Protein AF-A0A960WLM8-F1 (afdb_monomer)

Secondary structure (DSSP, 8-state):
--HHHHHHHHHHHHHHHHHHHHHHHTTTT--S-HHHHHHHHHHH-HHHHHHHHHHHHHHTTSTTS-HHHHHHHHHHHHHHHHHHHHHHHHHHHHHHHHTTS-----HHHHHHHHT---SEEEEE-GGGHHHIIIIIHHHHHHHHHHHHHHH---PPPEEEEE-TTTS-TTEEEEEETTEEEEEEE--SSSEEEE--TT--SPPP-EEEE-SS---EEEEE-GGGHHHHHHTTPEEE-HHHHHHHHHHHHHHHTHHHHS-HHHHHHHHHHHHTT-HHHHHHHHHHHHHHHHHHHHHHHHHTT-----HHHHHHHHHHHTTT---HHHHHHHHHHHTHHHHHGGG-BTTEEEEEEEPHHHHHHHHHTEEEETTTEEEE---HHHHHHHHHHHHHHHHHHHHTT---EEEE-TTTHHHHHHHHHHH-TT---EEEEGGGS-TT-EEEEEEEE-------------

Foldseek 3Di:
DPPVVVVVVVPVVVVVVVVVVVVVVVPPDDDDDPVVVVVCVCLQALVNLLVVLVVLQVVLVDPPDPNVVSPVSSVVSNVSSVVNVVVVVVVVVVVVVVVPPPDPDPVVNVVVVVQPQDQKEKEAAQQCVVVCVPPQQVLVVVLQVCCCVQFVQHFDDYHYYYDHPPDDRQKMFMDGSNHTPDIAGFDQFWKKWWDDPQADDDDDACWGQQRQDRTTIGTHGPVCVVVSVVRPTDIGHRSVSSSSNVSLVCLQCVLSRCDLVNVVVSLVVVCVVVVPLSVLLCVLQNSVLVSLLSSVCSNQVHRCPPVSLLSVQCNVCSVVDNQSLVSNLSSLLSCLVSVLVVQDDPQAHAAAEEDVVLVVQQLVQWDQDPPNGTDRRHDPVSLVQLLVLLVVQCVVCVVVVGQYEYEDASSRQVVSLVSVSVPPPRSSHHYDYPSSDPPSHHYDYPHYRDDPDPPPPPDDDD

Mean predicted aligned error: 14.56 Å

Sequence (462 aa):
LLTIGDGLVAQIPSLLITSATGMVVARAGALDSLSSELSDQLFRNSRVMYLTGGALFFASLIPGFPKFSLWLLSGLLIGLGYYMSRQDDVKIEREKAESSAPKPSNPTETVLDEYSLDKIKLEVGINLLNIAQNNLVERITNLRRKLAKENGILVPPVRVADNINDLQPDEYSILIGGTEVLRGKADPVRLVAIHTPNVSEEIQGDEFIDPSFDVKAYLIQPSQKAEAESKGYIVVDAATVIITSLSEVIRQHVTQIMGREEVKMLIDKVKERYPTVVQEAQEKAGMGLITALLQNLVRENVAIRNIQTILETLIAHIDRTKDVSILTEYVRQNIGRQIAAQYIEGGKIPVIQIDPAIEDALRQSITYDERDGRIFALDPATQQEIRNLLVASYNRVQANKLFPVFVTGSEVRAGIFAILEREAKNRSFAVLGYEELPADIQFDIVDQVVLETNEVNADGVR

Radius of gyration: 33.46 Å; Cα contacts (8 Å, |Δi|>4): 609; chains: 1; bounding box: 61×133×61 Å

Solvent-accessible surface area (backbone atoms only — not comparable to full-atom values): 25821 Å² total; per-residue (Å²): 132,73,66,67,56,51,53,55,66,55,45,55,58,51,52,51,52,52,52,52,50,51,58,59,66,75,46,86,82,68,91,72,58,71,68,60,56,50,48,50,57,59,78,68,36,36,66,57,27,39,53,52,14,50,50,37,43,59,55,35,71,43,90,90,51,69,40,69,63,31,46,53,51,17,51,50,31,35,49,51,17,50,57,46,42,51,51,50,51,52,47,54,50,44,55,54,44,64,73,73,47,87,71,85,69,52,74,70,59,54,54,53,59,73,66,61,61,53,61,31,33,39,35,29,4,65,64,38,47,69,50,46,72,74,50,37,57,62,52,51,54,49,49,40,52,46,40,34,72,71,34,43,43,60,64,74,80,69,47,76,46,79,33,66,86,87,36,54,48,45,25,36,36,36,23,51,63,74,41,81,77,47,71,41,74,42,51,83,79,41,26,41,35,36,66,46,96,66,49,77,62,91,78,90,51,53,83,38,82,51,82,69,45,101,50,65,26,24,42,33,55,70,87,48,46,68,59,44,46,74,32,34,29,53,74,40,47,35,65,53,53,54,51,50,36,49,56,48,51,48,53,76,44,36,57,75,64,45,38,70,67,43,45,47,57,53,50,57,58,48,30,78,80,41,47,68,59,47,52,54,31,46,72,76,56,32,66,69,50,53,43,53,35,53,34,55,38,45,66,71,72,37,54,53,66,60,48,67,62,44,41,54,45,44,58,75,44,51,87,81,47,83,52,52,71,61,52,40,48,58,33,46,38,75,46,7,62,68,54,49,64,76,54,55,54,99,79,24,26,60,26,32,40,58,31,66,68,54,48,50,54,45,56,72,19,55,45,76,43,97,85,76,36,80,43,72,63,60,56,73,65,62,48,50,51,53,47,52,44,52,52,51,50,44,51,55,37,46,74,71,75,42,76,36,29,36,39,36,56,60,88,40,28,67,54,55,42,58,58,48,58,79,68,40,92,74,64,78,58,48,65,39,28,59,70,20,52,49,93,88,62,50,68,44,80,76,47,71,40,73,71,86,73,79,74,72,76,86,68,88,82,133

Structure (mmCIF, N/CA/C/O backbone):
data_AF-A0A960WLM8-F1
#
_entry.id   AF-A0A960WLM8-F1
#
loop_
_atom_site.group_PDB
_atom_site.id
_atom_site.type_symbol
_atom_site.label_atom_id
_atom_site.label_alt_id
_atom_site.label_comp_id
_atom_site.label_asym_id
_atom_site.label_entity_id
_atom_site.label_seq_id
_atom_site.pdbx_PDB_ins_code
_atom_site.Cartn_x
_atom_site.Cartn_y
_atom_site.Cartn_z
_atom_site.occupancy
_atom_site.B_iso_or_equiv
_atom_site.auth_seq_id
_atom_site.auth_comp_id
_atom_site.auth_asym_id
_atom_site.auth_atom_id
_atom_site.pdbx_PDB_model_num
ATOM 1 N N . LEU A 1 1 ? -9.572 80.750 7.087 1.00 50.81 1 LEU A N 1
ATOM 2 C CA . LEU A 1 1 ? -8.173 80.414 7.448 1.00 50.81 1 LEU A CA 1
ATOM 3 C C . LEU A 1 1 ? -8.031 79.690 8.799 1.00 50.81 1 LEU A C 1
ATOM 5 O O . LEU A 1 1 ? -7.020 79.032 8.967 1.00 50.81 1 LEU A O 1
ATOM 9 N N . LEU A 1 2 ? -9.021 79.710 9.710 1.00 53.03 2 LEU A N 1
ATOM 10 C CA . LEU A 1 2 ? -8.980 78.953 10.982 1.00 53.03 2 LEU A CA 1
ATOM 11 C C . LEU A 1 2 ? -9.648 77.556 10.952 1.00 53.03 2 LEU A C 1
ATOM 13 O O . LEU A 1 2 ? -9.450 76.782 11.873 1.00 53.03 2 LEU A O 1
ATOM 17 N N . THR A 1 3 ? -10.383 77.188 9.898 1.00 58.97 3 THR A N 1
ATOM 18 C CA . THR A 1 3 ? -11.168 75.932 9.844 1.00 58.97 3 THR A CA 1
ATOM 19 C C . THR A 1 3 ? -10.437 74.722 9.247 1.00 58.97 3 THR A C 1
ATOM 21 O O . THR A 1 3 ? -10.770 73.590 9.572 1.00 58.97 3 THR A O 1
ATOM 24 N N . ILE A 1 4 ? -9.428 74.925 8.390 1.00 57.47 4 ILE A N 1
ATOM 25 C CA . ILE A 1 4 ? -8.641 73.819 7.795 1.00 57.47 4 ILE A CA 1
ATOM 26 C C . ILE A 1 4 ? -7.555 73.334 8.770 1.00 57.47 4 ILE A C 1
ATOM 28 O O . ILE A 1 4 ? -7.259 72.144 8.829 1.00 57.47 4 ILE A O 1
ATOM 32 N N . GLY A 1 5 ? -6.999 74.250 9.573 1.00 60.00 5 GLY A N 1
ATOM 33 C CA . GLY A 1 5 ? -6.037 73.908 10.622 1.00 60.00 5 GLY A CA 1
ATOM 34 C C . GLY A 1 5 ? -6.661 73.048 11.720 1.00 60.00 5 GLY A C 1
ATOM 35 O O . GLY A 1 5 ? -6.052 72.070 12.134 1.00 60.00 5 GLY A O 1
ATOM 36 N N . ASP A 1 6 ? -7.900 73.346 12.117 1.00 68.44 6 ASP A N 1
ATOM 37 C CA . ASP A 1 6 ? -8.604 72.617 13.179 1.00 68.44 6 ASP A CA 1
ATOM 38 C C . ASP A 1 6 ? -8.941 71.170 12.768 1.00 68.44 6 ASP A C 1
ATOM 40 O O . ASP A 1 6 ? -8.779 70.232 13.546 1.00 68.44 6 ASP A O 1
ATOM 44 N N . GLY A 1 7 ? -9.291 70.955 11.492 1.00 64.25 7 GLY A N 1
ATOM 45 C CA . GLY A 1 7 ? -9.518 69.616 10.936 1.00 64.25 7 GLY A CA 1
ATOM 46 C C . GLY A 1 7 ? -8.259 68.740 10.913 1.00 64.25 7 GLY A C 1
ATOM 47 O O . GLY A 1 7 ? -8.329 67.561 11.254 1.00 64.25 7 GLY A O 1
ATOM 48 N N . LEU A 1 8 ? -7.096 69.311 10.575 1.00 63.56 8 LEU A N 1
ATOM 49 C CA . LEU A 1 8 ? -5.810 68.596 10.598 1.00 63.56 8 LEU A CA 1
ATOM 50 C C . LEU A 1 8 ? -5.313 68.335 12.028 1.00 63.56 8 LEU A C 1
ATOM 52 O O . LEU A 1 8 ? -4.789 67.256 12.305 1.00 63.56 8 LEU A O 1
ATOM 56 N N . VAL A 1 9 ? -5.520 69.287 12.945 1.00 72.12 9 VAL A N 1
ATOM 57 C CA . VAL A 1 9 ? -5.158 69.143 14.366 1.00 72.12 9 VAL A CA 1
ATOM 58 C C . VAL A 1 9 ? -6.036 68.096 15.064 1.00 72.12 9 VAL A C 1
ATOM 60 O O . VAL A 1 9 ? -5.535 67.369 15.918 1.00 72.12 9 VAL A O 1
ATOM 63 N N . ALA A 1 10 ? -7.302 67.941 14.663 1.00 72.31 10 ALA A N 1
ATOM 64 C CA . ALA A 1 10 ? -8.197 66.912 15.196 1.00 72.31 10 ALA A CA 1
ATOM 65 C C . ALA A 1 10 ? -8.007 65.518 14.558 1.00 72.31 10 ALA A C 1
ATOM 67 O O . ALA A 1 10 ? -8.234 64.503 15.225 1.00 72.31 10 ALA A O 1
ATOM 68 N N . GLN A 1 11 ? -7.580 65.438 13.290 1.00 75.56 11 GLN A N 1
ATOM 69 C CA . GLN A 1 11 ? -7.448 64.168 12.557 1.00 75.56 11 GLN A CA 1
ATOM 70 C C . GLN A 1 11 ? -6.220 63.344 12.943 1.00 75.56 11 GLN A C 1
ATOM 72 O O . GLN A 1 11 ? -6.312 62.120 13.014 1.00 75.56 11 GLN A O 1
ATOM 77 N N . ILE A 1 12 ? -5.077 63.981 13.211 1.00 77.94 12 ILE A N 1
ATOM 78 C CA . ILE A 1 12 ? -3.854 63.243 13.565 1.00 77.94 12 ILE A CA 1
ATOM 79 C C . ILE A 1 12 ? -4.049 62.440 14.870 1.00 77.94 12 ILE A C 1
ATOM 81 O O . ILE A 1 12 ? -3.779 61.237 14.863 1.00 77.94 12 ILE A O 1
ATOM 85 N N . PRO A 1 13 ? -4.588 63.018 15.966 1.00 78.38 13 PRO A N 1
ATOM 86 C CA . PRO A 1 13 ? -4.848 62.263 17.190 1.00 78.38 13 PRO A CA 1
ATOM 87 C C . PRO A 1 13 ? -5.874 61.142 17.002 1.00 78.38 13 PRO A C 1
ATOM 89 O O . PRO A 1 13 ? -5.696 60.053 17.541 1.00 78.38 13 PRO A O 1
ATOM 92 N N . SER A 1 14 ? -6.934 61.370 16.221 1.00 82.75 14 SER A N 1
ATOM 93 C CA . SER A 1 14 ? -7.984 60.365 16.015 1.00 82.75 14 SER A CA 1
ATOM 94 C C . SER A 1 14 ? -7.508 59.179 15.164 1.00 82.75 14 SER A C 1
ATOM 96 O O . SER A 1 14 ? -7.849 58.035 15.476 1.00 82.75 14 SER A O 1
ATOM 98 N N . LEU A 1 15 ? -6.634 59.403 14.175 1.00 82.12 15 LEU A N 1
ATOM 99 C CA . LEU A 1 15 ? -5.944 58.332 13.441 1.00 82.12 15 LEU A CA 1
ATOM 100 C C . LEU A 1 15 ? -5.008 57.516 14.340 1.00 82.12 15 LEU A C 1
ATOM 102 O O . LEU A 1 15 ? -5.000 56.284 14.260 1.00 82.12 15 LEU A O 1
ATOM 106 N N . LEU A 1 16 ? -4.255 58.184 15.220 1.00 81.12 16 LEU A N 1
ATOM 107 C CA . LEU A 1 16 ? -3.362 57.523 16.176 1.00 81.12 16 LEU A CA 1
ATOM 108 C C . LEU A 1 16 ? -4.144 56.663 17.177 1.00 81.12 16 LEU A C 1
ATOM 110 O O . LEU A 1 16 ? -3.787 55.506 17.388 1.00 81.12 16 LEU A O 1
ATOM 114 N N . ILE A 1 17 ? -5.244 57.183 17.734 1.00 82.88 17 ILE A N 1
ATOM 115 C CA . ILE A 1 17 ? -6.100 56.442 18.676 1.00 82.88 17 ILE A CA 1
ATOM 116 C C . ILE A 1 17 ? -6.759 55.239 17.990 1.00 82.88 17 ILE A C 1
ATOM 118 O O . ILE A 1 17 ? -6.775 54.147 18.557 1.00 82.88 17 ILE A O 1
ATOM 122 N N . THR A 1 18 ? -7.258 55.399 16.760 1.00 83.81 18 THR A N 1
ATOM 123 C CA . THR A 1 18 ? -7.899 54.307 16.004 1.00 83.81 18 THR A CA 1
ATOM 124 C C . THR A 1 18 ? -6.905 53.193 15.683 1.00 83.81 18 THR A C 1
ATOM 126 O O . THR A 1 18 ? -7.203 52.018 15.888 1.00 83.81 18 THR A O 1
ATOM 129 N N . SER A 1 19 ? -5.697 53.556 15.246 1.00 78.44 19 SER A N 1
ATOM 130 C CA . SER A 1 19 ? -4.639 52.592 14.920 1.00 78.44 19 SER A CA 1
ATOM 131 C C . SER A 1 19 ? -4.136 51.860 16.166 1.00 78.44 19 SER A C 1
ATOM 133 O O . SER A 1 19 ? -3.999 50.638 16.147 1.00 78.44 19 SER A O 1
ATOM 135 N N . ALA A 1 20 ? -3.937 52.581 17.276 1.00 78.25 20 ALA A N 1
ATOM 136 C CA . ALA A 1 20 ? -3.549 51.988 18.555 1.0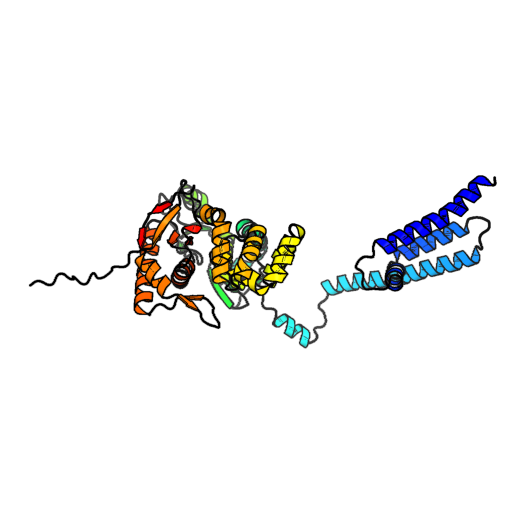0 78.25 20 ALA A CA 1
ATOM 137 C C . ALA A 1 20 ? -4.625 51.029 19.088 1.00 78.25 20 ALA A C 1
ATOM 139 O O . ALA A 1 20 ? -4.313 49.917 19.507 1.00 78.25 20 ALA A O 1
ATOM 140 N N . THR A 1 21 ? -5.900 51.420 19.009 1.00 79.69 21 THR A N 1
ATOM 141 C CA . THR A 1 21 ? -7.029 50.569 19.422 1.00 79.69 21 THR A CA 1
ATOM 142 C C . THR A 1 21 ? -7.125 49.317 18.545 1.00 79.69 21 THR A C 1
ATOM 144 O O . THR A 1 21 ? -7.285 48.218 19.069 1.00 79.69 21 THR A O 1
ATOM 147 N N . GLY A 1 22 ? -6.941 49.452 17.226 1.00 76.75 22 GLY A N 1
ATOM 148 C CA . GLY A 1 22 ? -6.886 48.321 16.296 1.00 76.75 22 GLY A CA 1
ATOM 149 C C . GLY A 1 22 ? -5.751 47.338 16.602 1.00 76.75 22 GLY A C 1
ATOM 150 O O . GLY A 1 22 ? -5.982 46.130 16.621 1.00 76.75 22 GLY A O 1
ATOM 151 N N . MET A 1 23 ? -4.554 47.841 16.923 1.00 71.81 23 MET A N 1
ATOM 152 C CA . MET A 1 23 ? -3.417 47.006 17.342 1.00 71.81 23 MET A CA 1
ATOM 153 C C . MET A 1 23 ? -3.672 46.277 18.670 1.00 71.81 23 MET A C 1
ATOM 155 O O . MET A 1 23 ? -3.271 45.126 18.816 1.00 71.81 23 MET A O 1
ATOM 159 N N . VAL A 1 24 ? -4.363 46.905 19.628 1.00 71.50 24 VAL A N 1
ATOM 160 C CA . VAL A 1 24 ? -4.701 46.273 20.918 1.00 71.50 24 VAL A CA 1
ATOM 161 C C . VAL A 1 24 ? -5.755 45.171 20.751 1.00 71.50 24 VAL A C 1
ATOM 163 O O . VAL A 1 24 ? -5.616 44.107 21.351 1.00 71.50 24 VAL A O 1
ATOM 166 N N . VAL A 1 25 ? -6.780 45.382 19.917 1.00 71.94 25 VAL A N 1
ATOM 167 C CA . VAL A 1 25 ? -7.871 44.409 19.699 1.00 71.94 25 VAL A CA 1
ATOM 168 C C . VAL A 1 25 ? -7.417 43.194 18.880 1.00 71.94 25 VAL A C 1
ATOM 170 O O . VAL A 1 25 ? -7.859 42.079 19.147 1.00 71.94 25 VAL A O 1
ATOM 173 N N . ALA A 1 26 ? -6.489 43.368 17.934 1.00 68.06 26 ALA A N 1
ATOM 174 C CA . ALA A 1 26 ? -5.937 42.270 17.134 1.00 68.06 26 ALA A CA 1
ATOM 175 C C . ALA A 1 26 ? -5.042 41.294 17.935 1.00 68.06 26 ALA A C 1
ATOM 177 O O . ALA A 1 26 ? -4.641 40.257 17.414 1.00 68.06 26 ALA A O 1
ATOM 178 N N . ARG A 1 27 ? -4.736 41.601 19.205 1.00 63.81 27 ARG A N 1
ATOM 179 C CA . ARG A 1 27 ? -3.770 40.880 20.052 1.00 63.81 27 ARG A CA 1
ATOM 180 C C . ARG A 1 27 ? -4.385 39.772 20.927 1.00 63.81 27 ARG A C 1
ATOM 182 O O . ARG A 1 27 ? -3.756 39.346 21.894 1.00 63.81 27 ARG A O 1
ATOM 189 N N . ALA A 1 28 ? -5.591 39.283 20.637 1.00 51.56 28 ALA A N 1
ATOM 190 C CA . ALA A 1 28 ? -6.183 38.153 21.364 1.00 51.56 28 ALA A CA 1
ATOM 191 C C . ALA A 1 28 ? -5.432 36.831 21.060 1.00 51.56 28 ALA A C 1
ATOM 193 O O . ALA A 1 28 ? -5.915 36.003 20.296 1.00 51.56 28 ALA A O 1
ATOM 194 N N . GLY A 1 29 ? -4.224 36.655 21.621 1.00 57.88 29 GLY A N 1
ATOM 195 C CA . GLY A 1 29 ? -3.434 35.418 21.515 1.00 57.88 29 GLY A CA 1
ATOM 196 C C . GLY A 1 29 ? -1.899 35.536 21.486 1.00 57.88 29 GLY A C 1
ATOM 197 O O . GLY A 1 29 ? -1.244 34.501 21.428 1.00 57.88 29 GLY A O 1
ATOM 198 N N . ALA A 1 30 ? -1.297 36.734 21.523 1.00 58.78 30 ALA A N 1
ATOM 199 C CA . ALA A 1 30 ? 0.167 36.889 21.415 1.00 58.78 30 ALA A CA 1
ATOM 200 C C . ALA A 1 30 ? 0.878 36.938 22.788 1.00 58.78 30 ALA A C 1
ATOM 202 O O . ALA A 1 30 ? 0.480 37.710 23.663 1.00 58.78 30 ALA A O 1
ATOM 203 N N . LEU A 1 31 ? 1.941 36.135 22.957 1.00 56.28 31 LEU A N 1
ATOM 204 C CA . LEU A 1 31 ? 2.699 35.967 24.213 1.00 56.28 31 LEU A CA 1
ATOM 205 C C . LEU A 1 31 ? 3.728 37.086 24.483 1.00 56.28 31 LEU A C 1
ATOM 207 O O . LEU A 1 31 ? 4.017 37.368 25.645 1.00 56.28 31 LEU A O 1
ATOM 211 N N . ASP A 1 32 ? 4.239 37.757 23.445 1.00 65.50 32 ASP A N 1
ATOM 212 C CA . ASP A 1 32 ? 5.307 38.763 23.563 1.00 65.50 32 ASP A CA 1
ATOM 213 C C . ASP A 1 32 ? 4.793 40.196 23.750 1.00 65.50 32 ASP A C 1
ATOM 215 O O . ASP A 1 32 ? 3.639 40.525 23.455 1.00 65.50 32 ASP A O 1
ATOM 219 N N . SER A 1 33 ? 5.659 41.077 24.268 1.00 70.25 33 SER A N 1
ATOM 220 C CA . SER A 1 33 ? 5.330 42.488 24.488 1.00 70.25 33 SER A CA 1
ATOM 221 C C . SER A 1 33 ? 5.268 43.262 23.165 1.00 70.25 33 SER A C 1
ATOM 223 O O . SER A 1 33 ? 6.180 43.191 22.347 1.00 70.25 33 SER A O 1
ATOM 225 N N . LEU A 1 34 ? 4.221 44.070 22.967 1.00 62.62 34 LEU A N 1
ATOM 226 C CA . LEU A 1 34 ? 4.036 44.869 21.744 1.00 62.62 34 LEU A CA 1
ATOM 227 C C . LEU A 1 34 ? 5.245 45.781 21.453 1.00 62.62 34 LEU A C 1
ATOM 229 O O . LEU A 1 34 ? 5.587 46.023 20.300 1.00 62.62 34 LEU A O 1
ATOM 233 N N . SER A 1 35 ? 5.917 46.268 22.501 1.00 64.06 35 SER A N 1
ATOM 234 C CA . SER A 1 35 ? 7.109 47.108 22.377 1.00 64.06 35 SER A CA 1
ATOM 235 C C . SER A 1 35 ? 8.320 46.363 21.825 1.00 64.06 35 SER A C 1
ATOM 237 O O . SER A 1 35 ? 9.066 46.956 21.050 1.00 64.06 35 SER A O 1
ATOM 239 N N . SER A 1 36 ? 8.533 45.095 22.198 1.00 65.94 36 SER A N 1
ATOM 240 C CA . SER A 1 36 ? 9.654 44.308 21.669 1.00 65.94 36 SER A CA 1
ATOM 241 C C . SER A 1 36 ? 9.418 43.928 20.210 1.00 65.94 36 SER A C 1
ATOM 243 O O . SER A 1 36 ? 10.317 44.078 19.394 1.00 65.94 36 SER A O 1
ATOM 245 N N . GLU A 1 37 ? 8.188 43.559 19.853 1.00 65.56 37 GLU A N 1
ATOM 246 C CA . GLU A 1 37 ? 7.833 43.164 18.485 1.00 65.56 37 GLU A CA 1
ATOM 247 C C . GLU A 1 37 ? 7.846 44.350 17.503 1.00 65.56 37 GLU A C 1
ATOM 249 O O . GLU A 1 37 ? 8.395 44.249 16.406 1.00 65.56 37 GLU A O 1
ATOM 254 N N . LEU A 1 38 ? 7.328 45.515 17.917 1.00 63.84 38 LEU A N 1
ATOM 255 C CA . LEU A 1 38 ? 7.424 46.748 17.128 1.00 63.84 38 LEU A CA 1
ATOM 256 C C . LEU A 1 38 ? 8.872 47.206 16.960 1.00 63.84 38 LEU A C 1
ATOM 258 O O . LEU A 1 38 ? 9.246 47.642 15.872 1.00 63.84 38 LEU A O 1
ATOM 262 N N . SER A 1 39 ? 9.682 47.110 18.018 1.00 68.06 39 SER A N 1
ATOM 263 C CA . SER A 1 39 ? 11.103 47.463 17.942 1.00 68.06 39 SER A CA 1
ATOM 264 C C . SER A 1 39 ? 11.823 46.540 16.962 1.00 68.06 39 SER A C 1
ATOM 266 O O . SER A 1 39 ? 12.497 47.024 16.056 1.00 68.06 39 SER A O 1
ATOM 268 N N . ASP A 1 40 ? 11.604 45.230 17.054 1.00 68.50 40 ASP A N 1
ATOM 269 C CA . ASP A 1 40 ? 12.202 44.268 16.130 1.00 68.50 40 ASP A CA 1
ATOM 270 C C . ASP A 1 40 ? 11.756 44.499 14.684 1.00 68.50 40 ASP A C 1
ATOM 272 O O . ASP A 1 40 ? 12.579 44.458 13.776 1.00 68.50 40 ASP A O 1
ATOM 276 N N . GLN A 1 41 ? 10.483 44.803 14.430 1.00 65.69 41 GLN A N 1
ATOM 277 C CA . GLN A 1 41 ? 10.007 45.062 13.068 1.00 65.69 41 GLN A CA 1
ATOM 278 C C . GLN A 1 41 ? 10.540 46.379 12.485 1.00 65.69 41 GLN A C 1
ATOM 280 O O . GLN A 1 41 ? 10.901 46.426 11.305 1.00 65.69 41 GLN A O 1
ATOM 285 N N . LEU A 1 42 ? 10.627 47.439 13.295 1.00 66.44 42 LEU A N 1
ATOM 286 C CA . LEU A 1 42 ? 11.178 48.731 12.878 1.00 66.44 42 LEU A CA 1
ATOM 287 C C . LEU A 1 42 ? 12.678 48.628 12.586 1.00 66.44 42 LEU A C 1
ATOM 289 O O . LEU A 1 42 ? 13.129 49.095 11.542 1.00 66.44 42 LEU A O 1
ATOM 293 N N . PHE A 1 43 ? 13.445 47.990 13.472 1.00 68.25 43 PHE A N 1
ATOM 294 C CA . PHE A 1 43 ? 14.909 47.930 13.403 1.00 68.25 43 PHE A CA 1
ATOM 295 C C . PHE A 1 43 ? 15.467 46.733 12.624 1.00 68.25 43 PHE A C 1
ATOM 297 O O . PHE A 1 43 ? 16.680 46.553 12.607 1.00 68.25 43 PHE A O 1
ATOM 304 N N . ARG A 1 44 ? 14.631 45.930 11.954 1.00 67.12 44 ARG A N 1
ATOM 305 C CA . ARG A 1 44 ? 15.070 44.777 11.140 1.00 67.12 44 ARG A CA 1
ATOM 306 C C . ARG A 1 44 ? 14.794 44.928 9.646 1.00 67.12 44 ARG A C 1
ATOM 308 O O . ARG A 1 44 ? 15.289 44.133 8.859 1.00 67.12 44 ARG A O 1
ATOM 315 N N . ASN A 1 45 ? 14.042 45.948 9.231 1.00 73.75 45 ASN A N 1
ATOM 316 C CA . ASN A 1 45 ? 13.726 46.173 7.823 1.00 73.75 45 ASN A CA 1
ATOM 317 C C . ASN A 1 45 ? 14.451 47.411 7.274 1.00 73.75 45 ASN A C 1
ATOM 319 O O . ASN A 1 45 ? 14.030 48.551 7.489 1.00 73.75 45 ASN A O 1
ATOM 323 N N . SER A 1 46 ? 15.520 47.183 6.507 1.00 78.62 46 SER A N 1
ATOM 324 C CA . SER A 1 46 ? 16.317 48.237 5.861 1.00 78.62 46 SER A CA 1
ATOM 325 C C . SER A 1 46 ? 15.475 49.178 4.983 1.00 78.62 46 SER A C 1
ATOM 327 O O . SER A 1 46 ? 15.726 50.385 4.951 1.00 78.62 46 SER A O 1
ATOM 329 N N . ARG A 1 47 ? 14.402 48.682 4.343 1.00 78.75 47 ARG A N 1
ATOM 330 C CA . ARG A 1 47 ? 13.500 49.508 3.515 1.00 78.75 47 ARG A CA 1
ATOM 331 C C . ARG A 1 47 ? 12.729 50.541 4.332 1.00 78.75 47 ARG A C 1
ATOM 333 O O . ARG A 1 47 ? 12.529 51.655 3.854 1.00 78.75 47 ARG A O 1
ATOM 340 N N . VAL A 1 48 ? 12.319 50.203 5.555 1.00 80.25 48 VAL A N 1
ATOM 341 C CA . VAL A 1 48 ? 11.578 51.125 6.435 1.00 80.25 48 VAL A CA 1
ATOM 342 C C . VAL A 1 48 ? 12.470 52.299 6.847 1.00 80.25 48 VAL A C 1
ATOM 344 O O . VAL A 1 48 ? 12.019 53.446 6.838 1.00 80.25 48 VAL A O 1
ATOM 347 N N . MET A 1 49 ? 13.754 52.038 7.111 1.00 84.38 49 MET A N 1
ATOM 348 C CA . MET A 1 49 ? 14.745 53.070 7.440 1.00 84.38 49 MET A CA 1
ATOM 349 C C . MET A 1 49 ? 14.987 54.034 6.273 1.00 84.38 49 MET A C 1
ATOM 351 O O . MET A 1 49 ? 14.995 55.250 6.472 1.00 84.38 49 MET A O 1
ATOM 355 N N . TYR A 1 50 ? 15.098 53.518 5.043 1.00 87.00 50 TYR A N 1
ATOM 356 C CA . TYR A 1 50 ? 15.244 54.358 3.850 1.00 87.00 50 TYR A CA 1
ATOM 357 C C . TYR A 1 50 ? 14.013 55.210 3.557 1.00 87.00 50 TYR A C 1
ATOM 359 O O . TYR A 1 50 ? 14.153 56.397 3.267 1.00 87.00 50 TYR A O 1
ATOM 367 N N . LEU A 1 51 ? 12.814 54.628 3.650 1.00 83.31 51 LEU A N 1
ATOM 368 C CA . LEU A 1 51 ? 11.568 55.359 3.420 1.00 83.31 51 LEU A CA 1
ATOM 369 C C . LEU A 1 51 ? 11.377 56.468 4.460 1.00 83.31 51 LEU A C 1
ATOM 371 O O . LEU A 1 51 ? 11.044 57.595 4.102 1.00 83.31 51 LEU A O 1
ATOM 375 N N . THR A 1 52 ? 11.654 56.174 5.732 1.00 83.88 52 THR A N 1
ATOM 376 C CA . THR A 1 52 ? 11.531 57.146 6.828 1.00 83.88 52 THR A CA 1
ATOM 377 C C . THR A 1 52 ? 12.579 58.252 6.717 1.00 83.88 52 THR A C 1
ATOM 379 O O . THR A 1 52 ? 12.242 59.432 6.805 1.00 83.88 52 THR A O 1
ATOM 382 N N . GLY A 1 53 ? 13.843 57.896 6.463 1.00 86.81 53 GLY A N 1
ATOM 383 C CA . GLY A 1 53 ? 14.912 58.868 6.238 1.00 86.81 53 GLY A CA 1
ATOM 384 C C . GLY A 1 53 ? 14.625 59.764 5.031 1.00 86.81 53 GLY A C 1
ATOM 385 O O . GLY A 1 53 ? 14.662 60.985 5.149 1.00 86.81 53 GLY A O 1
ATOM 386 N N . GLY A 1 54 ? 14.228 59.179 3.898 1.00 88.31 54 GLY A N 1
ATOM 387 C CA . GLY A 1 54 ? 13.833 59.927 2.703 1.00 88.31 54 GLY A CA 1
ATOM 388 C C . GLY A 1 54 ? 12.661 60.876 2.961 1.00 88.31 54 GLY A C 1
ATOM 389 O O . GLY A 1 54 ? 12.725 62.046 2.586 1.00 88.31 54 GLY A O 1
ATOM 390 N N . ALA A 1 55 ? 11.621 60.421 3.663 1.00 86.19 55 ALA A N 1
ATOM 391 C CA . ALA A 1 55 ? 10.489 61.267 4.032 1.00 86.19 55 ALA A CA 1
ATOM 392 C C . ALA A 1 55 ? 10.913 62.460 4.909 1.00 86.19 55 ALA A C 1
ATOM 394 O O . ALA A 1 55 ? 10.484 63.586 4.654 1.00 86.19 55 ALA A O 1
ATOM 395 N N . LEU A 1 56 ? 11.797 62.250 5.892 1.00 88.25 56 LEU A N 1
ATOM 396 C CA . LEU A 1 56 ? 12.337 63.323 6.740 1.00 88.25 56 LEU A CA 1
ATOM 397 C C . LEU A 1 56 ? 13.202 64.314 5.950 1.00 88.25 56 LEU A C 1
ATOM 399 O O . LEU A 1 56 ? 13.139 65.522 6.196 1.00 88.25 56 LEU A O 1
ATOM 403 N N . PHE A 1 57 ? 13.963 63.829 4.967 1.00 90.94 57 PHE A N 1
ATOM 404 C CA . PHE A 1 57 ? 14.700 64.690 4.048 1.00 90.94 57 PHE A CA 1
ATOM 405 C C . PHE A 1 57 ? 13.754 65.583 3.239 1.00 90.94 57 PHE A C 1
ATOM 407 O O . PHE A 1 57 ? 13.935 66.799 3.215 1.00 90.94 57 PHE A O 1
ATOM 414 N N . PHE A 1 58 ? 12.701 65.028 2.637 1.00 88.62 58 PHE A N 1
ATOM 415 C CA . PHE A 1 58 ? 11.728 65.829 1.889 1.00 88.62 58 PHE A CA 1
ATOM 416 C C . PHE A 1 58 ? 10.946 66.793 2.790 1.00 88.62 58 PHE A C 1
ATOM 418 O O . PHE A 1 58 ? 10.739 67.945 2.411 1.00 88.62 58 PHE A O 1
ATOM 425 N N . ALA A 1 59 ? 10.588 66.380 4.008 1.00 82.62 59 ALA A N 1
ATOM 426 C CA . ALA A 1 59 ? 9.924 67.244 4.983 1.00 82.62 59 ALA A CA 1
ATOM 427 C C . ALA A 1 59 ? 10.775 68.472 5.353 1.00 82.62 59 ALA A C 1
ATOM 429 O O . ALA A 1 59 ? 10.246 69.567 5.531 1.00 82.62 59 ALA A O 1
ATOM 430 N N . SER A 1 60 ? 12.103 68.328 5.399 1.00 88.31 60 SER A N 1
ATOM 431 C CA . SER A 1 60 ? 13.022 69.436 5.693 1.00 88.31 60 SER A CA 1
ATOM 432 C C . SER A 1 60 ? 13.060 70.537 4.618 1.00 88.31 60 SER A C 1
ATOM 434 O O . SER A 1 60 ? 13.515 71.651 4.888 1.00 88.31 60 SER A O 1
ATOM 436 N N . LEU A 1 61 ? 12.587 70.247 3.399 1.00 86.44 61 LEU A N 1
ATOM 437 C CA . LEU A 1 61 ? 12.504 71.226 2.311 1.00 86.44 61 LEU A CA 1
ATOM 438 C C . LEU A 1 61 ? 11.335 72.201 2.507 1.00 86.44 61 LEU A C 1
ATOM 440 O O . LEU A 1 61 ? 11.327 73.273 1.899 1.00 86.44 61 LEU A O 1
ATOM 444 N N . ILE A 1 62 ? 10.380 71.866 3.381 1.00 87.12 62 ILE A N 1
ATOM 445 C CA . ILE A 1 62 ? 9.252 72.729 3.722 1.00 87.12 62 ILE A CA 1
ATOM 446 C C . ILE A 1 62 ? 9.761 73.899 4.591 1.00 87.12 62 ILE A C 1
ATOM 448 O O . ILE A 1 62 ? 10.401 73.678 5.626 1.00 87.12 62 ILE A O 1
ATOM 452 N N . PRO A 1 63 ? 9.508 75.163 4.202 1.00 77.44 63 PRO A N 1
ATOM 453 C CA . PRO A 1 63 ? 9.942 76.323 4.975 1.00 77.44 63 PRO A CA 1
ATOM 454 C C . PRO A 1 63 ? 9.263 76.349 6.354 1.00 77.44 63 PRO A C 1
ATOM 456 O O . PRO A 1 63 ? 8.048 76.224 6.453 1.00 77.44 63 PRO A O 1
ATOM 459 N N . GLY A 1 64 ? 10.059 76.516 7.417 1.00 78.56 64 GLY A N 1
ATOM 460 C CA . GLY A 1 64 ? 9.592 76.540 8.813 1.00 78.56 64 GLY A CA 1
ATOM 461 C C . GLY A 1 64 ? 10.153 75.420 9.698 1.00 78.56 64 GLY A C 1
ATOM 462 O O . GLY A 1 64 ? 10.134 75.554 10.917 1.00 78.56 64 GLY A O 1
ATOM 463 N N . PHE A 1 65 ? 10.712 74.354 9.114 1.00 78.81 65 PHE A N 1
ATOM 464 C CA . PHE A 1 65 ? 11.307 73.243 9.867 1.00 78.81 65 PHE A CA 1
ATOM 465 C C . PHE A 1 65 ? 12.821 73.418 10.116 1.00 78.81 65 PHE A C 1
ATOM 467 O O . PHE A 1 65 ? 13.522 74.026 9.299 1.00 78.81 65 PHE A O 1
ATOM 474 N N . PRO A 1 66 ? 13.366 72.864 11.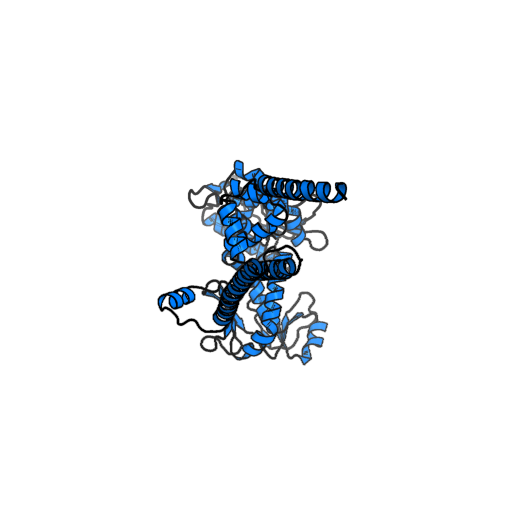221 1.00 83.31 66 PRO A N 1
ATOM 475 C CA . PRO A 1 66 ? 14.794 72.909 11.537 1.00 83.31 66 PRO A CA 1
ATOM 476 C C . PRO A 1 66 ? 15.596 72.003 10.588 1.00 83.31 66 PRO A C 1
ATOM 478 O O . PRO A 1 66 ? 15.827 70.822 10.857 1.00 83.31 66 PRO A O 1
ATOM 481 N N . LYS A 1 67 ? 16.028 72.574 9.457 1.00 85.75 67 LYS A N 1
ATOM 482 C CA . LYS A 1 67 ? 16.649 71.849 8.333 1.00 85.75 67 LYS A CA 1
ATOM 483 C C . LYS A 1 67 ? 17.849 71.001 8.747 1.00 85.75 67 LYS A C 1
ATOM 485 O O . LYS A 1 67 ? 17.924 69.831 8.394 1.00 85.75 67 LYS A O 1
ATOM 490 N N . PHE A 1 68 ? 18.756 71.577 9.536 1.00 86.00 68 PHE A N 1
ATOM 491 C CA . PHE A 1 68 ? 19.992 70.908 9.941 1.00 86.00 68 PHE A CA 1
ATOM 492 C C . PHE A 1 68 ? 19.730 69.653 10.786 1.00 86.00 68 PHE A C 1
ATOM 494 O O . PHE A 1 68 ? 20.294 68.597 10.508 1.00 86.00 68 PHE A O 1
ATOM 501 N N . SER A 1 69 ? 18.821 69.734 11.764 1.00 84.88 69 SER A N 1
ATOM 502 C CA . SER A 1 69 ? 18.463 68.595 12.619 1.00 84.88 69 SER A CA 1
ATOM 503 C C . SER A 1 69 ? 17.801 67.464 11.828 1.00 84.88 69 SER A C 1
ATOM 505 O O . SER A 1 69 ? 18.096 66.294 12.062 1.00 84.88 69 SER A O 1
ATOM 507 N N . LEU A 1 70 ? 16.936 67.800 10.865 1.00 87.06 70 LEU A N 1
ATOM 508 C CA . LEU A 1 70 ? 16.260 66.808 10.023 1.00 87.06 70 LEU A CA 1
ATOM 509 C C . LEU A 1 70 ? 17.206 66.153 9.015 1.00 87.06 70 LEU A C 1
ATOM 511 O O . LEU A 1 70 ? 17.110 64.949 8.795 1.00 87.06 70 LEU A O 1
ATOM 515 N N . TRP A 1 71 ? 18.146 66.905 8.441 1.00 89.44 71 TRP A N 1
ATOM 516 C CA . TRP A 1 71 ? 19.179 66.338 7.572 1.00 89.44 71 TRP A CA 1
ATOM 517 C C . TRP A 1 71 ? 20.104 65.391 8.326 1.00 89.44 71 TRP A C 1
ATOM 519 O O . TRP A 1 71 ? 20.393 64.308 7.821 1.00 89.44 71 TRP A O 1
ATOM 529 N N . LEU A 1 72 ? 20.515 65.757 9.544 1.00 91.00 72 LEU A N 1
ATOM 530 C CA . LEU A 1 72 ? 21.320 64.889 10.399 1.00 91.00 72 LEU A CA 1
ATOM 531 C C . LEU A 1 72 ? 20.586 63.571 10.689 1.00 91.00 72 LEU A C 1
ATOM 533 O O . LEU A 1 72 ? 21.146 62.494 10.496 1.00 91.00 72 LEU A O 1
ATOM 537 N N . LEU A 1 73 ? 19.318 63.653 11.106 1.00 86.19 73 LEU A N 1
ATOM 538 C CA . LEU A 1 73 ? 18.522 62.477 11.456 1.00 86.19 73 LEU A CA 1
ATOM 539 C C . LEU A 1 73 ? 18.206 61.607 10.231 1.00 86.19 73 LEU A C 1
ATOM 541 O O . LEU A 1 73 ? 18.319 60.386 10.294 1.00 86.19 73 LEU A O 1
ATOM 545 N N . SER A 1 74 ? 17.878 62.230 9.099 1.00 89.44 74 SER A N 1
ATOM 546 C CA . SER A 1 74 ? 17.703 61.545 7.817 1.00 89.44 74 SER A CA 1
ATOM 547 C C . SER A 1 74 ? 18.973 60.811 7.398 1.00 89.44 74 SER A C 1
ATOM 549 O O . SER A 1 74 ? 18.903 59.651 7.000 1.00 89.44 74 SER A O 1
ATOM 551 N N . GLY A 1 75 ? 20.131 61.473 7.467 1.00 90.44 75 GLY A N 1
ATOM 552 C CA . GLY A 1 75 ? 21.415 60.870 7.119 1.00 90.44 75 GLY A CA 1
ATOM 553 C C . GLY A 1 75 ? 21.750 59.685 8.021 1.00 90.44 75 GLY A C 1
ATOM 554 O O . GLY A 1 75 ? 22.205 58.654 7.535 1.00 90.44 75 GLY A O 1
ATOM 555 N N . LEU A 1 76 ? 21.449 59.797 9.317 1.00 90.12 76 LEU A N 1
ATOM 556 C CA . LEU A 1 76 ? 21.653 58.727 10.289 1.00 90.12 76 LEU A CA 1
ATOM 557 C C . LEU A 1 76 ? 20.753 57.516 10.003 1.00 90.12 76 LEU A C 1
ATOM 559 O O . LEU A 1 76 ? 21.250 56.394 9.976 1.00 90.12 76 LEU A O 1
ATOM 563 N N . LEU A 1 77 ? 19.463 57.720 9.718 1.00 87.44 77 LEU A N 1
ATOM 564 C CA . LEU A 1 77 ? 18.536 56.628 9.388 1.00 87.44 77 LEU A CA 1
ATOM 565 C C . LEU A 1 77 ? 18.880 55.947 8.058 1.00 87.44 77 LEU A C 1
ATOM 567 O O . LEU A 1 77 ? 18.869 54.722 7.977 1.00 87.44 77 LEU A O 1
ATOM 571 N N . ILE A 1 78 ? 19.243 56.716 7.027 1.00 88.00 78 ILE A N 1
ATOM 572 C CA . ILE A 1 78 ? 19.692 56.169 5.735 1.00 88.00 78 ILE A CA 1
ATOM 573 C C . ILE A 1 78 ? 21.018 55.412 5.908 1.00 88.00 78 ILE A C 1
ATOM 575 O O . ILE A 1 78 ? 21.194 54.341 5.329 1.00 88.00 78 ILE A O 1
ATOM 579 N N . GLY A 1 79 ? 21.932 55.929 6.735 1.00 88.00 79 GLY A N 1
ATOM 580 C CA . GLY A 1 79 ? 23.195 55.271 7.074 1.00 88.00 79 GLY A CA 1
ATOM 581 C C . GLY A 1 79 ? 22.998 53.955 7.830 1.00 88.00 79 GLY A C 1
ATOM 582 O O . GLY A 1 79 ? 23.628 52.956 7.486 1.00 88.00 79 GLY A O 1
ATOM 583 N N . LEU A 1 80 ? 22.081 53.921 8.803 1.00 84.31 80 LEU A N 1
ATOM 584 C CA . LEU A 1 80 ? 21.684 52.694 9.501 1.00 84.31 80 LEU A CA 1
ATOM 585 C C . LEU A 1 80 ? 21.019 51.696 8.545 1.00 84.31 80 LEU A C 1
ATOM 587 O O . LEU A 1 80 ? 21.394 50.526 8.538 1.00 84.31 80 LEU A O 1
ATOM 591 N N . GLY A 1 81 ? 20.108 52.160 7.684 1.00 84.50 81 GLY A N 1
ATOM 592 C CA . GLY A 1 81 ? 19.487 51.339 6.642 1.00 84.50 81 GLY A CA 1
ATOM 593 C C . GLY A 1 81 ? 20.514 50.720 5.692 1.00 84.50 81 GLY A C 1
ATOM 594 O O . GLY A 1 81 ? 20.403 49.544 5.358 1.00 84.50 81 GLY A O 1
ATOM 595 N N . TYR A 1 82 ? 21.561 51.468 5.332 1.00 85.50 82 TYR A N 1
ATOM 596 C CA . TYR A 1 82 ? 22.670 50.973 4.512 1.00 85.50 82 TYR A CA 1
ATOM 597 C C . TYR A 1 82 ? 23.535 49.942 5.229 1.00 85.50 82 TYR A C 1
ATOM 599 O O . TYR A 1 82 ? 23.864 48.911 4.647 1.00 85.50 82 TYR A O 1
ATOM 607 N N . TYR A 1 83 ? 23.863 50.172 6.500 1.00 83.81 83 TYR A N 1
ATOM 608 C CA . TYR A 1 83 ? 24.592 49.194 7.304 1.00 83.81 83 TYR A CA 1
ATOM 609 C C . TYR A 1 83 ? 23.806 47.881 7.461 1.00 83.81 83 TYR A C 1
ATOM 611 O O . TYR A 1 83 ? 24.375 46.800 7.315 1.00 83.81 83 TYR A O 1
ATOM 619 N N . MET A 1 84 ? 22.492 47.974 7.684 1.00 78.12 84 MET A N 1
ATOM 620 C CA . MET A 1 84 ? 21.601 46.818 7.800 1.00 78.12 84 MET A CA 1
ATOM 621 C C . MET A 1 84 ? 21.392 46.093 6.470 1.00 78.12 84 MET A C 1
ATOM 623 O O . MET A 1 84 ? 21.487 44.872 6.438 1.00 78.12 84 MET A O 1
ATOM 627 N N . SER A 1 85 ? 21.195 46.821 5.363 1.00 76.06 85 SER A N 1
ATOM 628 C CA . SER A 1 85 ? 21.094 46.220 4.025 1.00 76.06 85 SER A CA 1
ATOM 629 C C . SER A 1 85 ? 22.353 45.433 3.687 1.00 76.06 85 SER A C 1
ATOM 631 O O . SER A 1 85 ? 22.263 44.365 3.103 1.00 76.06 85 SER A O 1
ATOM 633 N N . ARG A 1 86 ? 23.526 45.903 4.126 1.00 73.75 86 ARG A N 1
ATOM 634 C CA . ARG A 1 86 ? 24.781 45.169 3.953 1.00 73.75 86 ARG A CA 1
ATOM 635 C C . ARG A 1 86 ? 24.849 43.891 4.789 1.00 73.75 86 ARG A C 1
ATOM 637 O O . ARG A 1 86 ? 25.482 42.939 4.356 1.00 73.75 86 ARG A O 1
ATOM 644 N N . GLN A 1 87 ? 24.235 43.849 5.973 1.00 65.31 87 GLN A N 1
ATOM 645 C CA . GLN A 1 87 ? 24.112 42.609 6.749 1.00 65.31 87 GLN A CA 1
ATOM 646 C C . GLN A 1 87 ? 23.095 41.643 6.141 1.00 65.31 87 GLN A C 1
ATOM 648 O O . GLN A 1 87 ? 23.329 40.439 6.193 1.00 65.31 87 GLN A O 1
ATOM 653 N N . ASP A 1 88 ? 22.008 42.154 5.564 1.00 64.25 88 ASP A N 1
ATOM 654 C CA . ASP A 1 88 ? 21.026 41.343 4.845 1.00 64.25 88 ASP A CA 1
ATOM 655 C C . ASP A 1 88 ? 21.627 40.788 3.549 1.00 64.25 88 ASP A C 1
ATOM 657 O O . ASP A 1 88 ? 21.508 39.596 3.303 1.00 64.25 88 ASP A O 1
ATOM 661 N N . ASP A 1 89 ? 22.373 41.589 2.783 1.00 63.50 89 ASP A N 1
ATOM 662 C CA . ASP A 1 89 ? 23.085 41.140 1.582 1.00 63.50 89 ASP A CA 1
ATOM 663 C C . ASP A 1 89 ? 24.185 40.127 1.933 1.00 63.50 89 ASP A C 1
ATOM 665 O O . ASP A 1 89 ? 24.296 39.104 1.269 1.00 63.50 89 ASP A O 1
ATOM 669 N N . VAL A 1 90 ? 24.928 40.328 3.032 1.00 61.28 90 VAL A N 1
ATOM 670 C CA . VAL A 1 90 ? 25.911 39.349 3.538 1.00 61.28 90 VAL A CA 1
ATOM 671 C C . VAL A 1 90 ? 25.235 38.083 4.080 1.00 61.28 90 VAL A C 1
ATOM 673 O O . VAL A 1 90 ? 25.822 37.010 3.985 1.00 61.28 90 VAL A O 1
ATOM 676 N N . LYS A 1 91 ? 24.014 38.156 4.628 1.00 59.72 91 LYS A N 1
ATOM 677 C CA . LYS A 1 91 ? 23.221 36.975 5.014 1.00 59.72 91 LYS A CA 1
ATOM 678 C C . LYS A 1 91 ? 22.650 36.247 3.801 1.00 59.72 91 LYS A C 1
ATOM 680 O O . LYS A 1 91 ? 22.714 35.030 3.778 1.00 59.72 91 LYS A O 1
ATOM 685 N N . ILE A 1 92 ? 22.180 36.963 2.783 1.00 59.56 92 ILE A N 1
ATOM 686 C CA . ILE A 1 92 ? 21.652 36.398 1.535 1.00 59.56 92 ILE A CA 1
ATOM 687 C C . ILE A 1 92 ? 22.787 35.800 0.688 1.00 59.56 92 ILE A C 1
ATOM 689 O O . ILE A 1 92 ? 22.615 34.740 0.090 1.00 59.56 92 ILE A O 1
ATOM 693 N N . GLU A 1 93 ? 23.969 36.426 0.661 1.00 58.78 93 GLU A N 1
ATOM 694 C CA . GLU A 1 93 ? 25.183 35.849 0.069 1.00 58.78 93 GLU A CA 1
ATOM 695 C C . GLU A 1 93 ? 25.720 34.682 0.895 1.00 58.78 93 GLU A C 1
ATOM 697 O O . GLU A 1 93 ? 26.175 33.713 0.298 1.00 58.78 93 GLU A O 1
ATOM 702 N N . ARG A 1 94 ? 25.623 34.705 2.234 1.00 53.69 94 ARG A N 1
ATOM 703 C CA . ARG A 1 94 ? 25.942 33.537 3.074 1.00 53.69 94 ARG A CA 1
ATOM 704 C C . ARG A 1 94 ? 24.950 32.395 2.889 1.00 53.69 94 ARG A C 1
ATOM 706 O O . ARG A 1 94 ? 25.406 31.273 2.789 1.00 53.69 94 ARG A O 1
ATOM 713 N N . GLU A 1 95 ? 23.651 32.642 2.751 1.00 51.75 95 GLU A N 1
ATOM 714 C CA . GLU A 1 95 ? 22.642 31.606 2.470 1.00 51.75 95 GLU A CA 1
ATOM 715 C C . GLU A 1 95 ? 22.787 31.042 1.046 1.00 51.75 95 GLU A C 1
ATOM 717 O O . GLU A 1 95 ? 22.660 29.835 0.837 1.00 51.75 95 GLU A O 1
ATOM 722 N N . LYS A 1 96 ? 23.137 31.877 0.055 1.00 46.84 96 LYS A N 1
ATOM 723 C CA . LYS A 1 96 ? 23.474 31.404 -1.299 1.00 46.84 96 LYS A CA 1
ATOM 724 C C . LYS A 1 96 ? 24.794 30.633 -1.335 1.00 46.84 96 LYS A C 1
ATOM 726 O O . LYS A 1 96 ? 24.839 29.590 -1.982 1.00 46.84 96 LYS A O 1
ATOM 731 N N . ALA A 1 97 ? 25.824 31.094 -0.624 1.00 48.97 97 ALA A N 1
ATOM 732 C CA . ALA A 1 97 ? 27.121 30.424 -0.535 1.00 48.97 97 ALA A CA 1
ATOM 733 C C . ALA A 1 97 ? 27.080 29.156 0.338 1.00 48.97 97 ALA A C 1
ATOM 735 O O . ALA A 1 97 ? 27.774 28.197 0.025 1.00 48.97 97 ALA A O 1
ATOM 736 N N . GLU A 1 98 ? 26.233 29.087 1.369 1.00 47.88 98 GLU A N 1
ATOM 737 C CA . GLU A 1 98 ? 25.982 27.871 2.161 1.00 47.88 98 GLU A CA 1
ATOM 738 C C . GLU A 1 98 ? 25.179 26.816 1.385 1.00 47.88 98 GLU A C 1
ATOM 740 O O . GLU A 1 98 ? 25.236 25.643 1.743 1.00 47.88 98 GLU A O 1
ATOM 745 N N . SER A 1 99 ? 24.499 27.188 0.291 1.00 44.41 99 SER A N 1
ATOM 746 C CA . SER A 1 99 ? 23.891 26.226 -0.644 1.00 44.41 99 SER A CA 1
ATOM 747 C C . SER A 1 99 ? 24.851 25.722 -1.736 1.00 44.41 99 SER A C 1
ATOM 749 O O . SER A 1 99 ? 24.527 24.759 -2.428 1.00 44.41 99 SER A O 1
ATOM 751 N N . SER A 1 100 ? 26.028 26.345 -1.907 1.00 44.41 100 SER A N 1
ATOM 752 C CA . SER A 1 100 ? 26.941 26.050 -3.027 1.00 44.41 100 SER A CA 1
ATOM 753 C C . SER A 1 100 ? 28.428 25.911 -2.664 1.00 44.41 100 SER A C 1
ATOM 755 O O . SER A 1 100 ? 29.252 25.767 -3.565 1.00 44.41 100 SER A O 1
ATOM 757 N N . ALA A 1 101 ? 28.799 25.939 -1.384 1.00 37.88 101 ALA A N 1
ATOM 758 C CA . ALA A 1 101 ? 30.143 25.615 -0.907 1.00 37.88 101 ALA A CA 1
ATOM 759 C C . ALA A 1 101 ? 30.082 24.389 0.022 1.00 37.88 101 ALA A C 1
ATOM 761 O O . ALA A 1 101 ? 29.210 24.341 0.892 1.00 37.88 101 ALA A O 1
ATOM 762 N N . PRO A 1 102 ? 30.998 23.407 -0.104 1.00 43.22 102 PRO A N 1
ATOM 763 C CA . PRO A 1 102 ? 31.096 22.336 0.875 1.00 43.22 102 PRO A CA 1
ATOM 764 C C . PRO A 1 102 ? 31.496 22.969 2.209 1.00 43.22 102 PRO A C 1
ATOM 766 O O . PRO A 1 102 ? 32.561 23.586 2.310 1.00 43.22 102 PRO A O 1
ATOM 769 N N . LYS A 1 103 ? 30.640 22.854 3.230 1.00 42.41 103 LYS A N 1
ATOM 770 C CA . LYS A 1 103 ? 31.013 23.233 4.596 1.00 42.41 103 LYS A CA 1
ATOM 771 C C . LYS A 1 103 ? 32.275 22.449 4.984 1.00 42.41 103 LYS A C 1
ATOM 773 O O . LYS A 1 103 ? 32.331 21.250 4.702 1.00 42.41 103 LYS A O 1
ATOM 778 N N . PRO A 1 104 ? 33.286 23.074 5.620 1.00 41.75 104 PRO A N 1
ATOM 779 C CA . PRO A 1 104 ? 34.359 22.321 6.250 1.00 41.75 104 PRO A CA 1
ATOM 780 C C . PRO A 1 104 ? 33.709 21.431 7.304 1.00 41.75 104 PRO A C 1
ATOM 782 O O . PRO A 1 104 ? 33.149 21.906 8.290 1.00 41.75 104 PRO A O 1
ATOM 785 N N . SER A 1 105 ? 33.702 20.141 7.012 1.00 39.25 105 SER A N 1
ATOM 786 C CA . SER A 1 105 ? 32.999 19.137 7.777 1.00 39.25 105 SER A CA 1
ATOM 787 C C . SER A 1 105 ? 33.625 19.044 9.167 1.00 39.25 105 SER A C 1
ATOM 789 O O . SER A 1 105 ? 34.757 18.577 9.316 1.00 39.25 105 SER A O 1
ATOM 791 N N . ASN A 1 106 ? 32.899 19.479 10.199 1.00 43.91 106 ASN A N 1
ATOM 792 C CA . ASN A 1 106 ? 33.173 18.996 11.545 1.00 43.91 106 ASN A CA 1
ATOM 793 C C . ASN A 1 106 ? 33.076 17.462 11.485 1.00 43.91 106 ASN A C 1
ATOM 795 O O . ASN A 1 106 ? 32.051 16.972 11.002 1.00 43.91 106 ASN A O 1
ATOM 799 N N . PRO A 1 107 ? 34.077 16.696 11.962 1.00 53.31 107 PRO A N 1
ATOM 800 C CA . PRO A 1 107 ? 34.061 15.233 11.871 1.00 53.31 107 PRO A CA 1
ATOM 801 C C . PRO A 1 107 ? 32.778 14.618 12.448 1.00 53.31 107 PRO A C 1
ATOM 803 O O . PRO A 1 107 ? 32.320 13.581 11.995 1.00 53.31 107 PRO A O 1
ATOM 806 N N . THR A 1 108 ? 32.154 15.288 13.417 1.00 49.16 108 THR A N 1
ATOM 807 C CA . THR A 1 108 ? 30.905 14.860 14.055 1.00 49.16 108 THR A CA 1
ATOM 808 C C . THR A 1 108 ? 29.650 15.101 13.201 1.00 49.16 108 THR A C 1
ATOM 810 O O . THR A 1 108 ? 28.704 14.329 13.306 1.00 49.16 108 THR A O 1
ATOM 813 N N . GLU A 1 109 ? 29.619 16.135 12.349 1.00 46.97 109 GLU A N 1
ATOM 814 C CA . GLU A 1 109 ? 28.488 16.415 11.439 1.00 46.97 109 GLU A CA 1
ATOM 815 C C . GLU A 1 109 ? 28.525 15.515 10.195 1.00 46.97 109 GLU A C 1
ATOM 817 O O . GLU A 1 109 ? 27.483 15.060 9.739 1.00 46.97 109 GLU A O 1
ATOM 822 N N . THR A 1 110 ? 29.722 15.171 9.702 1.00 48.53 110 THR A N 1
ATOM 823 C CA . THR A 1 110 ? 29.893 14.226 8.574 1.00 48.53 110 THR A CA 1
ATOM 824 C C . THR A 1 110 ? 29.434 12.823 8.947 1.00 48.53 110 THR A C 1
ATOM 826 O O . THR A 1 110 ? 28.815 12.140 8.141 1.00 48.53 110 THR A O 1
ATOM 829 N N . VAL A 1 111 ? 29.689 12.429 10.195 1.00 49.69 111 VAL A N 1
ATOM 830 C CA . VAL A 1 111 ? 29.251 11.146 10.745 1.00 49.69 111 VAL A CA 1
ATOM 831 C C . VAL A 1 111 ? 27.724 11.105 10.905 1.00 49.69 111 VAL A C 1
ATOM 833 O O . VAL A 1 111 ? 27.125 10.066 10.666 1.00 49.69 111 VAL A O 1
ATOM 836 N N . LEU A 1 112 ? 27.067 12.218 11.260 1.00 47.41 112 LEU A N 1
ATOM 837 C CA . LEU A 1 112 ? 25.601 12.296 11.395 1.00 47.41 112 LEU A CA 1
ATOM 838 C C . LEU A 1 112 ? 24.864 12.214 10.047 1.00 47.41 112 LEU A C 1
ATOM 840 O O . LEU A 1 112 ? 23.833 11.544 9.974 1.00 47.41 112 LEU A O 1
ATOM 844 N N . ASP A 1 113 ? 25.399 12.828 8.989 1.00 51.88 113 ASP A N 1
ATOM 845 C CA . ASP A 1 113 ? 24.858 12.691 7.628 1.00 51.88 113 ASP A CA 1
ATOM 846 C C . ASP A 1 113 ? 25.060 11.266 7.073 1.00 51.88 113 ASP A C 1
ATOM 848 O O . ASP A 1 113 ? 24.192 10.755 6.363 1.00 51.88 113 ASP A O 1
ATOM 852 N N . GLU A 1 114 ? 26.134 10.574 7.473 1.00 51.66 114 GLU A N 1
ATOM 853 C CA . GLU A 1 114 ? 26.370 9.148 7.180 1.00 51.66 114 GLU A CA 1
ATOM 854 C C . GLU A 1 114 ? 25.320 8.214 7.814 1.00 51.66 114 GLU A C 1
ATOM 856 O O . GLU A 1 114 ? 25.059 7.132 7.287 1.00 51.66 114 GLU A O 1
ATOM 861 N N . TYR A 1 115 ? 24.661 8.636 8.901 1.00 51.69 115 TYR A N 1
ATOM 862 C CA . TYR A 1 115 ? 23.554 7.897 9.524 1.00 51.69 115 TYR A CA 1
ATOM 863 C C . TYR A 1 115 ? 22.176 8.211 8.921 1.00 51.69 115 TYR A C 1
ATOM 865 O O . TYR A 1 115 ? 21.190 7.560 9.284 1.00 51.69 115 TYR A O 1
ATOM 873 N N . SER A 1 116 ? 22.069 9.182 8.005 1.00 62.62 116 SER A N 1
ATOM 874 C CA . SER A 1 116 ? 20.809 9.481 7.320 1.00 62.62 116 SER A CA 1
ATOM 875 C C . SER A 1 116 ? 20.550 8.450 6.215 1.00 62.62 116 SER A C 1
ATOM 877 O O . SER A 1 116 ? 20.845 8.640 5.039 1.00 62.62 116 SER A O 1
ATOM 879 N N . LEU A 1 117 ? 20.021 7.290 6.609 1.00 73.06 117 LEU A N 1
ATOM 880 C CA . LEU A 1 117 ? 19.608 6.268 5.653 1.00 73.06 117 LEU A CA 1
ATOM 881 C C . LEU A 1 117 ? 18.457 6.804 4.800 1.00 73.06 117 LEU A C 1
ATOM 883 O O . LEU A 1 117 ? 17.386 7.152 5.309 1.00 73.06 117 LEU A O 1
ATOM 887 N N . ASP A 1 118 ? 18.669 6.832 3.486 1.00 84.25 118 ASP A N 1
ATOM 888 C CA . ASP A 1 118 ? 17.606 7.113 2.531 1.00 84.25 118 ASP A CA 1
ATOM 889 C C . ASP A 1 118 ? 16.483 6.080 2.706 1.00 84.25 118 ASP A C 1
ATOM 891 O O . ASP A 1 118 ? 16.710 4.867 2.648 1.00 84.25 118 ASP A O 1
ATOM 895 N N . LYS A 1 119 ? 15.245 6.553 2.906 1.00 89.25 119 LYS A N 1
ATOM 896 C CA . LYS A 1 119 ? 14.087 5.659 3.083 1.00 89.25 119 LYS A CA 1
ATOM 897 C C . LYS A 1 119 ? 13.876 4.750 1.879 1.00 89.25 119 LYS A C 1
ATOM 899 O O . LYS A 1 119 ? 13.489 3.602 2.063 1.00 89.25 119 LYS A O 1
ATOM 904 N N . ILE A 1 120 ? 14.104 5.276 0.674 1.00 95.19 120 ILE A N 1
ATOM 905 C CA . ILE A 1 120 ? 14.009 4.534 -0.582 1.00 95.19 120 ILE A CA 1
ATOM 906 C C . ILE A 1 120 ? 15.204 4.914 -1.455 1.00 95.19 120 ILE A C 1
ATOM 908 O O . ILE A 1 120 ? 15.380 6.090 -1.795 1.00 95.19 120 ILE A O 1
ATOM 912 N N . LYS A 1 121 ? 15.986 3.915 -1.856 1.00 94.88 121 LYS A N 1
ATOM 913 C CA . LYS A 1 121 ? 17.117 4.069 -2.771 1.00 94.88 121 LYS A CA 1
ATOM 914 C C . LYS A 1 121 ? 16.955 3.116 -3.953 1.00 94.88 121 LYS A C 1
ATOM 916 O O . LYS A 1 121 ? 16.605 1.956 -3.770 1.00 94.88 121 LYS A O 1
ATOM 921 N N . LEU A 1 122 ? 17.185 3.622 -5.156 1.00 95.94 122 LEU A N 1
ATOM 922 C CA . LEU A 1 122 ? 17.262 2.855 -6.391 1.00 95.94 122 LEU A CA 1
ATOM 923 C C . LEU A 1 122 ? 18.712 2.890 -6.867 1.00 95.94 122 LEU A C 1
ATOM 925 O O . LEU A 1 122 ? 19.219 3.948 -7.242 1.00 95.94 122 LEU A O 1
ATOM 929 N N . GLU A 1 123 ? 19.362 1.740 -6.840 1.00 95.19 123 GLU A N 1
ATOM 930 C CA . GLU A 1 123 ? 20.708 1.546 -7.359 1.00 95.19 123 GLU A CA 1
ATOM 931 C C . GLU A 1 123 ? 20.643 0.947 -8.759 1.00 95.19 123 GLU A C 1
ATOM 933 O O . GLU A 1 123 ? 19.831 0.060 -9.025 1.00 95.19 123 GLU A O 1
ATOM 938 N N . VAL A 1 124 ? 21.479 1.441 -9.667 1.00 95.69 124 VAL A N 1
ATOM 939 C CA . VAL A 1 124 ? 21.511 0.979 -11.058 1.00 95.69 124 VAL A CA 1
ATOM 940 C C . VAL A 1 124 ? 22.927 0.614 -11.496 1.00 95.69 124 VAL A C 1
ATOM 942 O O . VAL A 1 124 ? 23.903 1.267 -11.114 1.00 95.69 124 VAL A O 1
ATOM 945 N N . GLY A 1 125 ? 23.023 -0.425 -12.322 1.00 94.56 125 GLY A N 1
ATOM 946 C CA . GLY A 1 125 ? 24.235 -0.818 -13.025 1.00 94.56 125 GLY A CA 1
ATOM 947 C C . GLY A 1 125 ? 24.610 0.157 -14.143 1.00 94.56 125 GLY A C 1
ATOM 948 O O . GLY A 1 125 ? 23.838 1.038 -14.540 1.00 94.56 125 GLY A O 1
ATOM 949 N N . ILE A 1 126 ? 25.825 -0.002 -14.674 1.00 93.06 126 ILE A N 1
ATOM 950 C CA . ILE A 1 126 ? 26.439 0.973 -15.586 1.00 93.06 126 ILE A CA 1
ATOM 951 C C . ILE A 1 126 ? 25.647 1.199 -16.887 1.00 93.06 126 ILE A C 1
ATOM 953 O O . ILE A 1 126 ? 25.563 2.335 -17.358 1.00 93.06 126 ILE A O 1
ATOM 957 N N . ASN A 1 127 ? 25.011 0.165 -17.450 1.00 93.00 127 ASN A N 1
ATOM 958 C CA . ASN A 1 127 ? 24.271 0.297 -18.710 1.00 93.00 127 ASN A CA 1
ATOM 959 C C . ASN A 1 127 ? 22.925 1.018 -18.527 1.00 93.00 127 ASN A C 1
ATOM 961 O O . ASN A 1 127 ? 22.372 1.570 -19.481 1.00 93.00 127 ASN A O 1
ATOM 965 N N . LEU A 1 128 ? 22.412 1.067 -17.297 1.00 93.25 128 LEU A N 1
ATOM 966 C CA . LEU A 1 128 ? 21.150 1.718 -16.956 1.00 93.25 128 LEU A CA 1
ATOM 967 C C . LEU A 1 128 ? 21.315 3.197 -16.574 1.00 93.25 128 LEU A C 1
ATOM 969 O O . LEU A 1 128 ? 20.314 3.907 -16.470 1.00 93.25 128 LEU A O 1
ATOM 973 N N . LEU A 1 129 ? 22.547 3.703 -16.429 1.00 90.75 129 LEU A N 1
ATOM 974 C CA . LEU A 1 129 ? 22.819 5.083 -15.993 1.00 90.75 129 LEU A CA 1
ATOM 975 C C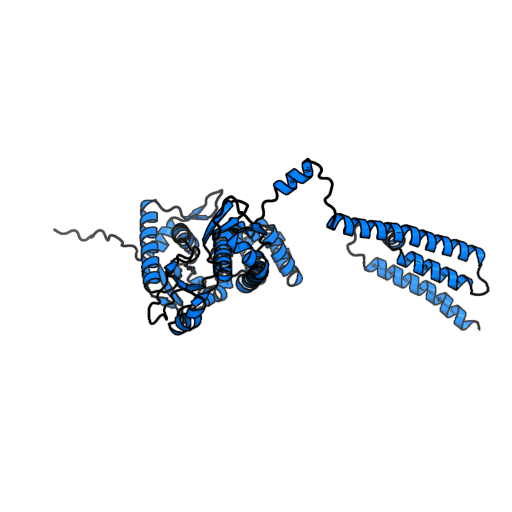 . LEU A 1 129 ? 22.146 6.137 -16.870 1.00 90.75 129 LEU A C 1
ATOM 977 O O . LEU A 1 129 ? 21.539 7.082 -16.365 1.00 90.75 129 LEU A O 1
ATOM 981 N N . ASN A 1 130 ? 22.210 5.959 -18.190 1.00 89.81 130 ASN A N 1
ATOM 982 C CA . ASN A 1 130 ? 21.609 6.903 -19.128 1.00 89.81 130 ASN A CA 1
ATOM 983 C C . ASN A 1 130 ? 20.076 6.951 -18.989 1.00 89.81 130 ASN A C 1
ATOM 985 O O . ASN A 1 130 ? 19.464 8.017 -19.069 1.00 89.81 130 ASN A O 1
ATOM 989 N N . ILE A 1 131 ? 19.451 5.795 -18.746 1.00 88.69 131 ILE A N 1
ATOM 990 C CA . ILE A 1 131 ? 18.006 5.685 -18.511 1.00 88.69 131 ILE A CA 1
ATOM 991 C C . ILE A 1 131 ? 17.651 6.311 -17.159 1.00 88.69 131 ILE A C 1
ATOM 993 O O . ILE A 1 131 ? 16.658 7.035 -17.054 1.00 88.69 131 ILE A O 1
ATOM 997 N N . ALA A 1 132 ? 18.482 6.077 -16.144 1.00 87.00 132 ALA A N 1
ATOM 998 C CA . ALA A 1 132 ? 18.291 6.595 -14.802 1.00 87.00 132 ALA A CA 1
ATOM 999 C C . ALA A 1 132 ? 18.300 8.126 -14.749 1.00 87.00 132 ALA A C 1
ATOM 1001 O O . ALA A 1 132 ? 17.402 8.720 -14.152 1.00 87.00 132 ALA A O 1
ATOM 1002 N N . GLN A 1 133 ? 19.254 8.762 -15.429 1.00 85.12 133 GLN A N 1
ATOM 1003 C CA . GLN A 1 133 ? 19.388 10.220 -15.435 1.00 85.12 133 GLN A CA 1
ATOM 1004 C C . GLN A 1 133 ? 18.298 10.918 -16.259 1.00 85.12 133 GLN A C 1
ATOM 1006 O O . GLN A 1 133 ? 17.772 11.940 -15.825 1.00 85.12 133 GLN A O 1
ATOM 1011 N N . ASN A 1 134 ? 17.929 10.368 -17.420 1.00 85.31 134 ASN A N 1
ATOM 1012 C CA . ASN A 1 134 ? 17.056 11.072 -18.367 1.00 85.31 134 ASN A CA 1
ATOM 1013 C C . ASN A 1 134 ? 15.571 10.703 -18.256 1.00 85.31 134 ASN A C 1
ATOM 1015 O O . ASN A 1 134 ? 14.721 11.543 -18.527 1.00 85.31 134 ASN A O 1
ATOM 1019 N N . ASN A 1 135 ? 15.240 9.464 -17.876 1.00 84.56 135 ASN A N 1
ATOM 1020 C CA . ASN A 1 135 ? 13.862 8.958 -17.927 1.00 84.56 135 ASN A CA 1
ATOM 1021 C C . ASN A 1 135 ? 13.291 8.598 -16.548 1.00 84.56 135 ASN A C 1
ATOM 1023 O O . ASN A 1 135 ? 12.095 8.790 -16.315 1.00 84.56 135 ASN A O 1
ATOM 1027 N N . LEU A 1 136 ? 14.102 8.056 -15.629 1.00 90.25 136 LEU A N 1
ATOM 1028 C CA . LEU A 1 136 ? 13.573 7.546 -14.357 1.00 90.25 136 LEU A CA 1
ATOM 1029 C C . LEU A 1 136 ? 13.135 8.659 -13.406 1.00 90.25 136 LEU A C 1
ATOM 1031 O O . LEU A 1 136 ? 12.090 8.516 -12.784 1.00 90.25 136 LEU A O 1
ATOM 1035 N N . VAL A 1 137 ? 13.856 9.779 -13.310 1.00 91.06 137 VAL A N 1
ATOM 1036 C CA . VAL A 1 137 ? 13.534 10.850 -12.342 1.00 91.06 137 VAL A CA 1
ATOM 1037 C C . VAL A 1 137 ? 12.117 11.409 -12.543 1.00 91.06 137 VAL A C 1
ATOM 1039 O O . VAL A 1 137 ? 11.346 11.553 -11.585 1.00 91.06 137 VAL A O 1
ATOM 1042 N N . GLU A 1 138 ? 11.732 11.678 -13.792 1.00 92.31 138 GLU A N 1
ATOM 1043 C CA . GLU A 1 138 ? 10.385 12.155 -14.115 1.00 92.31 138 GLU A CA 1
ATOM 1044 C C . GLU A 1 138 ? 9.330 11.072 -13.846 1.00 92.31 138 GLU A C 1
ATOM 1046 O O . GLU A 1 138 ? 8.305 11.333 -13.210 1.00 92.31 138 GLU A O 1
ATOM 1051 N N . ARG A 1 139 ? 9.597 9.827 -14.257 1.00 95.00 139 ARG A N 1
ATOM 1052 C CA . ARG A 1 139 ? 8.671 8.705 -14.054 1.00 95.00 139 ARG A CA 1
ATOM 1053 C C . ARG A 1 139 ? 8.475 8.364 -12.576 1.00 95.00 139 ARG A C 1
ATOM 1055 O O . ARG A 1 139 ? 7.345 8.099 -12.178 1.00 95.00 139 ARG A O 1
ATOM 1062 N N . ILE A 1 140 ? 9.518 8.457 -11.750 1.00 96.06 140 ILE A N 1
ATOM 1063 C CA . ILE A 1 140 ? 9.437 8.339 -10.287 1.00 96.06 140 ILE A CA 1
ATOM 1064 C C . ILE A 1 140 ? 8.546 9.451 -9.733 1.00 96.06 140 ILE A C 1
ATOM 1066 O O . ILE A 1 140 ? 7.662 9.196 -8.917 1.00 96.06 140 ILE A O 1
ATOM 1070 N N . THR A 1 141 ? 8.729 10.689 -10.191 1.00 94.81 141 THR A N 1
ATOM 1071 C CA . THR A 1 141 ? 7.892 11.817 -9.756 1.00 94.81 141 THR A CA 1
ATOM 1072 C C . THR A 1 141 ? 6.418 11.581 -10.100 1.00 94.81 141 THR A C 1
ATOM 1074 O O . THR A 1 141 ? 5.539 11.807 -9.263 1.00 94.81 141 THR A O 1
ATOM 1077 N N . ASN A 1 142 ? 6.139 11.064 -11.296 1.00 95.75 142 ASN A N 1
ATOM 1078 C CA . ASN A 1 142 ? 4.790 10.708 -11.729 1.00 95.75 142 ASN A CA 1
ATOM 1079 C C . ASN A 1 142 ? 4.216 9.528 -10.933 1.00 95.75 142 ASN A C 1
ATOM 1081 O O . ASN A 1 142 ? 3.058 9.593 -10.526 1.00 95.75 142 ASN A O 1
ATOM 1085 N N . LEU A 1 143 ? 5.022 8.505 -10.629 1.00 95.88 143 LEU A N 1
ATOM 1086 C CA . LEU A 1 143 ? 4.638 7.389 -9.761 1.00 95.88 143 LEU A CA 1
ATOM 1087 C C . LEU A 1 143 ? 4.227 7.885 -8.369 1.00 95.88 143 LEU A C 1
ATOM 1089 O O . LEU A 1 143 ? 3.148 7.549 -7.887 1.00 95.88 143 LEU A O 1
ATOM 1093 N N . ARG A 1 144 ? 5.041 8.744 -7.746 1.00 95.31 144 ARG A N 1
ATOM 1094 C CA . ARG A 1 144 ? 4.743 9.327 -6.427 1.00 95.31 144 ARG A CA 1
ATOM 1095 C C . ARG A 1 144 ? 3.432 10.115 -6.444 1.00 95.31 144 ARG A C 1
ATOM 1097 O O . ARG A 1 144 ? 2.609 9.960 -5.546 1.00 95.31 144 ARG A O 1
ATOM 1104 N N . ARG A 1 145 ? 3.201 10.926 -7.486 1.00 95.12 145 ARG A N 1
ATOM 1105 C CA . ARG A 1 145 ? 1.933 11.659 -7.672 1.00 95.12 145 ARG A CA 1
ATOM 1106 C C . ARG A 1 145 ? 0.748 10.719 -7.875 1.00 95.12 145 ARG A C 1
ATOM 1108 O O . ARG A 1 145 ? -0.320 10.981 -7.326 1.00 95.12 145 ARG A O 1
ATOM 1115 N N . LYS A 1 146 ? 0.928 9.645 -8.647 1.00 95.56 146 LYS A N 1
ATOM 1116 C CA . LYS A 1 146 ? -0.098 8.629 -8.893 1.00 95.56 146 LYS A CA 1
ATOM 1117 C C . LYS A 1 146 ? -0.516 7.955 -7.586 1.00 95.56 146 LYS A C 1
ATOM 1119 O O . LYS A 1 146 ? -1.692 8.004 -7.250 1.00 95.56 146 LYS A O 1
ATOM 1124 N N . LEU A 1 147 ? 0.437 7.447 -6.803 1.00 94.31 147 LEU A N 1
ATOM 1125 C CA . LEU A 1 147 ? 0.168 6.795 -5.512 1.00 94.31 147 LEU A CA 1
ATOM 1126 C C . LEU A 1 147 ? -0.484 7.745 -4.496 1.00 94.31 147 LEU A C 1
ATOM 1128 O O . LEU A 1 147 ? -1.430 7.364 -3.803 1.00 94.31 147 LEU A O 1
ATOM 1132 N N . ALA A 1 148 ? -0.058 9.010 -4.456 1.00 93.06 148 ALA A N 1
ATOM 1133 C CA . ALA A 1 148 ? -0.707 10.019 -3.623 1.00 93.06 148 ALA A CA 1
ATOM 1134 C C . ALA A 1 148 ? -2.160 10.276 -4.062 1.00 93.06 148 ALA A C 1
ATOM 1136 O O . ALA A 1 148 ? -3.056 10.375 -3.227 1.00 93.06 148 ALA A O 1
ATOM 1137 N N . LYS A 1 149 ? -2.414 10.354 -5.374 1.00 92.44 149 LYS A N 1
ATOM 1138 C CA . LYS A 1 149 ? -3.745 10.636 -5.929 1.00 92.44 149 LYS A CA 1
ATOM 1139 C C . LYS A 1 149 ? -4.705 9.450 -5.835 1.00 92.44 149 LYS A C 1
ATOM 1141 O O . LYS A 1 149 ? -5.891 9.679 -5.620 1.00 92.44 149 LYS A O 1
ATOM 1146 N N . GLU A 1 150 ? -4.226 8.226 -6.037 1.00 90.19 150 GLU A N 1
ATOM 1147 C CA . GLU A 1 150 ? -5.046 7.007 -6.112 1.00 90.19 150 GLU A CA 1
ATOM 1148 C C . GLU A 1 150 ? -5.224 6.344 -4.743 1.00 90.19 150 GLU A C 1
ATOM 1150 O O . GLU A 1 150 ? -6.342 5.973 -4.379 1.00 90.19 150 GLU A O 1
ATOM 1155 N N . ASN A 1 151 ? -4.156 6.271 -3.946 1.00 91.25 151 ASN A N 1
ATOM 1156 C CA . ASN A 1 151 ? -4.159 5.565 -2.665 1.00 91.25 151 ASN A CA 1
ATOM 1157 C C . ASN A 1 151 ? -4.075 6.502 -1.453 1.00 91.25 151 ASN A C 1
ATOM 1159 O O . ASN A 1 151 ? -4.329 6.062 -0.338 1.00 91.25 151 ASN A O 1
ATOM 1163 N N . GLY A 1 152 ? -3.734 7.782 -1.635 1.00 91.81 152 GLY A N 1
ATOM 1164 C CA . GLY A 1 152 ? -3.431 8.682 -0.514 1.00 91.81 152 GLY A CA 1
ATOM 1165 C C . GLY A 1 152 ? -2.063 8.409 0.122 1.00 91.81 152 GLY A C 1
ATOM 1166 O O . GLY A 1 152 ? -1.796 8.871 1.228 1.00 91.81 152 GLY A O 1
ATOM 1167 N N . ILE A 1 153 ? -1.191 7.658 -0.563 1.00 93.00 153 ILE A N 1
ATOM 1168 C CA . ILE A 1 153 ? 0.130 7.281 -0.055 1.00 93.00 153 ILE A CA 1
ATOM 1169 C C . ILE A 1 153 ? 1.139 8.379 -0.385 1.00 93.00 153 ILE A C 1
ATOM 1171 O O . ILE A 1 153 ? 1.439 8.637 -1.552 1.00 93.00 153 ILE A O 1
ATOM 1175 N N . LEU A 1 154 ? 1.696 9.009 0.650 1.00 91.81 154 LEU A N 1
ATOM 1176 C CA . LEU A 1 154 ? 2.785 9.965 0.496 1.00 91.81 154 LEU A CA 1
ATOM 1177 C C . LEU A 1 154 ? 4.125 9.228 0.464 1.00 91.81 154 LEU A C 1
ATOM 1179 O O . LEU A 1 154 ? 4.599 8.729 1.480 1.00 91.81 154 LEU A O 1
ATOM 1183 N N . VAL A 1 155 ? 4.735 9.174 -0.717 1.00 92.94 155 VAL A N 1
ATOM 1184 C CA . VAL A 1 155 ? 6.031 8.520 -0.920 1.00 92.94 155 VAL A CA 1
ATOM 1185 C C . VAL A 1 155 ? 7.161 9.552 -0.758 1.00 92.94 155 VAL A C 1
ATOM 1187 O O . VAL A 1 155 ? 7.136 10.587 -1.450 1.00 92.94 155 VAL A O 1
ATOM 1190 N N . PRO A 1 156 ? 8.165 9.299 0.106 1.00 92.00 156 PRO A N 1
ATOM 1191 C CA . PRO A 1 156 ? 9.328 10.168 0.262 1.00 92.00 156 PRO A CA 1
ATOM 1192 C C . PRO A 1 156 ? 10.145 10.254 -1.043 1.00 92.00 156 PRO A C 1
ATOM 1194 O O . PRO A 1 156 ? 9.877 9.524 -2.003 1.00 92.00 156 PRO A O 1
ATOM 1197 N N . PRO A 1 157 ? 11.109 11.184 -1.147 1.00 91.25 157 PRO A N 1
ATOM 1198 C CA . PRO A 1 157 ? 12.032 11.212 -2.277 1.00 91.25 157 PRO A CA 1
ATOM 1199 C C . PRO A 1 157 ? 12.737 9.859 -2.447 1.00 91.25 157 PRO A C 1
ATOM 1201 O O . PRO A 1 157 ? 13.157 9.252 -1.467 1.00 91.25 157 PRO A O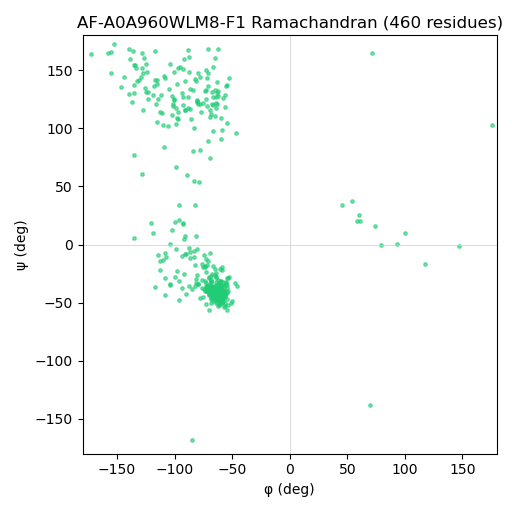 1
ATOM 1204 N N . VAL A 1 158 ? 12.852 9.398 -3.694 1.00 94.25 158 VAL A N 1
ATOM 1205 C CA . VAL A 1 158 ? 13.599 8.183 -4.039 1.00 94.25 158 VAL A CA 1
ATOM 1206 C C . VAL A 1 158 ? 14.967 8.619 -4.531 1.00 94.25 158 VAL A C 1
ATOM 1208 O O . VAL A 1 158 ? 15.053 9.336 -5.532 1.00 94.25 158 VAL A O 1
ATOM 1211 N N . ARG A 1 159 ? 16.030 8.217 -3.833 1.00 92.12 159 ARG A N 1
ATOM 1212 C CA . ARG A 1 159 ? 17.395 8.525 -4.260 1.00 92.12 159 ARG A CA 1
ATOM 1213 C C . ARG A 1 159 ? 17.820 7.548 -5.344 1.00 92.12 159 ARG A C 1
ATOM 1215 O O . ARG A 1 159 ? 17.784 6.345 -5.125 1.00 92.12 159 ARG A O 1
ATOM 1222 N N . VAL A 1 160 ? 18.237 8.065 -6.494 1.00 93.06 160 VAL A N 1
ATOM 1223 C CA . VAL A 1 160 ? 18.797 7.253 -7.578 1.00 93.06 160 VAL A CA 1
ATOM 1224 C C . VAL A 1 160 ? 20.315 7.369 -7.520 1.00 93.06 160 VAL A C 1
ATOM 1226 O O . VAL A 1 160 ? 20.836 8.484 -7.514 1.00 93.06 160 VAL A O 1
ATOM 1229 N N . ALA A 1 161 ? 21.008 6.240 -7.429 1.00 91.06 161 ALA A N 1
ATOM 1230 C CA . ALA A 1 161 ? 22.462 6.171 -7.341 1.00 91.06 161 ALA A CA 1
ATOM 1231 C C . ALA A 1 161 ? 23.007 5.083 -8.270 1.00 91.06 161 ALA A C 1
ATOM 1233 O O . ALA A 1 161 ? 22.314 4.119 -8.588 1.00 91.06 161 ALA A O 1
ATOM 1234 N N . ASP A 1 162 ? 24.250 5.229 -8.701 1.00 90.94 162 ASP A N 1
ATOM 1235 C CA . ASP A 1 162 ? 24.980 4.157 -9.358 1.00 90.94 162 ASP A CA 1
ATOM 1236 C C . ASP A 1 162 ? 25.581 3.199 -8.323 1.00 90.94 162 ASP A C 1
ATOM 1238 O O . ASP A 1 162 ? 26.030 3.618 -7.256 1.00 90.94 162 ASP A O 1
ATOM 1242 N N . ASN A 1 163 ? 25.579 1.902 -8.633 1.00 90.31 163 ASN A N 1
ATOM 1243 C CA . ASN A 1 163 ? 26.345 0.906 -7.886 1.00 90.31 163 ASN A CA 1
ATOM 1244 C C . ASN A 1 163 ? 27.063 -0.025 -8.866 1.00 90.31 163 ASN A C 1
ATOM 1246 O O . ASN A 1 163 ? 26.644 -1.146 -9.134 1.00 90.31 163 ASN A O 1
ATOM 1250 N N . ILE A 1 164 ? 28.154 0.481 -9.435 1.00 86.12 164 ILE A N 1
ATOM 1251 C CA . ILE A 1 164 ? 28.912 -0.217 -10.483 1.00 86.12 164 ILE A CA 1
ATOM 1252 C C . ILE A 1 164 ? 29.732 -1.388 -9.905 1.00 86.12 164 ILE A C 1
ATOM 1254 O O . ILE A 1 164 ? 30.134 -2.280 -10.647 1.00 86.12 164 ILE A O 1
ATOM 1258 N N . ASN A 1 165 ? 29.981 -1.397 -8.592 1.00 85.06 165 ASN A N 1
ATOM 1259 C CA . ASN A 1 165 ? 30.822 -2.407 -7.952 1.00 85.06 165 ASN A CA 1
ATOM 1260 C C . ASN A 1 165 ? 30.043 -3.684 -7.598 1.00 85.06 165 ASN A C 1
ATOM 1262 O O . ASN A 1 165 ? 30.587 -4.774 -7.768 1.00 85.06 165 ASN A O 1
ATOM 1266 N N . ASP A 1 166 ? 28.788 -3.559 -7.146 1.00 88.25 166 ASP A N 1
ATOM 1267 C CA . ASP A 1 166 ? 28.002 -4.697 -6.639 1.00 88.25 166 ASP A CA 1
ATOM 1268 C C . ASP A 1 166 ? 26.876 -5.164 -7.584 1.00 88.25 166 ASP A C 1
ATOM 1270 O O . ASP A 1 166 ? 26.278 -6.225 -7.359 1.00 88.25 166 ASP A O 1
ATOM 1274 N N . LEU A 1 167 ? 26.565 -4.390 -8.634 1.00 92.62 167 LEU A N 1
ATOM 1275 C CA . LEU A 1 167 ? 25.547 -4.731 -9.635 1.00 92.62 167 LEU A CA 1
ATOM 1276 C C . LEU A 1 167 ? 26.165 -5.105 -10.981 1.00 92.62 167 LEU A C 1
ATOM 1278 O O . LEU A 1 167 ? 27.131 -4.495 -11.444 1.00 92.62 167 LEU A O 1
ATOM 1282 N N . GLN A 1 168 ? 25.554 -6.080 -11.662 1.00 93.56 168 GLN A N 1
ATOM 1283 C CA . GLN A 1 168 ? 25.865 -6.329 -13.070 1.00 93.56 168 GLN A CA 1
ATOM 1284 C C . GLN A 1 168 ? 25.446 -5.132 -13.949 1.00 93.56 168 GLN A C 1
ATOM 1286 O O . GLN A 1 168 ? 24.590 -4.339 -13.550 1.00 93.56 168 GLN A O 1
ATOM 1291 N N . PRO A 1 169 ? 25.992 -4.994 -15.174 1.00 92.88 169 PRO A N 1
ATOM 1292 C CA . PRO A 1 169 ? 25.734 -3.824 -16.014 1.00 92.88 169 PRO A CA 1
ATOM 1293 C C . PRO A 1 169 ? 24.253 -3.508 -16.270 1.00 92.88 169 PRO A C 1
ATOM 1295 O O . PRO A 1 169 ? 23.891 -2.332 -16.270 1.00 92.88 169 PRO A O 1
ATOM 1298 N N . ASP A 1 170 ? 23.423 -4.541 -16.435 1.00 92.75 170 ASP A N 1
ATOM 1299 C CA . ASP A 1 170 ? 21.984 -4.453 -16.732 1.00 92.75 170 ASP A CA 1
ATOM 1300 C C . ASP A 1 170 ? 21.098 -4.703 -15.492 1.00 92.75 170 ASP A C 1
ATOM 1302 O O . ASP A 1 170 ? 19.895 -4.945 -15.609 1.00 92.75 170 ASP A O 1
ATOM 1306 N N . GLU A 1 171 ? 21.681 -4.701 -14.289 1.00 94.06 171 GLU A N 1
ATOM 1307 C CA . GLU A 1 171 ? 20.960 -4.914 -13.030 1.00 94.06 171 GLU A CA 1
ATOM 1308 C C . GLU A 1 171 ? 20.568 -3.601 -12.351 1.00 94.06 171 GLU A C 1
ATOM 1310 O O . GLU A 1 171 ? 21.232 -2.572 -12.475 1.00 94.06 171 GLU A O 1
ATOM 1315 N N . TYR A 1 172 ? 19.489 -3.657 -11.577 1.00 95.00 172 TYR A N 1
ATOM 1316 C CA . TYR A 1 172 ? 19.104 -2.623 -10.626 1.00 95.00 172 TYR A CA 1
ATOM 1317 C C . TYR A 1 172 ? 18.712 -3.258 -9.292 1.00 95.00 172 TYR A C 1
ATOM 1319 O O . TYR A 1 172 ? 18.273 -4.410 -9.233 1.00 95.00 172 TYR A O 1
ATOM 1327 N N . SER A 1 173 ? 18.852 -2.488 -8.221 1.00 95.50 173 SER A N 1
ATOM 1328 C CA . SER A 1 173 ? 18.478 -2.881 -6.866 1.00 95.50 173 SER A CA 1
ATOM 1329 C C . SER A 1 173 ? 17.642 -1.787 -6.212 1.00 95.50 173 SER A C 1
ATOM 1331 O O . SER A 1 173 ? 17.870 -0.596 -6.423 1.00 95.50 173 SER A O 1
ATOM 1333 N N . ILE A 1 174 ? 16.630 -2.184 -5.447 1.00 95.88 174 ILE A N 1
ATOM 1334 C CA . ILE A 1 174 ? 15.775 -1.283 -4.677 1.00 95.88 174 ILE A CA 1
ATOM 1335 C C . ILE A 1 174 ? 16.006 -1.575 -3.203 1.00 95.88 174 ILE A C 1
ATOM 1337 O O . ILE A 1 174 ? 15.845 -2.710 -2.749 1.00 95.88 174 ILE A O 1
ATOM 1341 N N . LEU A 1 175 ? 16.356 -0.531 -2.458 1.00 95.06 175 LEU A N 1
ATOM 1342 C CA . LEU A 1 175 ? 16.623 -0.601 -1.034 1.00 95.06 175 LEU A CA 1
ATOM 1343 C C . LEU A 1 175 ? 15.591 0.220 -0.262 1.00 95.06 175 LEU A C 1
ATOM 1345 O O . LEU A 1 175 ? 15.266 1.349 -0.643 1.00 95.06 175 LEU A O 1
ATOM 1349 N N . ILE A 1 176 ? 15.123 -0.330 0.858 1.00 94.44 176 ILE A N 1
ATOM 1350 C CA . ILE A 1 176 ? 14.256 0.348 1.825 1.00 94.44 176 ILE A CA 1
ATOM 1351 C C . ILE A 1 176 ? 15.011 0.459 3.146 1.00 94.44 176 ILE A C 1
ATOM 1353 O O . ILE A 1 176 ? 15.455 -0.546 3.698 1.00 94.44 176 ILE A O 1
ATOM 1357 N N . GLY A 1 177 ? 15.208 1.687 3.632 1.00 90.88 177 GLY A N 1
ATOM 1358 C CA . GLY A 1 177 ? 15.977 1.943 4.857 1.00 90.88 177 GLY A CA 1
ATOM 1359 C C . GLY A 1 177 ? 17.386 1.336 4.830 1.00 90.88 177 GLY A C 1
ATOM 1360 O O . GLY A 1 177 ? 17.840 0.792 5.832 1.00 90.88 177 GLY A O 1
ATOM 1361 N N . GLY A 1 178 ? 18.047 1.358 3.667 1.00 90.00 178 GLY A N 1
ATOM 1362 C CA . GLY A 1 178 ? 19.388 0.793 3.467 1.00 90.00 178 GLY A CA 1
ATOM 1363 C C . GLY A 1 178 ? 19.462 -0.729 3.280 1.00 90.00 178 GLY A C 1
ATOM 1364 O O . GLY A 1 178 ? 20.556 -1.243 3.081 1.00 90.00 178 GLY A O 1
ATOM 1365 N N . THR A 1 179 ? 18.340 -1.455 3.308 1.00 92.81 179 THR A N 1
ATOM 1366 C CA . THR A 1 179 ? 18.310 -2.911 3.066 1.00 92.81 179 THR A CA 1
ATOM 1367 C C . THR A 1 179 ? 17.806 -3.207 1.656 1.00 92.81 179 THR A C 1
ATOM 1369 O O . THR A 1 179 ? 16.737 -2.720 1.293 1.00 92.81 179 THR A O 1
ATOM 1372 N N . GLU A 1 180 ? 18.541 -4.003 0.871 1.00 94.06 180 GLU A N 1
ATOM 1373 C CA . GLU A 1 180 ? 18.087 -4.500 -0.441 1.00 94.06 180 GLU A CA 1
ATOM 1374 C C . GLU A 1 180 ? 16.850 -5.391 -0.271 1.00 94.06 180 GLU A C 1
ATOM 1376 O O . GLU A 1 180 ? 16.892 -6.396 0.437 1.00 94.06 180 GLU A O 1
ATOM 1381 N N . VAL A 1 181 ? 15.745 -5.002 -0.915 1.00 93.25 181 VAL A N 1
ATOM 1382 C CA . VAL A 1 181 ? 14.469 -5.740 -0.889 1.00 93.25 181 VAL A CA 1
ATOM 1383 C C . VAL A 1 181 ? 14.108 -6.339 -2.245 1.00 93.25 181 VAL A C 1
ATOM 1385 O O . VAL A 1 181 ? 13.343 -7.296 -2.304 1.00 93.25 181 VAL A O 1
ATOM 1388 N N . LEU A 1 182 ? 14.658 -5.800 -3.337 1.00 93.12 182 LEU A N 1
ATOM 1389 C CA . LEU A 1 182 ? 14.455 -6.319 -4.686 1.00 93.12 182 LEU A CA 1
ATOM 1390 C C . LEU A 1 182 ? 15.712 -6.104 -5.521 1.00 93.12 182 LEU A C 1
ATOM 1392 O O . LEU A 1 182 ? 16.258 -5.004 -5.546 1.00 93.12 182 LEU A O 1
ATOM 1396 N N . ARG A 1 183 ? 16.101 -7.136 -6.271 1.00 93.12 183 ARG A N 1
ATOM 1397 C CA . ARG A 1 183 ? 17.115 -7.067 -7.324 1.00 93.12 183 ARG A CA 1
ATOM 1398 C C . ARG A 1 183 ? 16.501 -7.558 -8.629 1.00 93.12 183 ARG A C 1
ATOM 1400 O O . ARG A 1 183 ? 15.859 -8.605 -8.652 1.00 93.12 183 ARG A O 1
ATOM 1407 N N . GLY A 1 184 ? 16.681 -6.794 -9.699 1.00 91.62 184 GLY A N 1
ATOM 1408 C CA . GLY A 1 184 ? 16.083 -7.058 -11.004 1.00 91.62 184 GLY A CA 1
ATOM 1409 C C . GLY A 1 184 ? 17.044 -6.790 -12.154 1.00 91.62 184 GLY A C 1
ATOM 1410 O O . GLY A 1 184 ? 18.099 -6.184 -11.971 1.00 91.62 184 GLY A O 1
ATOM 1411 N N . LYS A 1 185 ? 16.665 -7.236 -13.354 1.00 91.69 185 LYS A N 1
ATOM 1412 C CA . LYS A 1 185 ? 17.388 -6.965 -14.604 1.00 91.69 185 LYS A CA 1
ATOM 1413 C C . LYS A 1 185 ? 16.510 -6.167 -15.548 1.00 91.69 185 LYS A C 1
ATOM 1415 O O . LYS A 1 185 ? 15.313 -6.421 -15.634 1.00 91.69 185 LYS A O 1
ATOM 1420 N N . ALA A 1 186 ? 17.101 -5.227 -16.270 1.00 92.12 186 ALA A N 1
ATOM 1421 C CA . ALA A 1 186 ? 16.420 -4.468 -17.306 1.00 92.12 186 ALA A CA 1
ATOM 1422 C C . ALA A 1 186 ? 17.358 -4.290 -18.503 1.00 92.12 186 ALA A C 1
ATOM 1424 O O . ALA A 1 186 ? 18.495 -3.860 -18.346 1.00 92.12 186 ALA A O 1
ATOM 1425 N N . ASP A 1 187 ? 16.881 -4.616 -19.704 1.00 91.94 187 ASP A N 1
ATOM 1426 C CA . ASP A 1 187 ? 17.674 -4.481 -20.928 1.00 91.94 187 ASP A CA 1
ATOM 1427 C C . ASP A 1 187 ? 17.499 -3.065 -21.509 1.00 91.94 187 ASP A C 1
ATOM 1429 O O . ASP A 1 187 ? 16.381 -2.695 -21.871 1.00 91.94 187 ASP A O 1
ATOM 1433 N N . PRO A 1 188 ? 18.561 -2.247 -21.614 1.00 91.00 188 PRO A N 1
ATOM 1434 C CA . PRO A 1 188 ? 18.443 -0.862 -22.068 1.00 91.00 188 PRO A CA 1
ATOM 1435 C C . PRO A 1 188 ? 18.129 -0.717 -23.565 1.00 91.00 188 PRO A C 1
ATOM 1437 O O . PRO A 1 188 ? 17.794 0.386 -24.003 1.00 91.00 188 PRO A O 1
ATOM 1440 N N . VAL A 1 189 ? 18.269 -1.786 -24.357 1.00 91.94 189 VAL A N 1
ATOM 1441 C CA . VAL A 1 189 ? 18.124 -1.769 -25.822 1.00 91.94 189 VAL A CA 1
ATOM 1442 C C . VAL A 1 189 ? 16.845 -2.474 -26.270 1.00 91.94 189 VAL A C 1
ATOM 1444 O O . VAL A 1 189 ? 16.154 -1.989 -27.171 1.00 91.94 189 VAL A O 1
ATOM 1447 N N . ARG A 1 190 ? 16.540 -3.632 -25.682 1.00 92.56 190 ARG A N 1
ATOM 1448 C CA . ARG A 1 190 ? 15.359 -4.439 -26.015 1.00 92.56 190 ARG A CA 1
ATOM 1449 C C . ARG A 1 190 ? 14.134 -4.006 -25.212 1.00 92.56 190 ARG A C 1
ATOM 1451 O O . ARG A 1 190 ? 14.229 -3.324 -24.197 1.00 92.56 190 ARG A O 1
ATOM 1458 N N . LEU A 1 191 ? 12.960 -4.391 -25.700 1.00 93.19 191 LEU A N 1
ATOM 1459 C CA . LEU A 1 191 ? 11.683 -4.167 -25.024 1.00 93.19 191 LEU A CA 1
ATOM 1460 C C . LEU A 1 191 ? 11.199 -5.470 -24.394 1.00 93.19 191 LEU A C 1
ATOM 1462 O O . LEU A 1 191 ? 11.531 -6.553 -24.872 1.00 93.19 191 LEU A O 1
ATOM 1466 N N . VAL A 1 192 ? 10.377 -5.361 -23.356 1.00 92.69 192 VAL A N 1
ATOM 1467 C CA . VAL A 1 192 ? 9.735 -6.505 -22.709 1.00 92.69 192 VAL A CA 1
ATOM 1468 C C . VAL A 1 192 ? 8.290 -6.585 -23.185 1.00 92.69 192 VAL A C 1
ATOM 1470 O O . VAL A 1 192 ? 7.519 -5.644 -23.009 1.00 92.69 192 VAL A O 1
ATOM 1473 N N . ALA A 1 193 ? 7.918 -7.704 -23.795 1.00 92.44 193 ALA A N 1
ATOM 1474 C CA . ALA A 1 193 ? 6.553 -8.018 -24.185 1.00 92.44 193 ALA A CA 1
ATOM 1475 C C . ALA A 1 193 ? 5.915 -8.923 -23.128 1.00 92.44 193 ALA A C 1
ATOM 1477 O O . ALA A 1 193 ? 6.266 -10.096 -23.002 1.00 92.44 193 ALA A O 1
ATOM 1478 N N . ILE A 1 194 ? 4.978 -8.366 -22.367 1.00 89.50 194 ILE A N 1
ATOM 1479 C CA . ILE A 1 194 ? 4.275 -9.034 -21.272 1.00 89.50 194 ILE A CA 1
ATOM 1480 C C . ILE A 1 194 ? 3.042 -9.741 -21.828 1.00 89.50 194 ILE A C 1
ATOM 1482 O O . ILE A 1 194 ? 2.214 -9.130 -22.516 1.00 89.50 194 ILE A O 1
ATOM 1486 N N . HIS A 1 195 ? 2.917 -11.031 -21.524 1.00 86.12 195 HIS A N 1
ATOM 1487 C CA . HIS A 1 195 ? 1.776 -11.834 -21.934 1.00 86.12 195 HIS A CA 1
ATOM 1488 C C . HIS A 1 195 ? 0.503 -11.374 -21.208 1.00 86.12 195 HIS A C 1
ATOM 1490 O O . HIS A 1 195 ? 0.474 -11.258 -19.984 1.00 86.12 195 HIS A O 1
ATOM 1496 N N . THR A 1 196 ? -0.587 -11.171 -21.950 1.00 83.31 196 THR A N 1
ATOM 1497 C CA . THR A 1 196 ? -1.905 -10.819 -21.393 1.00 83.31 196 THR A CA 1
ATOM 1498 C C . THR A 1 196 ? -2.942 -11.908 -21.688 1.00 83.31 196 THR A C 1
ATOM 1500 O O . THR A 1 196 ? -2.707 -12.769 -22.537 1.00 83.31 196 THR A O 1
ATOM 1503 N N . PRO A 1 197 ? -4.119 -11.908 -21.034 1.00 76.38 197 PRO A N 1
ATOM 1504 C CA . PRO A 1 197 ? -5.194 -12.841 -21.376 1.00 76.38 197 PRO A CA 1
ATOM 1505 C C . PRO A 1 197 ? -5.686 -12.742 -22.830 1.00 76.38 197 PRO A C 1
ATOM 1507 O O . PRO A 1 197 ? -6.286 -13.697 -23.310 1.00 76.38 197 PRO A O 1
ATOM 1510 N N . ASN A 1 198 ? -5.413 -11.627 -23.518 1.00 76.75 198 ASN A N 1
ATOM 1511 C CA . ASN A 1 198 ? -5.863 -11.346 -24.884 1.00 76.75 198 ASN A CA 1
ATOM 1512 C C . ASN A 1 198 ? -4.858 -11.781 -25.964 1.00 76.75 198 ASN A C 1
ATOM 1514 O O . ASN A 1 198 ? -5.059 -11.472 -27.138 1.00 76.75 198 ASN A O 1
ATOM 1518 N N . VAL A 1 199 ? -3.761 -12.445 -25.582 1.00 82.44 199 VAL A N 1
ATOM 1519 C CA . VAL A 1 199 ? -2.749 -12.912 -26.534 1.00 82.44 199 VAL A CA 1
ATOM 1520 C C . VAL A 1 199 ? -3.332 -14.001 -27.432 1.00 82.44 199 VAL A C 1
ATOM 1522 O O . VAL A 1 199 ? -3.886 -14.989 -26.952 1.00 82.44 199 VAL A O 1
ATOM 1525 N N . SER A 1 200 ? -3.202 -13.799 -28.741 1.00 77.50 200 SER A N 1
ATOM 1526 C CA . SER A 1 200 ? -3.718 -14.707 -29.776 1.00 77.50 200 SER A CA 1
ATOM 1527 C C . SER A 1 200 ? -2.679 -15.722 -30.255 1.00 77.50 200 SER A C 1
ATOM 1529 O O . SER A 1 200 ? -3.019 -16.877 -30.500 1.00 77.50 200 SER A O 1
ATOM 1531 N N . GLU A 1 201 ? -1.415 -15.306 -30.356 1.00 84.38 201 GLU A N 1
ATOM 1532 C CA . GLU A 1 201 ? -0.293 -16.122 -30.826 1.00 84.38 201 GLU A CA 1
ATOM 1533 C C . GLU A 1 201 ? 0.984 -15.775 -30.058 1.00 84.38 201 GLU A C 1
ATOM 1535 O O . GLU A 1 201 ? 1.226 -14.604 -29.760 1.00 84.38 201 GLU A O 1
ATOM 1540 N N . GLU A 1 202 ? 1.829 -16.776 -29.793 1.00 83.88 202 GLU A N 1
ATOM 1541 C CA . GLU A 1 202 ? 3.128 -16.551 -29.156 1.00 83.88 202 GLU A CA 1
ATOM 1542 C C . GLU A 1 202 ? 4.125 -15.870 -30.107 1.00 83.88 202 GLU A C 1
ATOM 1544 O O . GLU A 1 202 ? 4.174 -16.128 -31.314 1.00 83.88 202 GLU A O 1
ATOM 1549 N N . ILE A 1 203 ? 4.941 -14.978 -29.547 1.00 84.75 203 ILE A N 1
ATOM 1550 C CA . ILE A 1 203 ? 6.031 -14.301 -30.255 1.00 84.75 203 ILE A CA 1
ATOM 1551 C C . ILE A 1 203 ? 7.365 -15.005 -30.001 1.00 84.75 203 ILE A C 1
ATOM 1553 O O . ILE A 1 203 ? 7.582 -15.597 -28.948 1.00 84.75 203 ILE A O 1
ATOM 1557 N N . GLN A 1 204 ? 8.286 -14.905 -30.960 1.00 80.50 204 GLN A N 1
ATOM 1558 C CA . GLN A 1 204 ? 9.660 -15.361 -30.763 1.00 80.50 204 GLN A CA 1
ATOM 1559 C C . GLN A 1 204 ? 10.458 -14.306 -29.992 1.00 80.50 204 GLN A C 1
ATOM 1561 O O . GLN A 1 204 ? 10.576 -13.163 -30.440 1.00 80.50 204 GLN A O 1
ATOM 1566 N N . GLY A 1 205 ? 11.029 -14.705 -28.859 1.00 79.94 205 GLY A N 1
ATOM 1567 C CA . GLY A 1 205 ? 11.906 -13.878 -28.038 1.00 79.94 205 GLY A CA 1
ATOM 1568 C C . GLY A 1 205 ? 12.540 -14.694 -26.916 1.00 79.94 205 GLY A C 1
ATOM 1569 O O . GLY A 1 205 ? 12.084 -15.798 -26.614 1.00 79.94 205 GLY A O 1
ATOM 1570 N N . ASP A 1 206 ? 13.593 -14.149 -26.311 1.00 86.06 206 ASP A N 1
ATOM 1571 C CA . ASP A 1 206 ? 14.198 -14.749 -25.121 1.00 86.06 206 ASP A CA 1
ATOM 1572 C C . ASP A 1 206 ? 13.243 -14.574 -23.937 1.00 86.06 206 ASP A C 1
ATOM 1574 O O . ASP A 1 206 ? 12.685 -13.490 -23.753 1.00 86.06 206 ASP A O 1
ATOM 1578 N N . GLU A 1 207 ? 13.052 -15.616 -23.131 1.00 87.75 207 GLU A N 1
ATOM 1579 C CA . GLU A 1 207 ? 12.194 -15.537 -21.948 1.00 87.75 207 GLU A CA 1
ATOM 1580 C C . GLU A 1 207 ? 12.746 -14.513 -20.943 1.00 87.75 207 GLU A C 1
ATOM 1582 O O . GLU A 1 207 ? 13.938 -14.492 -20.626 1.00 87.75 207 GLU A O 1
ATOM 1587 N N . PHE A 1 208 ? 11.864 -13.645 -20.454 1.00 85.31 208 PHE A N 1
ATOM 1588 C CA . PHE A 1 208 ? 12.150 -12.623 -19.460 1.00 85.31 208 PHE A CA 1
ATOM 1589 C C . PHE A 1 208 ? 11.296 -12.866 -18.226 1.00 85.31 208 PHE A C 1
ATOM 1591 O O . PHE A 1 208 ? 10.074 -12.976 -18.315 1.00 85.31 208 PHE A O 1
ATOM 1598 N N . ILE A 1 209 ? 11.949 -12.905 -17.070 1.00 77.69 209 ILE A N 1
ATOM 1599 C CA . ILE A 1 209 ? 11.280 -13.029 -15.780 1.00 77.69 209 ILE A CA 1
ATOM 1600 C C . ILE A 1 209 ? 11.262 -11.638 -15.153 1.00 77.69 209 ILE A C 1
ATOM 1602 O O . ILE A 1 209 ? 12.313 -11.104 -14.791 1.00 77.69 209 ILE A O 1
ATOM 1606 N N . ASP A 1 210 ? 10.072 -11.047 -15.052 1.00 72.75 210 ASP A N 1
ATOM 1607 C CA . ASP A 1 210 ? 9.894 -9.776 -14.357 1.00 72.75 210 ASP A CA 1
ATOM 1608 C C . ASP A 1 210 ? 9.996 -10.002 -12.837 1.00 72.75 210 ASP A C 1
ATOM 1610 O O . ASP A 1 210 ? 9.355 -10.908 -12.303 1.00 72.75 210 ASP A O 1
ATOM 1614 N N . PRO A 1 211 ? 10.779 -9.198 -12.101 1.00 67.56 211 PRO A N 1
ATOM 1615 C CA . PRO A 1 211 ? 10.941 -9.380 -10.658 1.00 67.56 211 PRO A CA 1
ATOM 1616 C C . PRO A 1 211 ? 9.702 -8.959 -9.845 1.00 67.56 211 PRO A C 1
ATOM 1618 O O . PRO A 1 211 ? 9.625 -9.257 -8.657 1.00 67.56 211 PRO A O 1
ATOM 1621 N N . SER A 1 212 ? 8.747 -8.254 -10.455 1.00 65.62 212 SER A N 1
ATOM 1622 C CA . SER A 1 212 ? 7.536 -7.711 -9.818 1.00 65.62 212 SER A CA 1
ATOM 1623 C C . SER A 1 212 ? 6.301 -8.577 -10.070 1.00 65.62 212 SER A C 1
ATOM 1625 O O . SER A 1 212 ? 5.383 -8.588 -9.248 1.00 65.62 212 SER A O 1
ATOM 1627 N N . PHE A 1 213 ? 6.258 -9.302 -11.192 1.00 65.62 213 PHE A N 1
ATOM 1628 C CA . PHE A 1 213 ? 5.115 -10.124 -11.581 1.00 65.62 213 PHE A CA 1
ATOM 1629 C C . PHE A 1 213 ? 5.552 -11.499 -12.089 1.00 65.62 213 PHE A C 1
ATOM 1631 O O . PHE A 1 213 ? 6.373 -11.599 -12.993 1.00 65.62 213 PHE A O 1
ATOM 1638 N N . ASP A 1 214 ? 4.926 -12.558 -11.567 1.00 68.56 214 ASP A N 1
ATOM 1639 C CA . ASP A 1 214 ? 5.115 -13.946 -12.020 1.00 68.56 214 ASP A CA 1
ATOM 1640 C C . ASP A 1 214 ? 4.325 -14.211 -13.317 1.00 68.56 214 ASP A C 1
ATOM 1642 O O . ASP A 1 214 ? 3.449 -15.071 -13.401 1.00 68.56 214 ASP A O 1
ATOM 1646 N N . VAL A 1 215 ? 4.555 -13.361 -14.318 1.00 76.25 215 VAL A N 1
ATOM 1647 C CA . VAL A 1 215 ? 3.900 -13.411 -15.624 1.00 76.25 215 VAL A CA 1
ATOM 1648 C C . VAL A 1 215 ? 4.932 -13.711 -16.694 1.00 76.25 215 VAL A C 1
ATOM 1650 O O . VAL A 1 215 ? 6.049 -13.198 -16.669 1.00 76.25 215 VAL A O 1
ATOM 1653 N N . LYS A 1 216 ? 4.540 -14.526 -17.675 1.00 82.44 216 LYS A N 1
ATOM 1654 C CA . LYS A 1 216 ? 5.392 -14.810 -18.829 1.00 82.44 216 LYS A CA 1
ATOM 1655 C C . LYS A 1 216 ? 5.657 -13.524 -19.606 1.00 82.44 216 LYS A C 1
ATOM 1657 O O . LYS A 1 216 ? 4.715 -12.832 -20.007 1.00 82.44 216 LYS A O 1
ATOM 1662 N N . ALA A 1 217 ? 6.923 -13.234 -19.860 1.00 89.19 217 ALA A N 1
ATOM 1663 C CA . ALA A 1 217 ? 7.333 -12.117 -20.688 1.00 89.19 217 ALA A CA 1
ATOM 1664 C C . ALA A 1 217 ? 8.500 -12.515 -21.596 1.00 89.19 217 ALA A C 1
ATOM 1666 O O . ALA A 1 217 ? 9.200 -13.494 -21.342 1.00 89.19 217 ALA A O 1
ATOM 1667 N N . TYR A 1 218 ? 8.693 -11.756 -22.671 1.00 91.62 218 TYR A N 1
ATOM 1668 C CA . TYR A 1 218 ? 9.728 -12.021 -23.668 1.00 91.62 218 TYR A CA 1
ATOM 1669 C C . TYR A 1 218 ? 10.495 -10.746 -24.005 1.00 91.62 218 TYR A C 1
ATOM 1671 O O . TYR A 1 218 ? 9.896 -9.677 -24.145 1.00 91.62 218 TYR A O 1
ATOM 1679 N N . LEU A 1 219 ? 11.810 -10.855 -24.182 1.00 93.06 219 LEU A N 1
ATOM 1680 C CA . LEU A 1 219 ? 12.632 -9.781 -24.727 1.00 93.06 219 LEU A CA 1
ATOM 1681 C C . LEU A 1 219 ? 12.514 -9.758 -26.247 1.00 93.06 219 LEU A C 1
ATOM 1683 O O . LEU A 1 219 ? 12.836 -10.733 -26.928 1.00 93.06 219 LEU A O 1
ATOM 1687 N N . ILE A 1 220 ? 12.099 -8.610 -26.775 1.00 93.94 220 ILE A N 1
ATOM 1688 C CA . ILE A 1 220 ? 11.913 -8.379 -28.206 1.00 93.94 220 ILE A CA 1
ATOM 1689 C C . ILE A 1 220 ? 12.705 -7.167 -28.684 1.00 93.94 220 ILE A C 1
ATOM 1691 O O . ILE A 1 220 ? 13.006 -6.240 -27.927 1.00 93.94 220 ILE A O 1
ATOM 1695 N N . GLN A 1 221 ? 13.034 -7.145 -29.973 1.00 94.44 221 GLN A N 1
ATOM 1696 C CA . GLN A 1 221 ? 13.643 -5.969 -30.582 1.00 94.44 221 GLN A CA 1
ATOM 1697 C C . GLN A 1 221 ? 12.605 -4.846 -30.751 1.00 94.44 221 GLN A C 1
ATOM 1699 O O . GLN A 1 221 ? 11.432 -5.130 -31.006 1.00 94.44 221 GLN A O 1
ATOM 1704 N N . PRO A 1 222 ? 13.010 -3.562 -30.709 1.00 93.94 222 PRO A N 1
ATOM 1705 C CA . PRO A 1 222 ? 12.093 -2.440 -30.927 1.00 93.94 222 PRO A CA 1
ATOM 1706 C C . PRO A 1 222 ? 11.306 -2.505 -32.248 1.00 93.94 222 PRO A C 1
ATOM 1708 O O . PRO A 1 222 ? 10.175 -2.029 -32.316 1.00 93.94 222 PRO A O 1
ATOM 1711 N N . SER A 1 223 ? 11.871 -3.131 -33.286 1.00 94.31 223 SER A N 1
ATOM 1712 C CA . SER A 1 223 ? 11.217 -3.368 -34.581 1.00 94.31 223 SER A CA 1
ATOM 1713 C C . SER A 1 223 ? 9.995 -4.290 -34.494 1.00 94.31 223 SER A C 1
ATOM 1715 O O . SER A 1 223 ? 9.073 -4.149 -35.292 1.00 94.31 223 SER A O 1
ATOM 1717 N N . GLN A 1 224 ? 9.958 -5.196 -33.515 1.00 92.56 224 GLN A N 1
ATOM 1718 C CA . GLN A 1 224 ? 8.882 -6.174 -33.319 1.00 92.56 224 GLN A CA 1
ATOM 1719 C C . GLN A 1 224 ? 7.727 -5.625 -32.471 1.00 92.56 224 GLN A C 1
ATOM 1721 O O . GLN A 1 224 ? 6.719 -6.305 -32.290 1.00 92.56 224 GLN A O 1
ATOM 1726 N N . LYS A 1 225 ? 7.842 -4.391 -31.958 1.00 93.81 225 LYS A N 1
ATOM 1727 C CA . LYS A 1 225 ? 6.849 -3.785 -31.060 1.00 93.81 225 LYS A CA 1
ATOM 1728 C C . LYS A 1 225 ? 5.433 -3.817 -31.641 1.00 93.81 225 LYS A C 1
ATOM 1730 O O . LYS A 1 225 ? 4.520 -4.299 -30.980 1.00 93.81 225 LYS A O 1
ATOM 1735 N N . ALA A 1 226 ? 5.263 -3.330 -32.871 1.00 94.06 226 ALA A N 1
ATOM 1736 C CA . ALA A 1 226 ? 3.946 -3.235 -33.502 1.00 94.06 226 ALA A CA 1
ATOM 1737 C C . ALA A 1 226 ? 3.307 -4.617 -33.725 1.00 94.06 226 ALA A C 1
ATOM 1739 O O . ALA A 1 226 ? 2.097 -4.773 -33.572 1.00 94.06 226 ALA A O 1
ATOM 1740 N N . GLU A 1 227 ? 4.120 -5.628 -34.044 1.00 93.06 227 GLU A N 1
ATOM 1741 C CA . GLU A 1 227 ? 3.653 -7.007 -34.189 1.00 93.06 227 GLU A CA 1
ATOM 1742 C C . GLU A 1 227 ? 3.195 -7.574 -32.838 1.00 93.06 227 GLU A C 1
ATOM 1744 O O . GLU A 1 227 ? 2.081 -8.086 -32.738 1.00 93.06 227 GLU A O 1
ATOM 1749 N N . ALA A 1 228 ? 4.005 -7.429 -31.786 1.00 91.75 228 ALA A N 1
ATOM 1750 C CA . ALA A 1 228 ? 3.664 -7.911 -30.449 1.00 91.75 228 ALA A CA 1
ATOM 1751 C C . ALA A 1 228 ? 2.384 -7.247 -29.904 1.00 91.75 228 ALA A C 1
ATOM 1753 O O . ALA A 1 228 ? 1.497 -7.941 -29.404 1.00 91.75 228 ALA A O 1
ATOM 1754 N N . GLU A 1 229 ? 2.238 -5.929 -30.073 1.00 92.88 229 GLU A N 1
ATOM 1755 C CA . GLU A 1 229 ? 1.019 -5.201 -29.692 1.00 92.88 229 GLU A CA 1
ATOM 1756 C C . GLU A 1 229 ? -0.207 -5.695 -30.480 1.00 92.88 229 GLU A C 1
ATOM 1758 O O . GLU A 1 229 ? -1.264 -5.919 -29.891 1.00 92.88 229 GLU A O 1
ATOM 1763 N N . SER A 1 230 ? -0.068 -5.952 -31.789 1.00 91.94 230 SER A N 1
ATOM 1764 C CA . SER A 1 230 ? -1.165 -6.485 -32.617 1.00 91.94 230 SER A CA 1
ATOM 1765 C C . SER A 1 230 ? -1.617 -7.890 -32.202 1.00 91.94 230 SER A C 1
ATOM 1767 O O . SER A 1 230 ? -2.788 -8.231 -32.358 1.00 91.94 230 SER A O 1
ATOM 1769 N N . LYS A 1 231 ? -0.706 -8.683 -31.625 1.00 92.06 231 LYS A N 1
ATOM 1770 C CA . LYS A 1 231 ? -0.979 -10.029 -31.105 1.00 92.06 231 LYS A CA 1
ATOM 1771 C C . LYS A 1 231 ? -1.566 -10.027 -29.693 1.00 92.06 231 LYS A C 1
ATOM 1773 O O . LYS A 1 231 ? -1.951 -11.094 -29.220 1.00 92.06 231 LYS A O 1
ATOM 1778 N N . GLY A 1 232 ? -1.664 -8.861 -29.044 1.00 89.44 232 GLY A N 1
ATOM 1779 C CA . GLY A 1 232 ? -2.263 -8.686 -27.716 1.00 89.44 232 GLY A CA 1
ATOM 1780 C C . GLY A 1 232 ? -1.266 -8.580 -26.555 1.00 89.44 232 GLY A C 1
ATOM 1781 O O . GLY A 1 232 ? -1.686 -8.620 -25.397 1.00 89.44 232 GLY A O 1
ATOM 1782 N N . TYR A 1 233 ? 0.038 -8.444 -26.819 1.00 91.31 233 TYR A N 1
ATOM 1783 C CA . TYR A 1 233 ? 1.037 -8.219 -25.768 1.00 91.31 233 TYR A CA 1
ATOM 1784 C C . TYR A 1 233 ? 1.066 -6.758 -25.315 1.00 91.31 233 TYR A C 1
ATOM 1786 O O . TYR A 1 233 ? 0.893 -5.838 -26.115 1.00 91.31 233 TYR A O 1
ATOM 1794 N N . ILE A 1 234 ? 1.368 -6.541 -24.034 1.00 91.38 234 ILE A N 1
ATOM 1795 C CA . ILE A 1 234 ? 1.731 -5.213 -23.525 1.00 91.38 234 ILE A CA 1
ATOM 1796 C C . ILE A 1 234 ? 3.248 -5.077 -23.630 1.00 91.38 234 ILE A C 1
ATOM 1798 O O . ILE A 1 234 ? 3.982 -5.815 -22.978 1.00 91.38 234 ILE A O 1
ATOM 1802 N N . VAL A 1 235 ? 3.721 -4.139 -24.450 1.00 92.88 235 VAL A N 1
ATOM 1803 C CA . VAL A 1 235 ? 5.156 -3.921 -24.675 1.00 92.88 235 VAL A CA 1
ATOM 1804 C C . VAL A 1 235 ? 5.646 -2.725 -23.863 1.00 92.88 235 VAL A C 1
ATOM 1806 O O . VAL A 1 235 ? 5.124 -1.617 -23.994 1.00 92.88 235 VAL A O 1
ATOM 1809 N N . VAL A 1 236 ? 6.678 -2.936 -23.048 1.00 92.94 236 VAL A N 1
ATOM 1810 C CA . VAL A 1 236 ? 7.243 -1.930 -22.141 1.00 92.94 236 VAL A CA 1
ATOM 1811 C C . VAL A 1 236 ? 8.756 -1.787 -22.314 1.00 92.94 236 VAL A C 1
ATOM 1813 O O . VAL A 1 236 ? 9.446 -2.714 -22.734 1.00 92.94 236 VAL A O 1
ATOM 1816 N N . ASP A 1 237 ? 9.277 -0.596 -22.014 1.00 93.00 237 ASP A N 1
ATOM 1817 C CA . ASP A 1 237 ? 10.715 -0.302 -22.004 1.00 93.00 237 ASP A CA 1
ATOM 1818 C C . ASP A 1 237 ? 11.350 -0.599 -20.629 1.00 93.00 237 ASP A C 1
ATOM 1820 O O . ASP A 1 237 ? 10.651 -0.757 -19.624 1.00 93.00 237 ASP A O 1
ATOM 1824 N N . ALA A 1 238 ? 12.686 -0.619 -20.562 1.00 92.38 238 ALA A N 1
ATOM 1825 C CA . ALA A 1 238 ? 13.435 -0.819 -19.315 1.00 92.38 238 ALA A CA 1
ATOM 1826 C C . ALA A 1 238 ? 13.033 0.151 -18.196 1.00 92.38 238 ALA A C 1
ATOM 1828 O O . ALA A 1 238 ? 12.910 -0.240 -17.037 1.00 92.38 238 ALA A O 1
ATOM 1829 N N . ALA A 1 239 ? 12.791 1.422 -18.534 1.00 93.12 239 ALA A N 1
ATOM 1830 C CA . ALA A 1 239 ? 12.362 2.414 -17.556 1.00 93.12 239 ALA A CA 1
ATOM 1831 C C . ALA A 1 239 ? 11.017 2.031 -16.921 1.00 93.12 239 ALA A C 1
ATOM 1833 O O . ALA A 1 239 ? 10.833 2.177 -15.716 1.00 93.12 239 ALA A O 1
ATOM 1834 N N . THR A 1 240 ? 10.074 1.531 -17.718 1.00 92.81 240 THR A N 1
ATOM 1835 C CA . THR A 1 240 ? 8.760 1.083 -17.247 1.00 92.81 240 THR A CA 1
ATOM 1836 C C . THR A 1 240 ? 8.865 -0.182 -16.404 1.00 92.81 240 THR A C 1
ATOM 1838 O O . THR A 1 240 ? 8.163 -0.262 -15.399 1.00 92.81 240 THR A O 1
ATOM 1841 N N . VAL A 1 241 ? 9.751 -1.123 -16.748 1.00 92.06 241 VAL A N 1
ATOM 1842 C CA . VAL A 1 241 ? 10.039 -2.307 -15.914 1.00 92.06 241 VAL A CA 1
ATOM 1843 C C . VAL A 1 241 ? 10.501 -1.869 -14.520 1.00 92.06 241 VAL A C 1
ATOM 1845 O O . VAL A 1 241 ? 9.856 -2.192 -13.525 1.00 92.06 241 VAL A O 1
ATOM 1848 N N . ILE A 1 242 ? 11.525 -1.010 -14.441 1.00 94.06 242 ILE A N 1
ATOM 1849 C CA . ILE A 1 242 ? 12.073 -0.522 -13.162 1.00 94.06 242 ILE A CA 1
ATOM 1850 C C . ILE A 1 242 ? 11.011 0.228 -12.339 1.00 94.06 242 ILE A C 1
ATOM 1852 O O . ILE A 1 242 ? 10.893 0.030 -11.130 1.00 94.06 242 ILE A O 1
ATOM 1856 N N . ILE A 1 243 ? 10.215 1.089 -12.981 1.00 94.88 243 ILE A N 1
ATOM 1857 C CA . ILE A 1 243 ? 9.158 1.868 -12.311 1.00 94.88 243 ILE A CA 1
ATOM 1858 C C . ILE A 1 243 ? 8.032 0.972 -11.800 1.00 94.88 243 ILE A C 1
ATOM 1860 O O . ILE A 1 243 ? 7.480 1.232 -10.730 1.00 94.88 243 ILE A O 1
ATOM 1864 N N . THR A 1 244 ? 7.696 -0.075 -12.545 1.00 92.62 244 THR A N 1
ATOM 1865 C CA . THR A 1 244 ? 6.714 -1.078 -12.141 1.00 92.62 244 THR A CA 1
ATOM 1866 C C . THR A 1 244 ? 7.194 -1.830 -10.904 1.00 92.62 244 THR A C 1
ATOM 1868 O O . THR A 1 244 ? 6.462 -1.871 -9.913 1.00 92.62 244 THR A O 1
ATOM 1871 N N . SER A 1 245 ? 8.447 -2.300 -10.893 1.00 92.44 245 SER A N 1
ATOM 1872 C CA . SER A 1 245 ? 9.039 -2.934 -9.709 1.00 92.44 245 SER A CA 1
ATOM 1873 C C . SER A 1 245 ? 9.079 -1.991 -8.514 1.00 92.44 245 SER A C 1
ATOM 1875 O O . SER A 1 245 ? 8.693 -2.372 -7.413 1.00 92.44 245 SER A O 1
ATOM 1877 N N . LEU A 1 246 ? 9.471 -0.731 -8.721 1.00 94.88 246 LEU A N 1
ATOM 1878 C CA . LEU A 1 246 ? 9.478 0.274 -7.659 1.00 94.88 246 LEU A CA 1
ATOM 1879 C C . LEU A 1 246 ? 8.077 0.529 -7.101 1.00 94.88 246 LEU A C 1
ATOM 1881 O O . LEU A 1 246 ? 7.906 0.621 -5.888 1.00 94.88 246 LEU A O 1
ATOM 1885 N N . SER A 1 247 ? 7.068 0.625 -7.967 1.00 93.44 247 SER A N 1
ATOM 1886 C CA . SER A 1 247 ? 5.679 0.780 -7.537 1.00 93.44 247 SER A CA 1
ATOM 1887 C C . SER A 1 247 ? 5.220 -0.382 -6.665 1.00 93.44 247 SER A C 1
ATOM 1889 O O . SER A 1 247 ? 4.443 -0.158 -5.737 1.00 93.44 247 SER A O 1
ATOM 1891 N N . GLU A 1 248 ? 5.652 -1.597 -6.987 1.00 90.31 248 GLU A N 1
ATOM 1892 C CA . GLU A 1 248 ? 5.261 -2.796 -6.263 1.00 90.31 248 GLU A CA 1
ATOM 1893 C C . GLU A 1 248 ? 5.978 -2.905 -4.917 1.00 90.31 248 GLU A C 1
ATOM 1895 O O . GLU A 1 248 ? 5.323 -3.049 -3.886 1.00 90.31 248 GLU A O 1
ATOM 1900 N N . VAL A 1 249 ? 7.291 -2.664 -4.889 1.00 92.31 249 VAL A N 1
ATOM 1901 C CA . VAL A 1 249 ? 8.069 -2.573 -3.644 1.00 92.31 249 VAL A CA 1
ATOM 1902 C C . VAL A 1 249 ? 7.491 -1.512 -2.706 1.00 92.31 249 VAL A C 1
ATOM 1904 O O . VAL A 1 249 ? 7.343 -1.762 -1.510 1.00 92.31 249 VAL A O 1
ATOM 1907 N N . ILE A 1 250 ? 7.096 -0.341 -3.223 1.00 93.38 250 ILE A N 1
ATOM 1908 C CA . ILE A 1 250 ? 6.476 0.706 -2.398 1.00 93.38 250 ILE A CA 1
ATOM 1909 C C . ILE A 1 250 ? 5.166 0.221 -1.766 1.00 93.38 250 ILE A C 1
ATOM 1911 O O . ILE A 1 250 ? 4.918 0.524 -0.601 1.00 93.38 250 ILE A O 1
ATOM 1915 N N . ARG A 1 251 ? 4.329 -0.525 -2.498 1.00 89.94 251 ARG A N 1
ATOM 1916 C CA . ARG A 1 251 ? 3.080 -1.086 -1.951 1.00 89.94 251 ARG A CA 1
ATOM 1917 C C . ARG A 1 251 ? 3.352 -2.167 -0.908 1.00 89.94 251 ARG A C 1
ATOM 1919 O O . ARG A 1 251 ? 2.739 -2.161 0.158 1.00 89.94 251 ARG A O 1
ATOM 1926 N N . GLN A 1 252 ? 4.302 -3.059 -1.168 1.00 88.94 252 GLN A N 1
ATOM 1927 C CA . GLN A 1 252 ? 4.670 -4.130 -0.241 1.00 88.94 252 GLN A CA 1
ATOM 1928 C C . GLN A 1 252 ? 5.260 -3.575 1.066 1.00 88.94 252 GLN A C 1
ATOM 1930 O O . GLN A 1 252 ? 4.865 -3.991 2.158 1.00 88.94 252 GLN A O 1
ATOM 1935 N N . HIS A 1 253 ? 6.101 -2.544 0.972 1.00 91.75 253 HIS A N 1
ATOM 1936 C CA . HIS A 1 253 ? 6.777 -1.913 2.110 1.00 91.75 253 HIS A CA 1
ATOM 1937 C C . HIS A 1 253 ? 6.110 -0.614 2.587 1.00 91.75 253 HIS A C 1
ATOM 1939 O O . HIS A 1 253 ? 6.725 0.181 3.301 1.00 91.75 253 HIS A O 1
ATOM 1945 N N . VAL A 1 254 ? 4.838 -0.385 2.240 1.00 91.81 254 VAL A N 1
ATOM 1946 C CA . VAL A 1 254 ? 4.149 0.887 2.510 1.00 91.81 254 VAL A CA 1
ATOM 1947 C C . VAL A 1 254 ? 4.154 1.273 3.991 1.00 91.81 254 VAL A C 1
ATOM 1949 O O . VAL A 1 254 ? 4.303 2.446 4.313 1.00 91.81 254 VAL A O 1
ATOM 1952 N N . THR A 1 255 ? 4.065 0.304 4.905 1.00 91.12 255 THR A N 1
ATOM 1953 C CA . THR A 1 255 ? 4.071 0.549 6.356 1.00 91.12 255 THR A CA 1
ATOM 1954 C C . THR A 1 255 ? 5.435 1.006 6.879 1.00 91.12 255 THR A C 1
ATOM 1956 O O . THR A 1 255 ? 5.494 1.754 7.851 1.00 91.12 255 THR A O 1
ATOM 1959 N N . GLN A 1 256 ? 6.532 0.607 6.226 1.00 90.56 256 GLN A N 1
ATOM 1960 C CA . GLN A 1 256 ? 7.890 1.068 6.544 1.00 90.56 256 GLN A CA 1
ATOM 1961 C C . GLN A 1 256 ? 8.163 2.452 5.939 1.00 90.56 256 GLN A C 1
ATOM 1963 O O . GLN A 1 256 ? 8.863 3.273 6.528 1.00 90.56 256 GLN A O 1
ATOM 1968 N N . ILE A 1 257 ? 7.585 2.716 4.764 1.00 92.06 257 ILE A N 1
ATOM 1969 C CA . ILE A 1 257 ? 7.769 3.960 4.013 1.00 92.06 257 ILE A CA 1
ATOM 1970 C C . ILE A 1 257 ? 6.930 5.101 4.606 1.00 92.06 257 ILE A C 1
ATOM 1972 O O . ILE A 1 257 ? 7.437 6.208 4.797 1.00 92.06 257 ILE A O 1
ATOM 1976 N N . MET A 1 258 ? 5.655 4.837 4.903 1.00 90.88 258 MET A N 1
ATOM 1977 C CA . MET A 1 258 ? 4.718 5.792 5.492 1.00 90.88 258 MET A CA 1
ATOM 1978 C C . MET A 1 258 ? 4.893 5.812 7.012 1.00 90.88 258 MET A C 1
ATOM 1980 O O . MET A 1 258 ? 4.148 5.172 7.753 1.00 90.88 258 MET A O 1
ATOM 1984 N N . GLY A 1 259 ? 5.908 6.538 7.476 1.00 91.31 259 GLY A N 1
ATOM 1985 C CA . GLY A 1 259 ? 6.189 6.723 8.893 1.00 91.31 259 GLY A CA 1
ATOM 1986 C C . GLY A 1 259 ? 5.384 7.866 9.516 1.00 91.31 259 GLY A C 1
ATOM 1987 O O . GLY A 1 259 ? 4.460 8.429 8.926 1.00 91.31 259 GLY A O 1
ATOM 1988 N N . ARG A 1 260 ? 5.767 8.248 10.740 1.00 91.62 260 ARG A N 1
ATOM 1989 C CA . ARG A 1 260 ? 5.115 9.344 11.478 1.00 91.62 260 ARG A CA 1
ATOM 1990 C C . ARG A 1 260 ? 5.199 10.686 10.747 1.00 91.62 260 ARG A C 1
ATOM 1992 O O . ARG A 1 260 ? 4.215 11.416 10.747 1.00 91.62 260 ARG A O 1
ATOM 1999 N N . GLU A 1 261 ? 6.328 10.982 10.104 1.00 92.00 261 GLU A N 1
ATOM 2000 C CA . GLU A 1 261 ? 6.528 12.235 9.362 1.00 92.00 261 GLU A CA 1
ATOM 2001 C C . GLU A 1 261 ? 5.627 12.325 8.126 1.00 92.00 261 GLU A C 1
ATOM 2003 O O . GLU A 1 261 ? 4.978 13.346 7.905 1.00 92.00 261 GLU A O 1
ATOM 2008 N N . GLU A 1 262 ? 5.508 11.245 7.348 1.00 93.25 262 GLU A N 1
ATOM 2009 C CA . GLU A 1 262 ? 4.627 11.218 6.176 1.00 93.25 262 GLU A CA 1
ATOM 2010 C C . GLU A 1 262 ? 3.162 11.376 6.571 1.00 93.25 262 GLU A C 1
ATOM 2012 O O . GLU A 1 262 ? 2.434 12.156 5.954 1.00 93.25 262 GLU A O 1
ATOM 2017 N N . VAL A 1 263 ? 2.740 10.687 7.635 1.00 94.94 263 VAL A N 1
ATOM 2018 C CA . VAL A 1 263 ? 1.381 10.842 8.159 1.00 94.94 263 VAL A CA 1
ATOM 2019 C C . VAL A 1 263 ? 1.169 12.251 8.704 1.00 94.94 263 VAL A C 1
ATOM 2021 O O . VAL A 1 263 ? 0.126 12.841 8.446 1.00 94.94 263 VAL A O 1
ATOM 2024 N N . LYS A 1 264 ? 2.146 12.839 9.399 1.00 95.12 264 LYS A N 1
ATOM 2025 C CA . LYS A 1 264 ? 2.050 14.220 9.877 1.00 95.12 264 LYS A CA 1
ATOM 2026 C C . LYS A 1 264 ? 1.855 15.201 8.722 1.00 95.12 264 LYS A C 1
ATOM 2028 O O . LYS A 1 264 ? 0.921 15.993 8.776 1.00 95.12 264 LYS A O 1
ATOM 2033 N N . MET A 1 265 ? 2.669 15.117 7.669 1.00 94.56 265 MET A N 1
ATOM 2034 C CA . MET A 1 265 ? 2.524 15.961 6.476 1.00 94.56 265 MET A CA 1
ATOM 2035 C C . MET A 1 265 ? 1.136 15.816 5.840 1.00 94.56 265 MET A C 1
ATOM 2037 O O . MET A 1 265 ? 0.511 16.804 5.453 1.00 94.56 265 MET A O 1
ATOM 2041 N N . LEU A 1 266 ? 0.635 14.583 5.762 1.00 94.12 266 LEU A N 1
ATOM 2042 C CA . LEU A 1 266 ? -0.690 14.281 5.236 1.00 94.12 266 LEU A CA 1
ATOM 2043 C C . LEU A 1 266 ? -1.805 14.895 6.101 1.00 94.12 266 LEU A C 1
ATOM 2045 O O . LEU A 1 266 ? -2.697 15.562 5.578 1.00 94.12 266 LEU A O 1
ATOM 2049 N N . ILE A 1 267 ? -1.734 14.723 7.421 1.00 95.88 267 ILE A N 1
ATOM 2050 C CA . ILE A 1 267 ? -2.706 15.261 8.381 1.00 95.88 267 ILE A CA 1
ATOM 2051 C C . ILE A 1 267 ? -2.667 16.792 8.418 1.00 95.88 267 ILE A C 1
ATOM 2053 O O . ILE A 1 267 ? -3.723 17.423 8.408 1.00 95.88 267 ILE A O 1
ATOM 2057 N N . ASP A 1 268 ? -1.481 17.401 8.390 1.00 95.81 268 ASP A N 1
ATOM 2058 C CA . ASP A 1 268 ? -1.321 18.857 8.336 1.00 95.81 268 ASP A CA 1
ATOM 2059 C C . ASP A 1 268 ? -1.963 19.423 7.055 1.00 95.81 268 ASP A C 1
ATOM 2061 O O . ASP A 1 268 ? -2.638 20.453 7.108 1.00 95.81 268 ASP A O 1
ATOM 2065 N N . LYS A 1 269 ? -1.885 18.702 5.925 1.00 94.62 269 LYS A N 1
ATOM 2066 C CA . LYS A 1 269 ? -2.578 19.095 4.689 1.00 94.62 269 LYS A CA 1
ATOM 2067 C C . LYS A 1 269 ? -4.102 18.993 4.792 1.00 94.62 269 LYS A C 1
ATOM 2069 O O . LYS A 1 269 ? -4.815 19.852 4.278 1.00 94.62 269 LYS A O 1
ATOM 2074 N N . VAL A 1 270 ? -4.618 17.964 5.462 1.00 95.56 270 VAL A N 1
ATOM 2075 C CA . VAL A 1 270 ? -6.061 17.809 5.723 1.00 95.56 270 VAL A CA 1
ATOM 2076 C C . VAL A 1 270 ? -6.562 18.894 6.681 1.00 95.56 270 VAL A C 1
ATOM 2078 O O . VAL A 1 270 ? -7.665 19.410 6.494 1.00 95.56 270 VAL A O 1
ATOM 2081 N N . LYS A 1 271 ? -5.737 19.301 7.653 1.00 97.12 271 LYS A N 1
ATOM 2082 C CA . LYS A 1 271 ? -6.041 20.347 8.640 1.00 97.12 271 LYS A CA 1
ATOM 2083 C C . LYS A 1 271 ? -6.326 21.704 8.005 1.00 97.12 271 LYS A C 1
ATOM 2085 O O . LYS A 1 271 ? -7.150 22.441 8.533 1.00 97.12 271 LYS A O 1
ATOM 2090 N N . GLU A 1 272 ? -5.704 22.019 6.866 1.00 97.38 272 GLU A N 1
ATOM 2091 C CA . GLU A 1 272 ? -5.994 23.248 6.112 1.00 97.38 272 GLU A CA 1
ATOM 2092 C C . GLU A 1 272 ? -7.476 23.352 5.709 1.00 97.38 272 GLU A C 1
ATOM 2094 O O . GLU A 1 272 ? -8.020 24.452 5.636 1.00 97.38 272 GLU A O 1
ATOM 2099 N N . ARG A 1 273 ? -8.138 22.213 5.455 1.00 96.69 273 ARG A N 1
ATOM 2100 C CA . ARG A 1 273 ? -9.540 22.153 5.016 1.00 96.69 273 ARG A CA 1
ATOM 2101 C C . ARG A 1 273 ? -10.507 21.736 6.125 1.00 96.69 273 ARG A C 1
ATOM 2103 O O . ARG A 1 273 ? -11.635 22.219 6.147 1.00 96.69 273 ARG A O 1
ATOM 2110 N N . TYR A 1 274 ? -10.075 20.860 7.030 1.00 97.50 274 TYR A N 1
ATOM 2111 C CA . TYR A 1 274 ? -10.898 20.282 8.097 1.00 97.50 274 TYR A CA 1
ATOM 2112 C C . TYR A 1 274 ? -10.224 20.435 9.474 1.00 97.50 274 TYR A C 1
ATOM 2114 O O . TYR A 1 274 ? -9.923 19.434 10.130 1.00 97.50 274 TYR A O 1
ATOM 2122 N N . PRO A 1 275 ? -9.958 21.673 9.938 1.00 97.69 275 PRO A N 1
ATOM 2123 C CA . PRO A 1 275 ? -9.169 21.907 11.148 1.00 97.69 275 PRO A CA 1
ATOM 2124 C C . PRO A 1 275 ? -9.810 21.315 12.408 1.00 97.69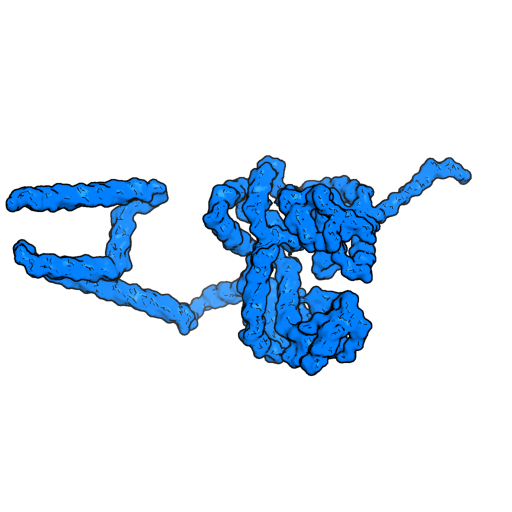 275 PRO A C 1
ATOM 2126 O O . PRO A 1 275 ? -9.094 20.753 13.231 1.00 97.69 275 PRO A O 1
ATOM 2129 N N . THR A 1 276 ? -11.137 21.392 12.538 1.00 98.00 276 THR A N 1
ATOM 2130 C CA . THR A 1 276 ? -11.880 20.896 13.709 1.00 98.00 276 THR A CA 1
ATOM 2131 C C . THR A 1 276 ? -11.763 19.381 13.865 1.00 98.00 276 THR A C 1
ATOM 2133 O O . THR A 1 276 ? -11.374 18.908 14.927 1.00 98.00 276 THR A O 1
ATOM 2136 N N . VAL A 1 277 ? -12.017 18.624 12.789 1.00 97.56 277 VAL A N 1
ATOM 2137 C CA . VAL A 1 277 ? -11.932 17.152 12.793 1.00 97.56 277 VAL A CA 1
ATOM 2138 C C . VAL A 1 277 ? -10.508 16.697 13.112 1.00 97.56 277 VAL A C 1
ATOM 2140 O O . VAL A 1 277 ? -10.305 15.790 13.912 1.00 97.56 277 VAL A O 1
ATOM 2143 N N . VAL A 1 278 ? -9.502 17.346 12.516 1.00 97.88 278 VAL A N 1
ATOM 2144 C CA . VAL A 1 278 ? -8.100 16.987 12.760 1.00 97.88 278 VAL A CA 1
ATOM 2145 C C . VAL A 1 278 ? -7.689 17.264 14.205 1.00 97.88 278 VAL A C 1
ATOM 2147 O O . VAL A 1 278 ? -7.042 16.413 14.809 1.00 97.88 278 VAL A O 1
ATOM 2150 N N . GLN A 1 279 ? -8.053 18.422 14.764 1.00 97.75 279 GLN A N 1
ATOM 2151 C CA . GLN A 1 279 ? -7.722 18.763 16.152 1.00 97.75 279 GLN A CA 1
ATOM 2152 C C . GLN A 1 279 ? -8.359 17.777 17.135 1.00 97.75 279 GLN A C 1
ATOM 2154 O O . GLN A 1 279 ? -7.648 17.206 17.957 1.00 97.75 279 GLN A O 1
ATOM 2159 N N . GLU A 1 280 ? -9.653 17.488 16.987 1.00 97.81 280 GLU A N 1
ATOM 2160 C CA . GLU A 1 280 ? -10.345 16.541 17.866 1.00 97.81 280 GLU A CA 1
ATOM 2161 C C . GLU A 1 280 ? -9.758 15.121 17.764 1.00 97.81 280 GLU A C 1
ATOM 2163 O O . GLU A 1 280 ? -9.530 14.463 18.783 1.00 97.81 280 GLU A O 1
ATOM 2168 N N . ALA A 1 281 ? -9.442 14.649 16.551 1.00 97.19 281 ALA A N 1
ATOM 2169 C CA . ALA A 1 281 ? -8.794 13.350 16.365 1.00 97.19 281 ALA A CA 1
ATOM 2170 C C . ALA A 1 281 ? -7.406 13.303 17.026 1.00 97.19 281 ALA A C 1
ATOM 2172 O O . ALA A 1 281 ? -7.069 12.322 17.692 1.00 97.19 281 ALA A O 1
ATOM 2173 N N . GLN A 1 282 ? -6.603 14.363 16.872 1.00 96.31 282 GLN A N 1
ATOM 2174 C CA . GLN A 1 282 ? -5.281 14.465 17.495 1.00 96.31 282 GLN A CA 1
ATOM 2175 C C . GLN A 1 282 ? -5.368 14.459 19.026 1.00 96.31 282 GLN A C 1
ATOM 2177 O O . GLN A 1 282 ? -4.544 13.806 19.664 1.00 96.31 282 GLN A O 1
ATOM 2182 N N . GLU A 1 283 ? -6.367 15.121 19.609 1.00 96.62 283 GLU A N 1
ATOM 2183 C CA . GLU A 1 283 ? -6.587 15.159 21.058 1.00 96.62 283 GLU A CA 1
ATOM 2184 C C . GLU A 1 283 ? -7.053 13.807 21.621 1.00 96.62 283 GLU A C 1
ATOM 2186 O O . GLU A 1 283 ? -6.539 13.357 22.644 1.00 96.62 283 GLU A O 1
ATOM 2191 N N . LYS A 1 284 ? -7.992 13.121 20.952 1.00 96.25 284 LYS A N 1
ATOM 2192 C CA . LYS A 1 284 ? -8.585 11.868 21.461 1.00 96.25 284 LYS A CA 1
ATOM 2193 C C . LYS A 1 284 ? -7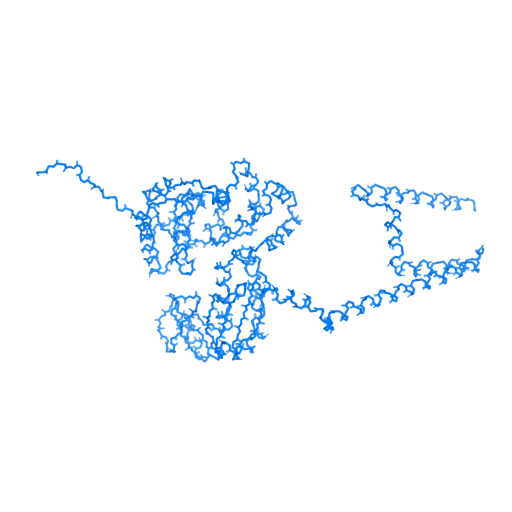.752 10.610 21.203 1.00 96.25 284 LYS A C 1
ATOM 2195 O O . LYS A 1 284 ? -7.782 9.671 22.010 1.00 96.25 284 LYS A O 1
ATOM 2200 N N . ALA A 1 285 ? -7.077 10.546 20.056 1.00 95.69 285 ALA A N 1
ATOM 2201 C CA . ALA A 1 285 ? -6.343 9.361 19.605 1.00 95.69 285 ALA A CA 1
ATOM 2202 C C . ALA A 1 285 ? -4.819 9.533 19.673 1.00 95.69 285 ALA A C 1
ATOM 2204 O O . ALA A 1 285 ? -4.094 8.555 19.858 1.00 95.69 285 ALA A O 1
ATOM 2205 N N . GLY A 1 286 ? -4.322 10.764 19.530 1.00 95.25 286 GLY A N 1
ATOM 2206 C CA . GLY A 1 286 ? -2.898 11.034 19.376 1.00 95.25 286 GLY A CA 1
ATOM 2207 C C . GLY A 1 286 ? -2.347 10.592 18.017 1.00 95.25 286 GLY A C 1
ATOM 2208 O O . GLY A 1 286 ? -2.947 9.815 17.273 1.00 95.25 286 GLY A O 1
ATOM 2209 N N . MET A 1 287 ? -1.150 11.081 17.681 1.00 95.38 287 MET A N 1
ATOM 2210 C CA . MET A 1 287 ? -0.553 10.817 16.366 1.00 95.38 287 MET A CA 1
ATOM 2211 C C . MET A 1 287 ? -0.207 9.327 16.184 1.00 95.38 287 MET A C 1
ATOM 2213 O O . MET A 1 287 ? -0.443 8.756 15.128 1.00 95.38 287 MET A O 1
ATOM 2217 N N . GLY A 1 288 ? 0.301 8.659 17.224 1.00 94.88 288 GLY A N 1
ATOM 2218 C CA . GLY A 1 288 ? 0.712 7.253 17.129 1.00 94.88 288 GLY A CA 1
ATOM 2219 C C . GLY A 1 288 ? -0.409 6.316 16.666 1.00 94.88 288 GLY A C 1
ATOM 2220 O O . GLY A 1 288 ? -0.187 5.500 15.773 1.00 94.88 288 GLY A O 1
ATOM 2221 N N . LEU A 1 289 ? -1.615 6.484 17.218 1.00 95.75 289 LEU A N 1
ATOM 2222 C CA . LEU A 1 289 ? -2.777 5.673 16.855 1.00 95.75 289 LEU A CA 1
ATOM 2223 C C . LEU A 1 289 ? -3.252 5.984 15.433 1.00 95.75 289 LEU A C 1
ATOM 2225 O O . LEU A 1 289 ? -3.519 5.063 14.668 1.00 95.75 289 LEU A O 1
ATOM 2229 N N . ILE A 1 290 ? -3.293 7.267 15.051 1.00 97.38 290 ILE A N 1
ATOM 2230 C CA . ILE A 1 290 ? -3.643 7.686 13.685 1.00 97.38 290 ILE A CA 1
ATOM 2231 C C . ILE A 1 290 ? -2.663 7.079 12.668 1.00 97.38 290 ILE A C 1
ATOM 2233 O O . ILE A 1 290 ? -3.101 6.559 11.645 1.00 97.38 290 ILE A O 1
ATOM 2237 N N . THR A 1 291 ? -1.352 7.093 12.948 1.00 96.50 291 THR A N 1
ATOM 2238 C CA . THR A 1 291 ? -0.355 6.441 12.082 1.00 96.50 291 THR A CA 1
ATOM 2239 C C . THR A 1 291 ? -0.640 4.952 11.943 1.00 96.50 291 THR A C 1
ATOM 2241 O O . THR A 1 291 ? -0.712 4.472 10.817 1.00 96.50 291 THR A O 1
ATOM 2244 N N . ALA A 1 292 ? -0.831 4.235 13.053 1.00 95.50 292 ALA A N 1
ATOM 2245 C CA . ALA A 1 292 ? -1.063 2.792 13.026 1.00 95.50 292 ALA A CA 1
ATOM 2246 C C . ALA A 1 292 ? -2.351 2.425 12.262 1.00 95.50 292 ALA A C 1
ATOM 2248 O O . ALA A 1 292 ? -2.345 1.514 11.438 1.00 95.50 292 ALA A O 1
ATOM 2249 N N . LEU A 1 293 ? -3.430 3.188 12.466 1.00 96.75 293 LEU A N 1
ATOM 2250 C CA . LEU A 1 293 ? -4.696 3.020 11.752 1.00 96.75 293 LEU A CA 1
ATOM 2251 C C . LEU A 1 293 ? -4.523 3.198 10.237 1.00 96.75 293 LEU A C 1
ATOM 2253 O O . LEU A 1 293 ? -4.940 2.343 9.459 1.00 96.75 293 LEU A O 1
ATOM 2257 N N . LEU A 1 294 ? -3.893 4.296 9.804 1.00 97.06 294 LEU A N 1
ATOM 2258 C CA . LEU A 1 294 ? -3.672 4.549 8.379 1.00 97.06 294 LEU A CA 1
ATOM 2259 C C . LEU A 1 294 ? -2.739 3.505 7.758 1.00 97.06 294 LEU A C 1
ATOM 2261 O O . LEU A 1 294 ? -3.002 3.069 6.640 1.00 97.06 294 LEU A O 1
ATOM 2265 N N . GLN A 1 295 ? -1.704 3.072 8.487 1.00 95.56 295 GLN A N 1
ATOM 2266 C CA . GLN A 1 295 ? -0.798 1.999 8.070 1.00 95.56 295 GLN A CA 1
ATOM 2267 C C . GLN A 1 295 ? -1.533 0.670 7.860 1.00 95.56 295 GLN A C 1
ATOM 2269 O O . GLN A 1 295 ? -1.279 0.006 6.856 1.00 95.56 295 GLN A O 1
ATOM 2274 N N . ASN A 1 296 ? -2.464 0.302 8.746 1.00 95.25 296 ASN A N 1
ATOM 2275 C CA . ASN A 1 296 ? -3.281 -0.901 8.577 1.00 95.25 296 ASN A CA 1
ATOM 2276 C C . ASN A 1 296 ? -4.139 -0.831 7.308 1.00 95.25 296 ASN A C 1
ATOM 2278 O O . ASN A 1 296 ? -4.167 -1.786 6.538 1.00 95.25 296 ASN A O 1
ATOM 2282 N N . LEU A 1 297 ? -4.776 0.312 7.037 1.00 96.44 297 LEU A N 1
ATOM 2283 C CA . LEU A 1 297 ? -5.579 0.488 5.823 1.00 96.44 297 LEU A CA 1
ATOM 2284 C C . LEU A 1 297 ? -4.726 0.326 4.556 1.00 96.44 297 LEU A C 1
ATOM 2286 O O . LEU A 1 297 ? -5.060 -0.470 3.680 1.00 96.44 297 LEU A O 1
ATOM 2290 N N . VAL A 1 298 ? -3.592 1.029 4.464 1.00 94.62 298 VAL A N 1
ATOM 2291 C CA . VAL A 1 298 ? -2.747 0.961 3.258 1.00 94.62 298 VAL A CA 1
ATOM 2292 C C . VAL A 1 298 ? -2.044 -0.389 3.097 1.00 94.62 298 VAL A C 1
ATOM 2294 O O . VAL A 1 298 ? -1.810 -0.800 1.962 1.00 94.62 298 VAL A O 1
ATOM 2297 N N . ARG A 1 299 ? -1.748 -1.106 4.194 1.00 93.00 299 ARG A N 1
ATOM 2298 C CA . ARG A 1 299 ? -1.212 -2.483 4.162 1.00 93.00 299 ARG A CA 1
ATOM 2299 C C . ARG A 1 299 ? -2.138 -3.429 3.402 1.00 93.00 299 ARG A C 1
ATOM 2301 O O . ARG A 1 299 ? -1.664 -4.318 2.703 1.00 93.00 299 ARG A O 1
ATOM 2308 N N . GLU A 1 300 ? -3.441 -3.200 3.508 1.00 93.50 300 GLU A N 1
ATOM 2309 C CA . GLU A 1 300 ? -4.488 -3.981 2.853 1.00 93.50 300 GLU A CA 1
ATOM 2310 C C . GLU A 1 300 ? -4.955 -3.358 1.527 1.00 93.50 300 GLU A C 1
ATOM 2312 O O . GLU A 1 300 ? -6.064 -3.623 1.065 1.00 93.50 300 GLU A O 1
ATOM 2317 N N . ASN A 1 301 ? -4.127 -2.497 0.924 1.00 91.00 301 ASN A N 1
ATOM 2318 C CA . ASN A 1 301 ? -4.424 -1.750 -0.301 1.00 91.00 301 ASN A CA 1
ATOM 2319 C C . ASN A 1 301 ? -5.673 -0.846 -0.218 1.00 91.00 301 ASN A C 1
ATOM 2321 O O . ASN A 1 301 ? -6.194 -0.406 -1.242 1.00 91.00 301 ASN A O 1
ATOM 2325 N N . VAL A 1 302 ? -6.138 -0.482 0.983 1.00 95.00 302 VAL A N 1
ATOM 2326 C CA . VAL A 1 302 ? -7.251 0.461 1.136 1.00 95.00 302 VAL A CA 1
ATOM 2327 C C . VAL A 1 302 ? -6.762 1.890 0.957 1.00 95.00 302 VAL A C 1
ATOM 2329 O O . VAL A 1 302 ? -5.911 2.385 1.695 1.00 95.00 302 VAL A O 1
ATOM 2332 N N . ALA A 1 303 ? -7.343 2.585 -0.021 1.00 94.38 303 ALA A N 1
ATOM 2333 C CA . ALA A 1 303 ? -7.032 3.983 -0.267 1.00 94.38 303 ALA A CA 1
ATOM 2334 C C . ALA A 1 303 ? -7.438 4.866 0.927 1.00 94.38 303 ALA A C 1
ATOM 2336 O O . ALA A 1 303 ? -8.601 4.921 1.324 1.00 94.38 303 ALA A O 1
ATOM 2337 N N . ILE A 1 304 ? -6.504 5.659 1.437 1.00 95.50 304 ILE A N 1
ATOM 2338 C CA . ILE A 1 304 ? -6.736 6.599 2.539 1.00 95.50 304 ILE A CA 1
ATOM 2339 C C . ILE A 1 304 ? -7.019 8.013 2.023 1.00 95.50 304 ILE A C 1
ATOM 2341 O O . ILE A 1 304 ? -6.619 8.999 2.623 1.00 95.50 304 ILE A O 1
ATOM 2345 N N . ARG A 1 305 ? -7.688 8.148 0.873 1.00 91.62 305 ARG A N 1
ATOM 2346 C CA . ARG A 1 305 ? -7.972 9.463 0.265 1.00 91.62 305 ARG A CA 1
ATOM 2347 C C . ARG A 1 305 ? -9.023 10.248 1.038 1.00 91.62 305 ARG A C 1
ATOM 2349 O O . ARG A 1 305 ? -8.937 11.470 1.131 1.00 91.62 305 ARG A O 1
ATOM 2356 N N . ASN A 1 306 ? -10.015 9.552 1.587 1.00 92.56 306 ASN A N 1
ATOM 2357 C CA . ASN A 1 306 ? -11.076 10.160 2.377 1.00 92.56 306 ASN A CA 1
ATOM 2358 C C . ASN A 1 306 ? -10.693 10.235 3.865 1.00 92.56 306 ASN A C 1
ATOM 2360 O O . ASN A 1 306 ? -11.345 9.651 4.729 1.00 92.56 306 ASN A O 1
ATOM 2364 N N . ILE A 1 307 ? -9.599 10.945 4.156 1.00 94.94 307 ILE A N 1
ATOM 2365 C CA . ILE A 1 307 ? -9.061 11.071 5.522 1.00 94.94 307 ILE A CA 1
ATOM 2366 C C . ILE A 1 307 ? -10.073 11.714 6.458 1.00 94.94 307 ILE A C 1
ATOM 2368 O O . ILE A 1 307 ? -10.139 11.330 7.617 1.00 94.94 307 ILE A O 1
ATOM 2372 N N . GLN A 1 308 ? -10.890 12.645 5.960 1.00 95.88 308 GLN A N 1
ATOM 2373 C CA . GLN A 1 308 ? -11.953 13.250 6.755 1.00 95.88 308 GLN A CA 1
ATOM 2374 C C . GLN A 1 308 ? -12.866 12.171 7.358 1.00 95.88 308 GLN A C 1
ATOM 2376 O O . GLN A 1 308 ? -12.972 12.087 8.577 1.00 95.88 308 GLN A O 1
ATOM 2381 N N . THR A 1 309 ? -13.457 11.308 6.526 1.00 96.94 309 THR A N 1
ATOM 2382 C CA . THR A 1 309 ? -14.353 10.241 7.001 1.00 96.94 309 THR A CA 1
ATOM 2383 C C . THR A 1 309 ? -13.629 9.222 7.881 1.00 96.94 309 THR A C 1
ATOM 2385 O O . THR A 1 309 ? -14.201 8.741 8.859 1.00 96.94 309 THR A O 1
ATOM 2388 N N . ILE A 1 310 ? -12.358 8.921 7.588 1.00 97.88 310 ILE A N 1
ATOM 2389 C CA . ILE A 1 310 ? -11.532 8.046 8.436 1.00 97.88 310 ILE A CA 1
ATOM 2390 C C . ILE A 1 310 ? -11.391 8.641 9.847 1.00 97.88 310 ILE A C 1
ATOM 2392 O O . ILE A 1 310 ? -11.620 7.942 10.832 1.00 97.88 310 ILE A O 1
ATOM 2396 N N . LEU A 1 311 ? -11.057 9.930 9.955 1.00 98.06 311 LEU A N 1
ATOM 2397 C CA . LEU A 1 311 ? -10.891 10.613 11.239 1.00 98.06 311 LEU A CA 1
ATOM 2398 C C . LEU A 1 311 ? -12.222 10.798 11.981 1.00 98.06 311 LEU A C 1
ATOM 2400 O O . LEU A 1 311 ? -12.260 10.615 13.192 1.00 98.06 311 LEU A O 1
ATOM 2404 N N . GLU A 1 312 ? -13.316 11.106 11.283 1.00 98.00 312 GLU A N 1
ATOM 2405 C CA . GLU A 1 312 ? -14.658 11.189 11.884 1.00 98.00 312 GLU A CA 1
ATOM 2406 C C . GLU A 1 312 ? -15.090 9.841 12.475 1.00 98.00 312 GLU A C 1
ATOM 2408 O O . GLU A 1 312 ? -15.569 9.776 13.608 1.00 98.00 312 GLU A O 1
ATOM 2413 N N . THR A 1 313 ? -14.853 8.749 11.742 1.00 97.81 313 THR A N 1
ATOM 2414 C CA . THR A 1 313 ? -15.142 7.392 12.227 1.00 97.81 313 THR A CA 1
ATOM 2415 C C . THR A 1 313 ? -14.267 7.048 13.428 1.00 97.81 313 THR A C 1
ATOM 2417 O O . THR A 1 313 ? -14.759 6.520 14.422 1.00 97.81 313 THR A O 1
ATOM 2420 N N . LEU A 1 314 ? -12.981 7.405 13.385 1.00 97.94 314 LEU A N 1
ATOM 2421 C CA . LEU A 1 314 ? -12.090 7.245 14.526 1.00 97.94 314 LEU A CA 1
ATOM 2422 C C . LEU A 1 314 ? -12.649 7.963 15.763 1.00 97.94 314 LEU A C 1
ATOM 2424 O O . LEU A 1 314 ? -12.832 7.330 16.797 1.00 97.94 314 LEU A O 1
ATOM 2428 N N . ILE A 1 315 ? -12.986 9.250 15.649 1.00 97.88 315 ILE A N 1
ATOM 2429 C CA . ILE A 1 315 ? -13.540 10.060 16.746 1.00 97.88 315 ILE A CA 1
ATOM 2430 C C . ILE A 1 315 ? -14.819 9.441 17.325 1.00 97.88 315 ILE A C 1
ATOM 2432 O O . ILE A 1 315 ? -14.998 9.444 18.542 1.00 97.88 315 ILE A O 1
ATOM 2436 N N . ALA A 1 316 ? -15.697 8.893 16.482 1.00 97.56 316 ALA A N 1
ATOM 2437 C CA . ALA A 1 316 ? -16.960 8.301 16.921 1.00 97.56 316 ALA A CA 1
ATOM 2438 C C . ALA A 1 316 ? -16.784 7.006 17.740 1.00 97.56 316 ALA A C 1
ATOM 2440 O O . ALA A 1 316 ? -17.638 6.681 18.570 1.00 97.56 316 ALA A O 1
ATOM 2441 N N . HIS A 1 317 ? -15.695 6.262 17.520 1.00 97.12 317 HIS A N 1
ATOM 2442 C CA . HIS A 1 317 ? -15.485 4.934 18.110 1.00 97.12 317 HIS A CA 1
ATOM 2443 C C . HIS A 1 317 ? -14.340 4.867 19.139 1.00 97.12 317 HIS A C 1
ATOM 2445 O O . HIS A 1 317 ? -14.286 3.914 19.920 1.00 97.12 317 HIS A O 1
ATOM 2451 N N . ILE A 1 318 ? -13.470 5.880 19.206 1.00 96.62 318 ILE A N 1
ATOM 2452 C CA . ILE A 1 318 ? -12.265 5.902 20.057 1.00 96.62 318 ILE A CA 1
ATOM 2453 C C . ILE A 1 318 ? -12.547 5.879 21.571 1.00 96.62 318 ILE A C 1
ATOM 2455 O O . ILE A 1 318 ? -11.674 5.507 22.358 1.00 96.62 318 ILE A O 1
ATOM 2459 N N . ASP A 1 319 ? -13.751 6.275 21.993 1.00 95.38 319 ASP A N 1
ATOM 2460 C CA . ASP A 1 319 ? -14.180 6.219 23.398 1.00 95.38 319 ASP A CA 1
ATOM 2461 C C . ASP A 1 319 ? -14.673 4.816 23.799 1.00 95.38 319 ASP A C 1
ATOM 2463 O O . ASP A 1 319 ? -14.740 4.495 24.983 1.00 95.38 319 ASP A O 1
ATOM 2467 N N . ARG A 1 320 ? -14.993 3.955 22.819 1.00 95.12 320 ARG A N 1
ATOM 2468 C CA . ARG A 1 320 ? -15.404 2.558 23.049 1.00 95.12 320 ARG A CA 1
ATOM 2469 C C . ARG A 1 320 ? -14.213 1.609 23.113 1.00 95.12 320 ARG A C 1
ATOM 2471 O O . ARG A 1 320 ? -14.251 0.634 23.853 1.00 95.12 320 ARG A O 1
ATOM 2478 N N . THR A 1 321 ? -13.180 1.864 22.313 1.00 92.69 321 THR A N 1
ATOM 2479 C CA . THR A 1 321 ? -11.970 1.039 22.258 1.00 92.69 321 THR A CA 1
ATOM 2480 C C . THR A 1 321 ? -10.776 1.849 21.763 1.00 92.69 321 THR A C 1
ATOM 2482 O O . THR A 1 321 ? -10.920 2.747 20.935 1.00 92.69 321 THR A O 1
ATOM 2485 N N . LYS A 1 322 ? -9.583 1.509 22.260 1.00 90.62 322 LYS A N 1
ATOM 2486 C CA . LYS A 1 322 ? -8.295 2.017 21.760 1.00 90.62 322 LYS A CA 1
ATOM 2487 C C . LYS A 1 322 ? -7.548 0.979 20.912 1.00 90.62 322 LYS A C 1
ATOM 2489 O O . LYS A 1 322 ? -6.448 1.260 20.447 1.00 90.62 322 LYS A O 1
ATOM 2494 N N . ASP A 1 323 ? -8.129 -0.206 20.723 1.00 91.75 323 ASP A N 1
ATOM 2495 C CA . ASP A 1 323 ? -7.549 -1.263 19.898 1.00 91.75 323 ASP A CA 1
ATOM 2496 C C . ASP A 1 323 ? -7.584 -0.847 18.419 1.00 91.75 323 ASP A C 1
ATOM 2498 O O . ASP A 1 323 ? -8.652 -0.653 17.830 1.00 91.75 323 ASP A O 1
ATOM 2502 N N . VAL A 1 324 ? -6.399 -0.691 17.825 1.00 93.50 324 VAL A N 1
ATOM 2503 C CA . VAL A 1 324 ? -6.237 -0.215 16.445 1.00 93.50 324 VAL A CA 1
ATOM 2504 C C . VAL A 1 324 ? -6.825 -1.197 15.440 1.00 93.50 324 VAL A C 1
ATOM 2506 O O . VAL A 1 324 ? -7.393 -0.761 14.440 1.00 93.50 324 VAL A O 1
ATOM 2509 N N . SER A 1 325 ? -6.734 -2.502 15.695 1.00 92.19 325 SER A N 1
ATOM 2510 C CA . SER A 1 325 ? -7.289 -3.532 14.816 1.00 92.19 325 SER A CA 1
ATOM 2511 C C . SER A 1 325 ? -8.809 -3.398 14.752 1.00 92.19 325 SER A C 1
ATOM 2513 O O . SER A 1 325 ? -9.375 -3.358 13.666 1.00 92.19 325 SER A O 1
ATOM 2515 N N . ILE A 1 326 ? -9.475 -3.206 15.895 1.00 94.31 326 ILE A N 1
ATOM 2516 C CA . ILE A 1 326 ? -10.933 -2.997 15.936 1.00 94.31 326 ILE A CA 1
ATOM 2517 C C . ILE A 1 326 ? -11.328 -1.660 15.288 1.00 94.31 326 ILE A C 1
ATOM 2519 O O . ILE A 1 326 ? -12.290 -1.598 14.523 1.00 94.31 326 ILE A O 1
ATOM 2523 N N . LEU A 1 327 ? -10.588 -0.581 15.561 1.00 96.44 327 LEU A N 1
ATOM 2524 C CA . LEU A 1 327 ? -10.836 0.725 14.937 1.00 96.44 327 LEU A CA 1
ATOM 2525 C C . LEU A 1 327 ? -10.655 0.681 13.414 1.00 96.44 327 LEU A C 1
ATOM 2527 O O . LEU A 1 327 ? -11.396 1.352 12.696 1.00 96.44 327 LEU A O 1
ATOM 2531 N N . THR A 1 328 ? -9.712 -0.128 12.924 1.00 96.81 328 THR A N 1
ATOM 2532 C CA . THR A 1 328 ? -9.508 -0.359 11.488 1.00 96.81 328 THR A CA 1
ATOM 2533 C C . THR A 1 328 ? -10.766 -0.955 10.863 1.00 96.81 328 THR A C 1
ATOM 2535 O O . THR A 1 328 ? -11.222 -0.432 9.850 1.00 96.81 328 THR A O 1
ATOM 2538 N N . GLU A 1 329 ? -11.384 -1.962 11.486 1.00 96.44 329 GLU A N 1
ATOM 2539 C CA . GLU A 1 329 ? -12.626 -2.563 10.974 1.00 96.44 329 GLU A CA 1
ATOM 2540 C C . GLU A 1 329 ? -13.786 -1.557 10.929 1.00 96.44 329 GLU A C 1
ATOM 2542 O O . GLU A 1 329 ? -14.459 -1.451 9.905 1.00 96.44 329 GLU A O 1
ATOM 2547 N N . TYR A 1 330 ? -13.984 -0.741 11.975 1.00 97.25 330 TYR A N 1
ATOM 2548 C CA . TYR A 1 330 ? -15.014 0.311 11.949 1.00 97.25 330 TYR A CA 1
ATOM 2549 C C . TYR A 1 330 ? -14.800 1.305 10.806 1.00 97.25 330 TYR A C 1
ATOM 2551 O O . TYR A 1 330 ? -15.750 1.694 10.122 1.00 97.25 330 TYR A O 1
ATOM 2559 N N . VAL A 1 331 ? -13.549 1.715 10.581 1.00 97.81 331 VAL A N 1
ATOM 2560 C CA . VAL A 1 331 ? -13.213 2.600 9.464 1.00 97.81 331 VAL A CA 1
ATOM 2561 C C . VAL A 1 331 ? -13.511 1.916 8.139 1.00 97.81 331 VAL A C 1
ATOM 2563 O O . VAL A 1 331 ? -14.194 2.518 7.313 1.00 97.81 331 VAL A O 1
ATOM 2566 N N . ARG A 1 332 ? -13.052 0.675 7.942 1.00 97.50 332 ARG A N 1
ATOM 2567 C CA . ARG A 1 332 ? -13.274 -0.089 6.708 1.00 97.50 332 ARG A CA 1
ATOM 2568 C C . ARG A 1 332 ? -14.760 -0.226 6.380 1.00 97.50 332 ARG A C 1
ATOM 2570 O O . ARG A 1 332 ? -15.131 0.043 5.242 1.00 97.50 332 ARG A O 1
ATOM 2577 N N . GLN A 1 333 ? -15.605 -0.527 7.367 1.00 95.81 333 GLN A N 1
ATOM 2578 C CA . GLN A 1 333 ? -17.064 -0.560 7.204 1.00 95.81 333 GLN A CA 1
ATOM 2579 C C . GLN A 1 333 ? -17.614 0.790 6.714 1.00 95.81 333 GLN A C 1
ATOM 2581 O O . GLN A 1 333 ? -18.387 0.842 5.757 1.00 95.81 333 GLN A O 1
ATOM 2586 N N . ASN A 1 334 ? -17.169 1.904 7.307 1.00 96.25 334 ASN A N 1
ATOM 2587 C CA . ASN A 1 334 ? -17.631 3.241 6.923 1.00 96.25 334 ASN A CA 1
ATOM 2588 C C . ASN A 1 334 ? -17.213 3.616 5.486 1.00 96.25 334 ASN A C 1
ATOM 2590 O O . ASN A 1 334 ? -18.004 4.168 4.719 1.00 96.25 334 ASN A O 1
ATOM 2594 N N . ILE A 1 335 ? -15.996 3.247 5.074 1.00 95.62 335 ILE A N 1
ATOM 2595 C CA . ILE A 1 335 ? -15.508 3.457 3.701 1.00 95.62 335 ILE A CA 1
ATOM 2596 C C . ILE A 1 335 ? -15.764 2.258 2.771 1.00 95.62 335 ILE A C 1
ATOM 2598 O O . ILE A 1 335 ? -15.172 2.190 1.692 1.00 95.62 335 ILE A O 1
ATOM 2602 N N . GLY A 1 336 ? -16.679 1.350 3.130 1.00 94.88 336 GLY A N 1
ATOM 2603 C CA . GLY A 1 336 ? -16.913 0.083 2.430 1.00 94.88 336 GLY A CA 1
ATOM 2604 C C . GLY A 1 336 ? -17.204 0.246 0.937 1.00 94.88 336 GLY A C 1
ATOM 2605 O O . GLY A 1 336 ? -16.585 -0.408 0.104 1.00 94.88 336 GLY A O 1
ATOM 2606 N N . ARG A 1 337 ? -18.017 1.2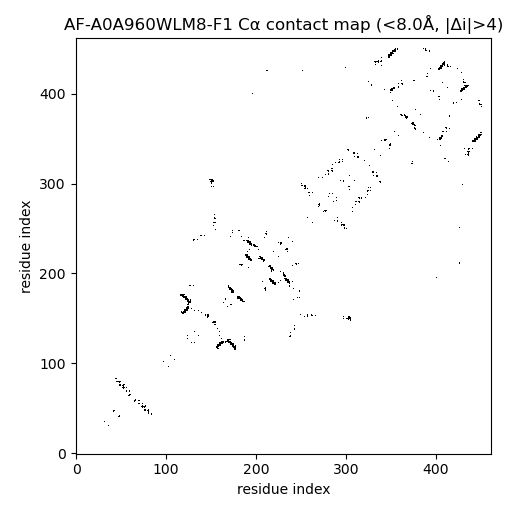43 0.552 1.00 92.62 337 ARG A N 1
ATOM 2607 C CA . ARG A 1 337 ? -18.268 1.562 -0.870 1.00 92.62 337 ARG A CA 1
ATOM 2608 C C . ARG A 1 337 ? -16.982 1.870 -1.645 1.00 92.62 337 ARG A C 1
ATOM 2610 O O . ARG A 1 337 ? -16.867 1.493 -2.806 1.00 92.62 337 ARG A O 1
ATOM 2617 N N . GLN A 1 338 ? -16.026 2.561 -1.023 1.00 93.00 338 GLN A N 1
ATOM 2618 C CA . GLN A 1 338 ? -14.735 2.873 -1.641 1.00 93.00 338 GLN A CA 1
ATOM 2619 C C . GLN A 1 338 ? -13.862 1.620 -1.788 1.00 93.00 338 GLN A C 1
ATOM 2621 O O . GLN A 1 338 ? -13.106 1.512 -2.751 1.00 93.00 338 GLN A O 1
ATOM 2626 N N . ILE A 1 339 ? -13.939 0.699 -0.828 1.00 94.75 339 ILE A N 1
ATOM 2627 C CA . ILE A 1 339 ? -13.215 -0.572 -0.863 1.00 94.75 339 ILE A CA 1
ATOM 2628 C C . ILE A 1 339 ? -13.812 -1.466 -1.953 1.00 94.75 339 ILE A C 1
ATOM 2630 O O . ILE A 1 339 ? -13.110 -1.823 -2.893 1.00 94.75 339 ILE A O 1
ATOM 2634 N N . ALA A 1 340 ? -15.117 -1.729 -1.889 1.00 93.44 340 ALA A N 1
ATOM 2635 C CA . ALA A 1 340 ? -15.843 -2.581 -2.825 1.00 93.44 340 ALA A CA 1
ATOM 2636 C C . ALA A 1 340 ? -15.680 -2.129 -4.286 1.00 93.44 340 ALA A C 1
ATOM 2638 O O . ALA A 1 340 ? -15.450 -2.956 -5.163 1.00 93.44 340 ALA A O 1
ATOM 2639 N N . ALA A 1 341 ? -15.709 -0.816 -4.551 1.00 92.25 341 ALA A N 1
ATOM 2640 C CA . ALA A 1 341 ? -15.555 -0.263 -5.899 1.00 92.25 341 ALA A CA 1
ATOM 2641 C C . ALA A 1 341 ? -14.230 -0.629 -6.595 1.00 92.25 341 ALA A C 1
ATOM 2643 O O . ALA A 1 341 ? -14.165 -0.567 -7.819 1.00 92.25 341 ALA A O 1
ATOM 2644 N N . GLN A 1 342 ? -13.184 -0.999 -5.847 1.00 91.25 342 GLN A N 1
ATOM 2645 C CA . GLN A 1 342 ? -11.897 -1.415 -6.419 1.00 91.25 342 GLN A CA 1
ATOM 2646 C C . GLN A 1 342 ? -11.949 -2.807 -7.057 1.00 91.25 342 GLN A C 1
ATOM 2648 O O . GLN A 1 342 ? -11.077 -3.128 -7.858 1.00 91.25 342 GLN A O 1
ATOM 2653 N N . TYR A 1 343 ? -12.960 -3.607 -6.714 1.00 93.25 343 TYR A N 1
ATOM 2654 C CA . TYR A 1 343 ? -13.057 -5.020 -7.083 1.00 93.25 343 TYR A CA 1
ATOM 2655 C C . TYR A 1 343 ? -14.293 -5.337 -7.938 1.00 93.25 343 TYR A C 1
ATOM 2657 O O . TYR A 1 343 ? -14.620 -6.502 -8.144 1.00 93.25 343 TYR A O 1
ATOM 2665 N N . ILE A 1 344 ? -15.012 -4.317 -8.422 1.00 92.50 344 ILE A N 1
ATOM 2666 C CA . ILE A 1 344 ? -16.167 -4.514 -9.306 1.00 92.50 344 ILE A CA 1
ATOM 2667 C C . ILE A 1 344 ? -15.678 -4.820 -10.724 1.00 92.50 344 ILE A C 1
ATOM 2669 O O . ILE A 1 344 ? -15.061 -3.978 -11.375 1.00 92.50 344 ILE A O 1
ATOM 2673 N N . GLU A 1 345 ? -16.066 -5.981 -11.241 1.00 86.88 345 GLU A N 1
ATOM 2674 C CA . GLU A 1 345 ? -15.838 -6.432 -12.609 1.00 86.88 345 GLU A CA 1
ATOM 2675 C C . GLU A 1 345 ? -17.182 -6.767 -13.272 1.00 86.88 345 GLU A C 1
ATOM 2677 O O . GLU A 1 345 ? -17.997 -7.519 -12.744 1.00 86.88 345 GLU A O 1
ATOM 2682 N N . GLY A 1 346 ? -17.482 -6.159 -14.425 1.00 83.62 346 GLY A N 1
ATOM 2683 C CA . GLY A 1 346 ? -18.744 -6.430 -15.132 1.00 83.62 346 GLY A CA 1
ATOM 2684 C C . GLY A 1 346 ? -20.020 -6.091 -14.339 1.00 83.62 346 GLY A C 1
ATOM 2685 O O . GLY A 1 346 ? -21.091 -6.597 -14.661 1.00 83.62 346 GLY A O 1
ATOM 2686 N N . GLY A 1 347 ? -19.920 -5.236 -13.313 1.00 87.50 347 GLY A N 1
ATOM 2687 C CA . GLY A 1 347 ? -21.038 -4.825 -12.455 1.00 87.50 347 GLY A CA 1
ATOM 2688 C C . GLY A 1 347 ? -21.217 -5.652 -11.177 1.00 87.50 347 GLY A C 1
ATOM 2689 O O . GLY A 1 347 ? -22.118 -5.345 -10.398 1.00 87.50 347 GLY A O 1
ATOM 2690 N N . LYS A 1 348 ? -20.366 -6.655 -10.935 1.00 92.31 348 LYS A N 1
ATOM 2691 C CA . LYS A 1 348 ? -20.381 -7.482 -9.722 1.00 92.31 348 LYS A CA 1
ATOM 2692 C C . LYS A 1 348 ? -18.973 -7.706 -9.184 1.00 92.31 348 LYS A C 1
ATOM 2694 O O . LYS A 1 348 ? -18.002 -7.435 -9.876 1.00 92.31 348 LYS A O 1
ATOM 2699 N N . ILE A 1 349 ? -18.852 -8.196 -7.956 1.00 94.50 349 ILE A N 1
ATOM 2700 C CA . ILE A 1 349 ? -17.558 -8.594 -7.385 1.00 94.50 349 ILE A CA 1
ATOM 2701 C C . ILE A 1 349 ? -17.441 -10.125 -7.449 1.00 94.50 349 ILE A C 1
ATOM 2703 O O . ILE A 1 349 ? -18.287 -10.798 -6.858 1.00 94.50 349 ILE A O 1
ATOM 2707 N N . PRO A 1 350 ? -16.447 -10.703 -8.146 1.00 94.81 350 PRO A N 1
ATOM 2708 C CA . PRO A 1 350 ? -16.167 -12.133 -8.059 1.00 94.81 350 PRO A CA 1
ATOM 2709 C C . PRO A 1 350 ? -15.533 -12.444 -6.698 1.00 94.81 350 PRO A C 1
ATOM 2711 O O . PRO A 1 350 ? -14.475 -11.907 -6.375 1.00 94.81 350 PRO A O 1
ATOM 2714 N N . VAL A 1 351 ? -16.177 -13.285 -5.885 1.00 96.44 351 VAL A N 1
ATOM 2715 C CA . VAL A 1 351 ? -15.757 -13.533 -4.497 1.00 96.44 351 VAL A CA 1
ATOM 2716 C C . VAL A 1 351 ? -15.504 -15.001 -4.193 1.00 96.44 351 VAL A C 1
ATOM 2718 O O . VAL A 1 351 ? -16.163 -15.901 -4.714 1.00 96.44 351 VAL A O 1
ATOM 2721 N N . ILE A 1 352 ? -14.561 -15.221 -3.287 1.00 97.62 352 ILE A N 1
ATOM 2722 C CA . ILE A 1 352 ? -14.292 -16.479 -2.612 1.00 97.62 352 ILE A CA 1
ATOM 2723 C C . ILE A 1 352 ? -14.992 -16.420 -1.259 1.00 97.62 352 ILE A C 1
ATOM 2725 O O . ILE A 1 352 ? -14.630 -15.612 -0.399 1.00 97.62 352 ILE A O 1
ATOM 2729 N N . GLN A 1 353 ? -15.997 -17.265 -1.065 1.00 96.56 353 GLN A N 1
ATOM 2730 C CA . GLN A 1 353 ? -16.742 -17.292 0.188 1.00 96.56 353 GLN A CA 1
ATOM 2731 C C . GLN A 1 353 ? -16.026 -18.157 1.233 1.00 96.56 353 GLN A C 1
ATOM 2733 O O . GLN A 1 353 ? -15.621 -19.283 0.940 1.00 96.56 353 GLN A O 1
ATOM 2738 N N . ILE A 1 354 ? -15.889 -17.641 2.457 1.00 96.62 354 ILE A N 1
ATOM 2739 C CA . ILE A 1 354 ? -15.379 -18.403 3.603 1.00 96.62 354 ILE A CA 1
ATOM 2740 C C . ILE A 1 354 ? -16.529 -19.152 4.290 1.00 96.62 354 ILE A C 1
ATOM 2742 O O . ILE A 1 354 ? -17.599 -18.588 4.518 1.00 96.62 354 ILE A O 1
ATOM 2746 N N . ASP A 1 355 ? -16.311 -20.427 4.605 1.00 93.88 355 ASP A N 1
ATOM 2747 C CA . ASP A 1 355 ? -17.245 -21.263 5.362 1.00 93.88 355 ASP A CA 1
ATOM 2748 C C . ASP A 1 355 ? -17.422 -20.756 6.808 1.00 93.88 355 ASP A C 1
ATOM 2750 O O . ASP A 1 355 ? -16.421 -20.501 7.489 1.00 93.88 355 ASP A O 1
ATOM 2754 N N . PRO A 1 356 ? -18.670 -20.645 7.309 1.00 93.94 356 PRO A N 1
ATOM 2755 C CA . PRO A 1 356 ? -18.959 -20.317 8.703 1.00 93.94 356 PRO A CA 1
ATOM 2756 C C . PRO A 1 356 ? -18.157 -21.119 9.736 1.00 93.94 356 PRO A C 1
ATOM 2758 O O . PRO A 1 356 ? -17.783 -20.556 10.759 1.00 93.94 356 PRO A O 1
ATOM 2761 N N . ALA A 1 357 ? -17.823 -22.388 9.478 1.00 94.00 357 ALA A N 1
ATOM 2762 C CA . ALA A 1 357 ? -17.011 -23.190 10.397 1.00 94.00 357 ALA A CA 1
ATOM 2763 C C . ALA A 1 357 ? -15.590 -22.619 10.582 1.00 94.00 357 ALA A C 1
ATOM 2765 O O . ALA A 1 357 ? -15.049 -22.629 11.691 1.00 94.00 357 ALA A O 1
ATOM 2766 N N . ILE A 1 358 ? -14.997 -22.068 9.516 1.00 94.38 358 ILE A N 1
ATOM 2767 C CA . ILE A 1 358 ? -13.698 -21.378 9.569 1.00 94.38 358 ILE A CA 1
ATOM 2768 C C . ILE A 1 358 ? -13.837 -20.067 10.347 1.00 94.38 358 ILE A C 1
ATOM 2770 O O . ILE A 1 358 ? -12.974 -19.736 11.165 1.00 94.38 358 ILE A O 1
ATOM 2774 N N . GLU A 1 359 ? -14.925 -19.327 10.115 1.00 95.19 359 GLU A N 1
ATOM 2775 C CA . GLU A 1 359 ? -15.205 -18.093 10.852 1.00 95.19 359 GLU A CA 1
ATOM 2776 C C . GLU A 1 359 ? -15.388 -18.360 12.347 1.00 95.19 359 GLU A C 1
ATOM 2778 O O . GLU A 1 359 ? -14.830 -17.642 13.173 1.00 95.19 359 GLU A O 1
ATOM 2783 N N . ASP A 1 360 ? -16.117 -19.415 12.706 1.00 94.62 360 ASP A N 1
ATOM 2784 C CA . ASP A 1 360 ? -16.355 -19.825 14.086 1.00 94.62 360 ASP A CA 1
ATOM 2785 C C . ASP A 1 360 ? -15.055 -20.238 14.780 1.00 94.62 360 ASP A C 1
ATOM 2787 O O . ASP A 1 360 ? -14.790 -19.778 15.894 1.00 94.62 360 ASP A O 1
ATOM 2791 N N . ALA A 1 361 ? -14.211 -21.032 14.113 1.00 93.44 361 ALA A N 1
ATOM 2792 C CA . ALA A 1 361 ? -12.899 -21.417 14.630 1.00 93.44 361 ALA A CA 1
ATOM 2793 C C . ALA A 1 361 ? -12.016 -20.186 14.899 1.00 93.44 361 ALA A C 1
ATOM 2795 O O . ALA A 1 361 ? -11.440 -20.043 15.982 1.00 93.44 361 ALA A O 1
ATOM 2796 N N . LEU A 1 362 ? -11.958 -19.241 13.952 1.00 94.19 362 LEU A N 1
ATOM 2797 C CA . LEU A 1 362 ? -11.229 -17.986 14.137 1.00 94.19 362 LEU A CA 1
ATOM 2798 C C . LEU A 1 362 ? -11.828 -17.132 15.252 1.00 94.19 362 LEU A C 1
ATOM 2800 O O . LEU A 1 362 ? -11.074 -16.592 16.062 1.00 94.19 362 LEU A O 1
ATOM 2804 N N . ARG A 1 363 ? -13.157 -17.027 15.337 1.00 94.62 363 ARG A N 1
ATOM 2805 C CA . ARG A 1 363 ? -13.841 -16.234 16.365 1.00 94.62 363 ARG A CA 1
ATOM 2806 C C . ARG A 1 363 ? -13.565 -16.776 17.766 1.00 94.62 363 ARG A C 1
ATOM 2808 O O . ARG A 1 363 ? -13.275 -16.002 18.673 1.00 94.62 363 ARG A O 1
ATOM 2815 N N . GLN A 1 364 ? -13.598 -18.095 17.939 1.00 94.12 364 GLN A N 1
ATOM 2816 C CA . GLN A 1 364 ? -13.283 -18.748 19.214 1.00 94.12 364 GLN A CA 1
ATOM 2817 C C . GLN A 1 364 ? -11.804 -18.611 19.599 1.00 94.12 364 GLN A C 1
ATOM 2819 O O . GLN A 1 364 ? -11.476 -18.634 20.782 1.00 94.12 364 GLN A O 1
ATOM 2824 N N . SER A 1 365 ? -10.921 -18.422 18.615 1.00 93.50 365 SER A N 1
ATOM 2825 C CA . SER A 1 365 ? -9.487 -18.210 18.835 1.00 93.50 365 SER A CA 1
ATOM 2826 C C . SER A 1 365 ? -9.108 -16.778 19.229 1.00 93.50 365 SER A C 1
ATOM 2828 O O . SER A 1 365 ? -7.932 -16.510 19.472 1.00 93.50 365 SER A O 1
ATOM 2830 N N . ILE A 1 366 ? -10.060 -15.837 19.260 1.00 92.94 366 ILE A N 1
ATOM 2831 C CA . ILE A 1 366 ? -9.765 -14.441 19.597 1.00 92.94 366 ILE A CA 1
ATOM 2832 C C . ILE A 1 366 ? -9.342 -14.351 21.064 1.00 92.94 366 ILE A C 1
ATOM 2834 O O . ILE A 1 366 ? -10.116 -14.661 21.970 1.00 92.94 366 ILE A O 1
ATOM 2838 N N . THR A 1 367 ? -8.135 -13.845 21.301 1.00 91.19 367 THR A N 1
ATOM 2839 C CA . THR A 1 367 ? -7.638 -13.519 22.641 1.00 91.19 367 THR A CA 1
ATOM 2840 C C . THR A 1 367 ? -7.098 -12.091 22.669 1.00 91.19 367 THR A C 1
ATOM 2842 O O . THR A 1 367 ? -6.889 -11.465 21.626 1.00 91.19 367 THR A O 1
ATOM 2845 N N . TYR A 1 368 ? -6.913 -11.555 23.874 1.00 88.62 368 TYR A N 1
ATOM 2846 C CA . TYR A 1 368 ? -6.311 -10.245 24.087 1.00 88.62 368 TYR A CA 1
ATOM 2847 C C . TYR A 1 368 ? -4.969 -10.425 24.778 1.00 88.62 368 TYR A C 1
ATOM 2849 O O . TYR A 1 368 ? -4.911 -10.877 25.922 1.00 88.62 368 TYR A O 1
ATOM 2857 N N . ASP A 1 369 ? -3.911 -10.072 24.064 1.00 87.75 369 ASP A N 1
ATOM 2858 C CA . ASP A 1 369 ? -2.560 -9.986 24.590 1.00 87.75 369 ASP A CA 1
ATOM 2859 C C . ASP A 1 369 ? -2.289 -8.562 25.098 1.00 87.75 369 ASP A C 1
ATOM 2861 O O . ASP A 1 369 ? -2.718 -7.575 24.495 1.00 87.75 369 ASP A O 1
ATOM 2865 N N . GLU A 1 370 ? -1.580 -8.435 26.222 1.00 80.38 370 GLU A N 1
ATOM 2866 C CA . GLU A 1 370 ? -1.290 -7.129 26.833 1.00 80.38 370 GLU A CA 1
ATOM 2867 C C . GLU A 1 370 ? -0.403 -6.237 25.950 1.00 80.38 370 GLU A C 1
ATOM 2869 O O . GLU A 1 370 ? -0.451 -5.010 26.062 1.00 80.38 370 GLU A O 1
ATOM 2874 N N . ARG A 1 371 ? 0.413 -6.838 25.076 1.00 78.31 371 ARG A N 1
ATOM 2875 C CA . ARG A 1 371 ? 1.341 -6.139 24.186 1.00 78.31 371 ARG A CA 1
ATOM 2876 C C . ARG A 1 371 ? 0.745 -5.926 22.801 1.00 78.31 371 ARG A C 1
ATOM 2878 O O . ARG A 1 371 ? 0.842 -4.819 22.272 1.00 78.31 371 ARG A O 1
ATOM 2885 N N . ASP A 1 372 ? 0.172 -6.976 22.223 1.00 74.25 372 ASP A N 1
ATOM 2886 C CA . ASP A 1 372 ? -0.246 -6.985 20.817 1.00 74.25 372 ASP A CA 1
ATOM 2887 C C . ASP A 1 372 ? -1.750 -6.715 20.629 1.00 74.25 372 ASP A C 1
ATOM 2889 O O . ASP A 1 372 ? -2.223 -6.557 19.502 1.00 74.25 372 ASP A O 1
ATOM 2893 N N . GLY A 1 373 ? -2.504 -6.591 21.727 1.00 82.12 373 GLY A N 1
ATOM 2894 C CA . GLY A 1 373 ? -3.943 -6.361 21.700 1.00 82.12 373 GLY A CA 1
ATOM 2895 C C . GLY A 1 373 ? -4.691 -7.596 21.210 1.00 82.12 373 GLY A C 1
ATOM 2896 O O . GLY A 1 373 ? -4.397 -8.722 21.611 1.00 82.12 373 GLY A O 1
ATOM 2897 N N . ARG A 1 374 ? -5.694 -7.398 20.356 1.00 85.56 374 ARG A N 1
ATOM 2898 C CA . ARG A 1 374 ? -6.473 -8.498 19.784 1.00 85.56 374 ARG A CA 1
ATOM 2899 C C . ARG A 1 374 ? -5.630 -9.383 18.852 1.00 85.56 374 ARG A C 1
ATOM 2901 O O . ARG A 1 374 ? -5.179 -8.923 17.803 1.00 85.56 374 ARG A O 1
ATOM 2908 N N . ILE A 1 375 ? -5.522 -10.673 19.174 1.00 88.88 375 ILE A N 1
ATOM 2909 C CA . ILE A 1 375 ? -4.827 -11.689 18.366 1.00 88.88 375 ILE A CA 1
ATOM 2910 C C . ILE A 1 375 ? -5.723 -12.904 18.074 1.00 88.88 375 ILE A C 1
ATOM 2912 O O . ILE A 1 375 ? -6.710 -13.144 18.766 1.00 88.88 375 ILE A O 1
ATOM 2916 N N . PHE A 1 376 ? -5.361 -13.683 17.049 1.00 90.19 376 PHE A N 1
ATOM 2917 C CA . PHE A 1 376 ? -6.003 -14.956 16.695 1.00 90.19 376 PHE A CA 1
ATOM 2918 C C . PHE A 1 376 ? -5.090 -16.118 17.106 1.00 90.19 376 PHE A C 1
ATOM 2920 O O . PHE A 1 376 ? -4.094 -16.397 16.435 1.00 90.19 376 PHE A O 1
ATOM 2927 N N . ALA A 1 377 ? -5.405 -16.772 18.222 1.00 90.88 377 ALA A N 1
ATOM 2928 C CA . ALA A 1 377 ? -4.610 -17.843 18.818 1.00 90.88 377 ALA A CA 1
ATOM 2929 C C . ALA A 1 377 ? -5.171 -19.227 18.452 1.00 90.88 377 ALA A C 1
ATOM 2931 O O . ALA A 1 377 ? -5.691 -19.953 19.298 1.00 90.88 377 ALA A O 1
ATOM 2932 N N . LEU A 1 378 ? -5.097 -19.577 17.167 1.00 90.44 378 LEU A N 1
ATOM 2933 C CA . LEU A 1 378 ? -5.448 -20.916 16.686 1.00 90.44 378 LEU A CA 1
ATOM 2934 C C . LEU A 1 378 ? -4.401 -21.944 17.131 1.00 90.44 378 LEU A C 1
ATOM 2936 O O . LEU A 1 378 ? -3.208 -21.634 17.201 1.00 90.44 378 LEU A O 1
ATOM 2940 N N . ASP A 1 379 ? -4.825 -23.185 17.374 1.00 92.44 379 ASP A N 1
ATOM 2941 C CA . ASP A 1 379 ? -3.871 -24.278 17.523 1.00 92.44 379 ASP A CA 1
ATOM 2942 C C . ASP A 1 379 ? -3.149 -24.550 16.183 1.00 92.44 379 ASP A C 1
ATOM 2944 O O . ASP A 1 379 ? -3.702 -24.286 15.107 1.00 92.44 379 ASP A O 1
ATOM 2948 N N . PRO A 1 380 ? -1.912 -25.081 16.209 1.00 92.88 380 PRO A N 1
ATOM 2949 C CA . PRO A 1 380 ? -1.116 -25.241 14.9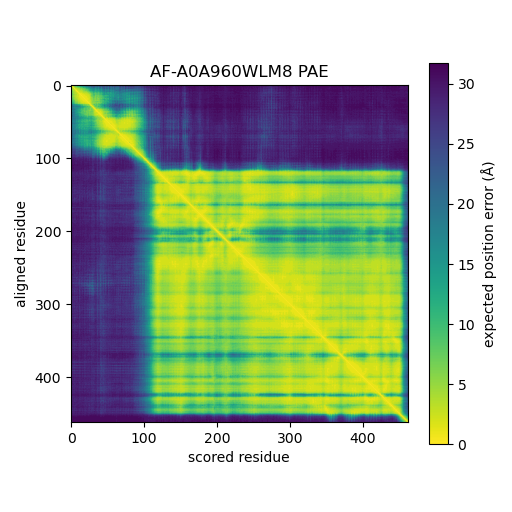94 1.00 92.88 380 PRO A CA 1
ATOM 2950 C C . PRO A 1 380 ? -1.751 -26.133 13.920 1.00 92.88 380 PRO A C 1
ATOM 2952 O O . PRO A 1 380 ? -1.503 -25.904 12.736 1.00 92.88 380 PRO A O 1
ATOM 2955 N N . ALA A 1 381 ? -2.543 -27.142 14.306 1.00 93.12 381 ALA A N 1
ATOM 2956 C CA . ALA A 1 381 ? -3.155 -28.062 13.352 1.00 93.12 381 ALA A CA 1
ATOM 2957 C C . ALA A 1 381 ? -4.285 -27.360 12.590 1.00 93.12 381 ALA A C 1
ATOM 2959 O O . ALA A 1 381 ? -4.238 -27.298 11.360 1.00 93.12 381 ALA A O 1
ATOM 2960 N N . THR A 1 382 ? -5.213 -26.729 13.314 1.00 91.50 382 THR A N 1
ATOM 2961 C CA . THR A 1 382 ? -6.308 -25.946 12.719 1.00 91.50 382 THR A CA 1
ATOM 2962 C C . THR A 1 382 ? -5.772 -24.786 11.881 1.00 91.50 382 THR A C 1
ATOM 2964 O O . THR A 1 382 ? -6.241 -24.537 10.770 1.00 91.50 382 THR A O 1
ATOM 2967 N N . GLN A 1 383 ? -4.733 -24.088 12.358 1.00 92.12 383 GLN A N 1
ATOM 2968 C CA . GLN A 1 383 ? -4.113 -23.003 11.595 1.00 92.12 383 GLN A CA 1
ATOM 2969 C C . GLN A 1 383 ? -3.519 -23.498 10.269 1.00 92.12 383 GLN A C 1
ATOM 2971 O O . GLN A 1 383 ? -3.636 -22.810 9.251 1.00 92.12 383 GLN A O 1
ATOM 2976 N N . GLN A 1 384 ? -2.865 -24.663 10.267 1.00 93.06 384 GLN A N 1
ATOM 2977 C CA . GLN A 1 384 ? -2.289 -25.234 9.052 1.00 93.06 384 GLN A CA 1
ATOM 2978 C C . GLN A 1 384 ? -3.371 -25.696 8.073 1.00 93.06 384 GLN A C 1
ATOM 2980 O O . GLN A 1 384 ? -3.226 -25.493 6.868 1.00 93.06 384 GLN A O 1
ATOM 2985 N N . GLU A 1 385 ? -4.455 -26.278 8.576 1.00 94.44 385 GLU A N 1
ATOM 2986 C CA . GLU A 1 385 ? -5.592 -26.700 7.763 1.00 94.44 385 GLU A CA 1
ATOM 2987 C C . GLU A 1 385 ? -6.265 -25.507 7.072 1.00 94.44 385 GLU A C 1
ATOM 2989 O O . GLU A 1 385 ? -6.337 -25.472 5.842 1.00 94.44 385 GLU A O 1
ATOM 2994 N N . ILE A 1 386 ? -6.639 -24.472 7.835 1.00 94.38 386 ILE A N 1
ATOM 2995 C CA . ILE A 1 386 ? -7.230 -23.238 7.292 1.00 94.38 386 ILE A CA 1
ATOM 2996 C C . ILE A 1 386 ? -6.287 -22.597 6.266 1.00 94.38 386 ILE A C 1
ATOM 2998 O O . ILE A 1 386 ? -6.721 -22.210 5.181 1.00 94.38 386 ILE A O 1
ATOM 3002 N N . ARG A 1 387 ? -4.981 -22.522 6.565 1.00 94.38 387 ARG A N 1
ATOM 3003 C CA . ARG A 1 387 ? -3.970 -22.007 5.626 1.00 94.38 387 ARG A CA 1
ATOM 3004 C C . ARG A 1 387 ? -3.989 -22.775 4.306 1.00 94.38 387 ARG A C 1
ATOM 3006 O O . ARG A 1 387 ? -4.041 -22.151 3.248 1.00 94.38 387 ARG A O 1
ATOM 3013 N N . ASN A 1 388 ? -3.950 -24.105 4.356 1.00 94.75 388 ASN A N 1
ATOM 3014 C CA . ASN A 1 388 ? -3.927 -24.945 3.159 1.00 94.75 388 ASN A CA 1
ATOM 3015 C C . ASN A 1 388 ? -5.180 -24.727 2.300 1.00 94.75 388 ASN A C 1
ATOM 3017 O O . ASN A 1 388 ? -5.069 -24.606 1.080 1.00 94.75 388 ASN A O 1
ATOM 3021 N N . LEU A 1 389 ? -6.353 -24.626 2.930 1.00 95.56 389 LEU A N 1
ATOM 3022 C CA . LEU A 1 389 ? -7.624 -24.387 2.245 1.00 95.56 389 LEU A CA 1
ATOM 3023 C C . LEU A 1 389 ? -7.663 -23.008 1.568 1.00 95.56 389 LEU A C 1
ATOM 3025 O O . LEU A 1 389 ? -8.013 -22.906 0.389 1.00 95.56 389 LEU A O 1
ATOM 3029 N N . LEU A 1 390 ? -7.238 -21.958 2.279 1.00 95.38 390 LEU A N 1
ATOM 3030 C CA . LEU A 1 390 ? -7.158 -20.593 1.749 1.00 95.38 390 LEU A CA 1
ATOM 3031 C C . LEU A 1 390 ? -6.198 -20.500 0.555 1.00 95.38 390 LEU A C 1
ATOM 3033 O O . LEU A 1 390 ? -6.553 -19.942 -0.484 1.00 95.38 390 LEU A O 1
ATOM 3037 N N . VAL A 1 391 ? -5.001 -21.084 0.670 1.00 93.50 391 VAL A N 1
ATOM 3038 C CA . VAL A 1 391 ? -3.993 -21.084 -0.405 1.00 93.50 391 VAL A CA 1
ATOM 3039 C C . VAL A 1 391 ? -4.456 -21.914 -1.606 1.00 93.50 391 VAL A C 1
ATOM 3041 O O . VAL A 1 391 ? -4.241 -21.517 -2.752 1.00 93.50 391 VAL A O 1
ATOM 3044 N N . ALA A 1 392 ? -5.129 -23.046 -1.379 1.00 93.81 392 ALA A N 1
ATOM 3045 C CA . ALA A 1 392 ? -5.687 -23.853 -2.459 1.00 93.81 392 ALA A CA 1
ATOM 3046 C C . ALA A 1 392 ? -6.736 -23.071 -3.264 1.00 93.81 392 ALA A C 1
ATOM 3048 O O . ALA A 1 392 ? -6.679 -23.072 -4.494 1.00 93.81 392 ALA A O 1
ATOM 3049 N N . SER A 1 393 ? -7.648 -22.369 -2.586 1.00 94.62 393 SER A N 1
ATOM 3050 C CA . SER A 1 393 ? -8.647 -21.524 -3.251 1.00 94.62 393 SER A CA 1
ATOM 3051 C C . SER A 1 393 ? -8.015 -20.331 -3.973 1.00 94.62 393 SER A C 1
ATOM 3053 O O . SER A 1 393 ? -8.308 -20.101 -5.147 1.00 94.62 393 SER A O 1
ATOM 3055 N N . TYR A 1 394 ? -7.050 -19.654 -3.338 1.00 93.44 394 TYR A N 1
ATOM 3056 C CA . TYR A 1 394 ? -6.247 -18.603 -3.973 1.00 93.44 394 TYR A CA 1
ATOM 3057 C C . TYR A 1 394 ? -5.648 -19.075 -5.309 1.00 93.44 394 TYR A C 1
ATOM 3059 O O . TYR A 1 394 ? -5.823 -18.419 -6.338 1.00 93.44 394 TYR A O 1
ATOM 3067 N N . ASN A 1 395 ? -5.001 -20.245 -5.318 1.00 91.06 395 ASN A N 1
ATOM 3068 C CA . ASN A 1 395 ? -4.365 -20.798 -6.515 1.00 91.06 395 ASN A CA 1
ATOM 3069 C C . ASN A 1 395 ? -5.382 -21.174 -7.605 1.00 91.06 395 ASN A C 1
ATOM 3071 O O . ASN A 1 395 ? -5.113 -20.945 -8.783 1.00 91.06 395 ASN A O 1
ATOM 3075 N N . ARG A 1 396 ? -6.552 -21.723 -7.242 1.00 92.25 396 ARG A N 1
ATOM 3076 C CA . ARG A 1 396 ? -7.617 -22.049 -8.212 1.00 92.25 396 ARG A CA 1
ATOM 3077 C C . ARG A 1 396 ? -8.156 -20.802 -8.909 1.00 92.25 396 ARG A C 1
ATOM 3079 O O . ARG A 1 396 ? -8.308 -20.803 -10.128 1.00 92.25 396 ARG A O 1
ATOM 3086 N N . VAL A 1 397 ? -8.418 -19.737 -8.154 1.00 91.81 397 VAL A N 1
ATOM 3087 C CA . VAL A 1 397 ? -8.947 -18.480 -8.705 1.00 91.81 397 VAL A CA 1
ATOM 3088 C C . VAL A 1 397 ? -7.902 -17.766 -9.569 1.00 91.81 397 VAL A C 1
ATOM 3090 O O . VAL A 1 397 ? -8.223 -17.343 -10.680 1.00 91.81 397 VAL A O 1
ATOM 3093 N N . GLN A 1 398 ? -6.636 -17.744 -9.138 1.00 86.38 398 GLN A N 1
ATOM 3094 C CA . GLN A 1 3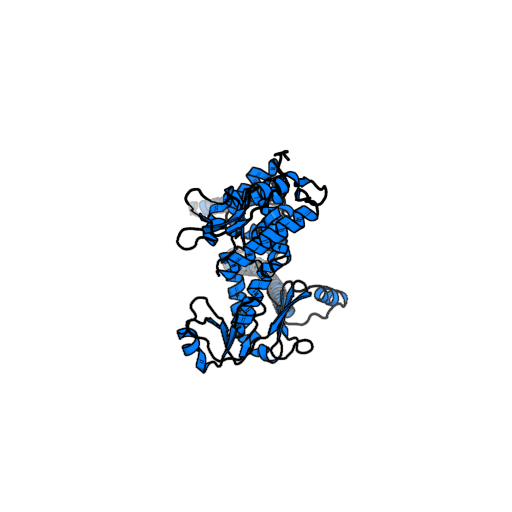98 ? -5.521 -17.232 -9.947 1.00 86.38 398 GLN A CA 1
ATOM 3095 C C . GLN A 1 398 ? -5.321 -18.031 -11.244 1.00 86.38 398 GLN A C 1
ATOM 3097 O O . GLN A 1 398 ? -5.091 -17.442 -12.300 1.00 86.38 398 GLN A O 1
ATOM 3102 N N . ALA A 1 399 ? -5.469 -19.362 -11.214 1.00 86.94 399 ALA A N 1
ATOM 3103 C CA . ALA A 1 399 ? -5.391 -20.197 -12.417 1.00 86.94 399 ALA A CA 1
ATOM 3104 C C . ALA A 1 399 ? -6.487 -19.854 -13.444 1.00 86.94 399 ALA A C 1
ATOM 3106 O O . ALA A 1 399 ? -6.254 -19.928 -14.652 1.00 86.94 399 ALA A O 1
ATOM 3107 N N . ASN A 1 400 ? -7.650 -19.399 -12.969 1.00 86.31 400 ASN A N 1
ATOM 3108 C CA . ASN A 1 400 ? -8.733 -18.869 -13.799 1.00 86.31 400 ASN A CA 1
ATOM 3109 C C . ASN A 1 400 ? -8.526 -17.400 -14.216 1.00 86.31 400 ASN A C 1
ATOM 3111 O O . ASN A 1 400 ? -9.416 -16.815 -14.831 1.00 86.31 400 ASN A O 1
ATOM 3115 N N . LYS A 1 401 ? -7.354 -16.813 -13.931 1.00 84.06 401 LYS A N 1
ATOM 3116 C CA . LYS A 1 401 ? -6.977 -15.424 -14.247 1.00 84.06 401 LYS A CA 1
ATOM 3117 C C . LYS A 1 401 ? -7.885 -14.373 -13.595 1.00 84.06 401 LYS A C 1
ATOM 3119 O O . LYS A 1 401 ? -8.007 -13.267 -14.117 1.00 84.06 401 LYS A O 1
ATOM 3124 N N . LEU A 1 402 ? -8.517 -14.716 -12.475 1.00 87.31 402 LEU A N 1
ATOM 3125 C CA . LEU A 1 402 ? -9.334 -13.803 -11.679 1.00 87.31 402 LEU A CA 1
ATOM 3126 C C . LEU A 1 402 ? -8.538 -13.310 -10.469 1.00 87.31 402 LEU A C 1
ATOM 3128 O O . LEU A 1 402 ? -7.714 -14.043 -9.919 1.00 87.31 402 LEU A O 1
ATOM 3132 N N . PHE A 1 403 ? -8.805 -12.079 -10.034 1.00 89.88 403 PHE A N 1
ATOM 3133 C CA . PHE A 1 403 ? -8.220 -11.537 -8.811 1.00 89.88 403 PHE A CA 1
ATOM 3134 C C . PHE A 1 403 ? -8.916 -12.145 -7.571 1.00 89.88 403 PHE A C 1
ATOM 3136 O O . PHE A 1 403 ? -10.131 -11.998 -7.435 1.00 89.88 403 PHE A O 1
ATOM 3143 N N . PRO A 1 404 ? -8.199 -12.822 -6.652 1.00 94.19 404 PRO A N 1
ATOM 3144 C CA . PRO A 1 404 ? -8.797 -13.441 -5.469 1.00 94.19 404 PRO A CA 1
ATOM 3145 C C . PRO A 1 404 ? -9.330 -12.408 -4.470 1.00 94.19 404 PRO A C 1
ATOM 3147 O O . PRO A 1 404 ? -8.558 -11.709 -3.809 1.00 94.19 404 PRO A O 1
ATOM 3150 N N . VAL A 1 405 ? -10.653 -12.347 -4.314 1.00 96.44 405 VAL A N 1
ATOM 3151 C CA . VAL A 1 405 ? -11.328 -11.526 -3.298 1.00 96.44 405 VAL A CA 1
ATOM 3152 C C . VAL A 1 405 ? -12.041 -12.441 -2.315 1.00 96.44 405 VAL A C 1
ATOM 3154 O O . VAL A 1 405 ? -13.084 -12.999 -2.628 1.00 96.44 405 VAL A O 1
ATOM 3157 N N . PHE A 1 406 ? -11.498 -12.599 -1.116 1.00 97.31 406 PHE A N 1
ATOM 3158 C CA . PHE A 1 406 ? -12.142 -13.356 -0.047 1.00 97.31 406 PHE A CA 1
ATOM 3159 C C . PHE A 1 406 ? -13.189 -12.493 0.654 1.00 97.31 406 PHE A C 1
ATOM 3161 O O . PHE A 1 406 ? -12.944 -11.311 0.898 1.00 97.31 406 PHE A O 1
ATOM 3168 N N . VAL A 1 407 ? -14.329 -13.079 1.015 1.00 97.00 407 VAL A N 1
ATOM 3169 C CA . VAL A 1 407 ? -15.370 -12.404 1.800 1.00 97.00 407 VAL A CA 1
ATOM 3170 C C . VAL A 1 407 ? -15.686 -13.208 3.053 1.00 97.00 407 VAL A C 1
ATOM 3172 O O . VAL A 1 407 ? -15.891 -14.421 2.989 1.00 97.00 407 VAL A O 1
ATOM 3175 N N . THR A 1 408 ? -15.702 -12.517 4.191 1.00 96.62 408 THR A N 1
ATOM 3176 C CA . THR A 1 408 ? -15.923 -13.096 5.521 1.00 96.62 408 THR A CA 1
ATOM 3177 C C . THR A 1 408 ? -16.541 -12.064 6.473 1.00 96.62 408 THR A C 1
ATOM 3179 O O . THR A 1 408 ? -16.663 -10.892 6.120 1.00 96.62 408 THR A O 1
ATOM 3182 N N . GLY A 1 409 ? -16.951 -12.458 7.680 1.00 94.75 409 GLY A N 1
ATOM 3183 C CA . GLY A 1 409 ? -17.389 -11.516 8.715 1.00 94.75 409 GLY A CA 1
ATOM 3184 C C . GLY A 1 409 ? -16.280 -10.560 9.175 1.00 94.75 409 GLY A C 1
ATOM 3185 O O . GLY A 1 409 ? -15.130 -10.967 9.377 1.00 94.75 409 GLY A O 1
ATOM 3186 N N . SER A 1 410 ? -16.626 -9.287 9.404 1.00 92.75 410 SER A N 1
ATOM 3187 C CA . SER A 1 410 ? -15.678 -8.243 9.840 1.00 92.75 410 SER A CA 1
ATOM 3188 C C . SER A 1 410 ? -14.877 -8.606 11.097 1.00 92.75 410 SER A C 1
ATOM 3190 O O . SER A 1 410 ? -13.729 -8.194 11.259 1.00 92.75 410 SER A O 1
ATOM 3192 N N . GLU A 1 411 ? -15.438 -9.439 11.976 1.00 92.38 411 GLU A N 1
ATOM 3193 C CA . GLU A 1 411 ? -14.757 -9.896 13.183 1.00 92.38 411 GLU A CA 1
ATOM 3194 C C . GLU A 1 411 ? -13.486 -10.700 12.873 1.00 92.38 411 GLU A C 1
ATOM 3196 O O . GLU A 1 411 ? -12.486 -10.530 13.562 1.00 92.38 411 GLU A O 1
ATOM 3201 N N . VAL A 1 412 ? -13.481 -11.558 11.855 1.00 95.19 412 VAL A N 1
ATOM 3202 C CA . VAL A 1 412 ? -12.370 -12.497 11.590 1.00 95.19 412 VAL A CA 1
ATOM 3203 C C . VAL A 1 412 ? -11.538 -12.127 10.362 1.00 95.19 412 VAL A C 1
ATOM 3205 O O . VAL A 1 412 ? -10.469 -12.699 10.137 1.00 95.19 412 VAL A O 1
ATOM 3208 N N . ARG A 1 413 ? -11.982 -11.120 9.603 1.00 96.50 413 ARG A N 1
ATOM 3209 C CA . ARG A 1 413 ? -11.372 -10.630 8.361 1.00 96.50 413 ARG A CA 1
ATOM 3210 C C . ARG A 1 413 ? -9.870 -10.352 8.478 1.00 96.50 413 ARG A C 1
ATOM 3212 O O . ARG A 1 413 ? -9.093 -10.854 7.666 1.00 96.50 413 ARG A O 1
ATOM 3219 N N . ALA A 1 414 ? -9.445 -9.626 9.514 1.00 94.19 414 ALA A N 1
ATOM 3220 C CA . ALA A 1 414 ? -8.028 -9.337 9.758 1.00 94.19 414 ALA A CA 1
ATOM 3221 C C . ALA A 1 414 ? -7.189 -10.612 9.990 1.00 94.19 414 ALA A C 1
ATOM 3223 O O . ALA A 1 414 ? -6.028 -10.673 9.586 1.00 94.19 414 ALA A O 1
ATOM 3224 N N . GLY A 1 415 ? -7.777 -11.647 10.600 1.00 93.88 415 GLY A N 1
ATOM 3225 C CA . GLY A 1 415 ? -7.133 -12.944 10.815 1.00 93.88 415 GLY A CA 1
ATOM 3226 C C . GLY A 1 415 ? -6.915 -13.699 9.505 1.00 93.88 415 GLY A C 1
ATOM 3227 O O . GLY A 1 415 ? -5.801 -14.148 9.234 1.00 93.88 415 GLY A O 1
ATOM 3228 N N . ILE A 1 416 ? -7.943 -13.757 8.652 1.00 95.19 416 ILE A N 1
ATOM 3229 C CA . ILE A 1 416 ? -7.843 -14.337 7.301 1.00 95.19 416 ILE A CA 1
ATOM 3230 C C . ILE A 1 416 ? -6.795 -13.589 6.467 1.00 95.19 416 ILE A C 1
ATOM 3232 O O . ILE A 1 416 ? -5.931 -14.220 5.854 1.00 95.19 416 ILE A O 1
ATOM 3236 N N . PHE A 1 417 ? -6.816 -12.250 6.494 1.00 95.12 417 PHE A N 1
ATOM 3237 C CA . PHE A 1 417 ? -5.819 -11.428 5.806 1.00 95.12 417 PHE A CA 1
ATOM 3238 C C . PHE A 1 417 ? -4.397 -11.749 6.280 1.00 95.12 417 PHE A C 1
ATOM 3240 O O . PHE A 1 417 ? -3.515 -11.977 5.456 1.00 95.12 417 PHE A O 1
ATOM 3247 N N . ALA A 1 418 ? -4.174 -11.833 7.595 1.00 92.44 418 ALA A N 1
ATOM 3248 C CA . ALA A 1 418 ? -2.860 -12.122 8.163 1.00 92.44 418 ALA A CA 1
ATOM 3249 C C . ALA A 1 418 ? -2.331 -13.524 7.805 1.00 92.44 418 ALA A C 1
ATOM 3251 O O . ALA A 1 418 ? -1.117 -13.699 7.681 1.00 92.44 418 ALA A O 1
ATOM 3252 N N . ILE A 1 419 ? -3.211 -14.521 7.640 1.00 92.75 419 ILE A N 1
ATOM 3253 C CA . ILE A 1 419 ? -2.821 -15.858 7.167 1.00 92.75 419 ILE A CA 1
ATOM 3254 C C . ILE A 1 419 ? -2.379 -15.785 5.701 1.00 92.75 419 ILE A C 1
ATOM 3256 O O . ILE A 1 419 ? -1.286 -16.247 5.381 1.00 92.75 419 ILE A O 1
ATOM 3260 N N . LEU A 1 420 ? -3.189 -15.171 4.833 1.00 92.81 420 LEU A N 1
ATOM 3261 C CA . LEU A 1 420 ? -2.905 -15.058 3.397 1.00 92.81 420 LEU A CA 1
ATOM 3262 C C . LEU A 1 420 ? -1.673 -14.198 3.096 1.00 92.81 420 LEU A C 1
ATOM 3264 O O . LEU A 1 420 ? -0.884 -14.542 2.220 1.00 92.81 420 LEU A O 1
ATOM 3268 N N . GLU A 1 421 ? -1.469 -13.106 3.834 1.00 90.88 421 GLU A N 1
ATOM 3269 C CA . GLU A 1 421 ? -0.353 -12.178 3.616 1.00 90.88 421 GLU A CA 1
ATOM 3270 C C . GLU A 1 421 ? 1.014 -12.851 3.777 1.00 90.88 421 GLU A C 1
ATOM 3272 O O . GLU A 1 421 ? 1.963 -12.483 3.090 1.00 90.88 421 GLU A O 1
ATOM 3277 N N . ARG A 1 422 ? 1.123 -13.849 4.662 1.00 86.81 422 ARG A N 1
ATOM 3278 C CA . ARG A 1 422 ? 2.376 -14.591 4.877 1.00 86.81 422 ARG A CA 1
ATOM 3279 C C . ARG A 1 422 ? 2.714 -15.540 3.728 1.00 86.81 422 ARG A C 1
ATOM 3281 O O . ARG A 1 422 ? 3.879 -15.883 3.566 1.00 86.81 422 ARG A O 1
ATOM 3288 N N . GLU A 1 423 ? 1.715 -15.957 2.956 1.00 83.75 423 GLU A N 1
ATOM 3289 C CA . GLU A 1 423 ? 1.854 -16.980 1.913 1.00 83.75 423 GLU A CA 1
ATOM 3290 C C . GLU A 1 423 ? 1.874 -16.376 0.501 1.00 83.75 423 GLU A C 1
ATOM 3292 O O . GLU A 1 423 ? 2.575 -16.856 -0.391 1.00 83.75 423 GLU A O 1
ATOM 3297 N N . ALA A 1 424 ? 1.112 -15.304 0.275 1.00 73.31 424 ALA A N 1
ATOM 3298 C CA . ALA A 1 424 ? 0.970 -14.690 -1.037 1.00 73.31 424 ALA A CA 1
ATOM 3299 C C . ALA A 1 424 ? 2.133 -13.728 -1.335 1.00 73.31 424 ALA A C 1
ATOM 3301 O O . ALA A 1 424 ? 2.117 -12.565 -0.929 1.00 73.31 424 ALA A O 1
ATOM 3302 N N . LYS A 1 425 ? 3.108 -14.207 -2.123 1.00 63.94 425 LYS A N 1
ATOM 3303 C CA . LYS A 1 425 ? 4.360 -13.505 -2.483 1.00 63.94 425 LYS A CA 1
ATOM 3304 C C . LYS A 1 425 ? 4.194 -12.036 -2.908 1.00 63.94 425 LYS A C 1
ATOM 3306 O O . LYS A 1 425 ? 5.038 -11.221 -2.560 1.00 63.94 425 LYS A O 1
ATOM 3311 N N . ASN A 1 426 ? 3.107 -11.693 -3.609 1.00 66.06 426 ASN A N 1
ATOM 3312 C CA . ASN A 1 426 ? 2.923 -10.369 -4.225 1.00 66.06 426 ASN A CA 1
ATOM 3313 C C . ASN A 1 426 ? 1.676 -9.615 -3.720 1.00 66.06 426 ASN A C 1
ATOM 3315 O O . ASN A 1 426 ? 1.177 -8.742 -4.422 1.00 66.06 426 ASN A O 1
ATOM 3319 N N . ARG A 1 427 ? 1.098 -9.988 -2.561 1.00 74.06 427 ARG A N 1
ATOM 3320 C CA . ARG A 1 427 ? -0.169 -9.408 -2.042 1.00 74.06 427 ARG A CA 1
ATOM 3321 C C . ARG A 1 427 ? -1.285 -9.275 -3.103 1.00 74.06 427 ARG A C 1
ATOM 3323 O O . ARG A 1 427 ? -2.096 -8.352 -3.062 1.00 74.06 427 ARG A O 1
ATOM 3330 N N . SER A 1 428 ? -1.338 -10.211 -4.054 1.00 84.31 428 SER A N 1
ATOM 3331 C CA . SER A 1 428 ? -2.309 -10.221 -5.157 1.00 84.31 428 SER A CA 1
ATOM 3332 C C . SER A 1 428 ? -3.637 -10.847 -4.714 1.00 84.31 428 SER A C 1
ATOM 3334 O O . SER A 1 428 ? -4.092 -11.845 -5.265 1.00 84.31 428 SER A O 1
ATOM 3336 N N . PHE A 1 429 ? -4.211 -10.316 -3.637 1.00 92.81 429 PHE A N 1
ATOM 3337 C CA . PHE A 1 429 ? -5.493 -10.745 -3.085 1.00 92.81 429 PHE A CA 1
ATOM 3338 C C . PHE A 1 429 ? -6.134 -9.609 -2.281 1.00 92.81 429 PHE A C 1
ATOM 3340 O O . PHE A 1 429 ? -5.472 -8.637 -1.907 1.00 92.81 429 PHE A O 1
ATOM 3347 N N . ALA A 1 430 ? -7.419 -9.751 -1.977 1.00 94.81 430 ALA A N 1
ATOM 3348 C CA . ALA A 1 430 ? -8.130 -8.908 -1.025 1.00 94.81 430 ALA A CA 1
ATOM 3349 C C . ALA A 1 430 ? -8.967 -9.758 -0.070 1.00 94.81 430 ALA A C 1
ATOM 3351 O O . ALA A 1 430 ? -9.408 -10.846 -0.428 1.00 94.81 430 ALA A O 1
ATOM 3352 N N . VAL A 1 431 ? -9.198 -9.248 1.140 1.00 97.00 431 VAL A N 1
ATOM 3353 C CA . VAL A 1 431 ? -10.125 -9.844 2.111 1.00 97.00 431 VAL A CA 1
ATOM 3354 C C . VAL A 1 431 ? -11.083 -8.756 2.569 1.00 97.00 431 VAL A C 1
ATOM 3356 O O . VAL A 1 431 ? -10.655 -7.771 3.177 1.00 97.00 431 VAL A O 1
ATOM 3359 N N . LEU A 1 432 ? -12.361 -8.927 2.250 1.00 97.00 432 LEU A N 1
ATOM 3360 C CA . LEU A 1 432 ? -13.432 -7.979 2.526 1.00 97.00 432 LEU A CA 1
ATOM 3361 C C . LEU A 1 432 ? -14.354 -8.505 3.626 1.00 97.00 432 LEU A C 1
ATOM 3363 O O . LEU A 1 432 ? -14.610 -9.706 3.724 1.00 97.00 432 LEU A O 1
ATOM 3367 N N . GLY A 1 433 ? -14.859 -7.583 4.438 1.00 96.06 433 GLY A N 1
ATOM 3368 C CA . GLY A 1 433 ? -15.961 -7.846 5.359 1.00 96.06 433 GLY A CA 1
ATOM 3369 C C . GLY A 1 433 ? -17.303 -7.866 4.620 1.00 96.06 433 GLY A C 1
ATOM 3370 O O . GLY A 1 433 ? -17.510 -7.035 3.734 1.00 96.06 433 GLY A O 1
ATOM 3371 N N . TYR A 1 434 ? -18.253 -8.723 5.006 1.00 94.25 434 TYR A N 1
ATOM 3372 C CA . TYR A 1 434 ? -19.642 -8.611 4.525 1.00 94.25 434 TYR A CA 1
ATOM 3373 C C . TYR A 1 434 ? -20.219 -7.210 4.792 1.00 94.25 434 TYR A C 1
ATOM 3375 O O . TYR A 1 434 ? -20.951 -6.656 3.979 1.00 94.25 434 TYR A O 1
ATOM 3383 N N . GLU A 1 435 ? -19.830 -6.606 5.910 1.00 94.44 435 GLU A N 1
ATOM 3384 C CA . GLU A 1 435 ? -20.242 -5.278 6.360 1.00 94.44 435 GLU A CA 1
ATOM 3385 C C . GLU A 1 435 ? -19.576 -4.135 5.576 1.00 94.44 435 GLU A C 1
ATOM 3387 O O . GLU A 1 435 ? -19.967 -2.977 5.711 1.00 94.44 435 GLU A O 1
ATOM 3392 N N . GLU A 1 436 ? -18.585 -4.442 4.736 1.00 94.25 436 GLU A N 1
ATOM 3393 C CA . GLU A 1 436 ? -17.949 -3.487 3.824 1.00 94.25 436 GLU A CA 1
ATOM 3394 C C . GLU A 1 436 ? -18.638 -3.444 2.457 1.00 94.25 436 GLU A C 1
ATOM 3396 O O . GLU A 1 436 ? -18.303 -2.586 1.641 1.00 94.25 436 GLU A O 1
ATOM 3401 N N . LEU A 1 437 ? -19.582 -4.355 2.189 1.00 92.81 437 LEU A N 1
ATOM 3402 C CA . LEU A 1 437 ? -20.296 -4.460 0.922 1.00 92.81 437 LEU A CA 1
ATOM 3403 C C . LEU A 1 437 ? -21.650 -3.730 1.016 1.00 92.81 437 LEU A C 1
ATOM 3405 O O . LEU A 1 437 ? -22.571 -4.207 1.680 1.00 92.81 437 LEU A O 1
ATOM 3409 N N . PRO A 1 438 ? -21.811 -2.566 0.357 1.00 89.56 438 PRO A N 1
ATOM 3410 C CA . PRO A 1 438 ? -23.106 -1.917 0.208 1.00 89.56 438 PRO A CA 1
ATOM 3411 C C . PRO A 1 438 ? -24.171 -2.858 -0.367 1.00 89.56 438 PRO A C 1
ATOM 3413 O O . PRO A 1 438 ? -23.896 -3.618 -1.290 1.00 89.56 438 PRO A O 1
ATOM 3416 N N . ALA A 1 439 ? -25.412 -2.735 0.107 1.00 87.69 439 ALA A N 1
ATOM 3417 C CA . ALA A 1 439 ? -26.525 -3.589 -0.320 1.00 87.69 439 ALA A CA 1
ATOM 3418 C C . ALA A 1 439 ? -26.858 -3.507 -1.827 1.00 87.69 439 ALA A C 1
ATOM 3420 O O . ALA A 1 439 ? -27.498 -4.406 -2.365 1.00 87.69 439 ALA A O 1
ATOM 3421 N N . ASP A 1 440 ? -26.458 -2.429 -2.509 1.00 89.06 440 ASP A N 1
ATOM 3422 C CA . ASP A 1 440 ? -26.613 -2.246 -3.957 1.00 89.06 440 ASP A CA 1
ATOM 3423 C C . ASP A 1 440 ? -25.508 -2.916 -4.788 1.00 89.06 440 ASP A C 1
ATOM 3425 O O . ASP A 1 440 ? -25.641 -3.010 -6.008 1.00 89.06 440 ASP A O 1
ATOM 3429 N N . ILE A 1 441 ? -24.428 -3.385 -4.156 1.00 88.00 441 ILE A N 1
ATOM 3430 C CA . ILE A 1 441 ? -23.341 -4.093 -4.830 1.00 88.00 441 ILE A CA 1
ATOM 3431 C C . ILE A 1 441 ? -23.617 -5.593 -4.773 1.00 88.00 441 ILE A C 1
ATOM 3433 O O . ILE A 1 441 ? -23.707 -6.195 -3.707 1.00 88.00 441 ILE A O 1
ATOM 3437 N N . GLN A 1 442 ? -23.731 -6.204 -5.949 1.00 88.94 442 GLN A N 1
ATOM 3438 C CA . GLN A 1 442 ? -23.862 -7.649 -6.086 1.00 88.94 442 GLN A CA 1
ATOM 3439 C C . GLN A 1 442 ? -22.482 -8.309 -6.155 1.00 88.94 442 GLN A C 1
ATOM 3441 O O . GLN A 1 442 ? -21.530 -7.741 -6.695 1.00 88.94 442 GLN A O 1
ATOM 3446 N N . PHE A 1 443 ? -22.388 -9.536 -5.653 1.00 91.50 443 PHE A N 1
ATOM 3447 C CA . PHE A 1 443 ? -21.209 -10.382 -5.790 1.00 91.50 443 PHE A CA 1
ATOM 3448 C C . PHE A 1 443 ? -21.601 -11.750 -6.350 1.00 91.50 443 PHE A C 1
ATOM 3450 O O . PHE A 1 443 ? -22.699 -12.238 -6.085 1.00 91.50 443 PHE A O 1
ATOM 3457 N N . ASP A 1 444 ? -20.703 -12.346 -7.130 1.00 94.06 444 ASP A N 1
ATOM 3458 C CA . ASP A 1 444 ? -20.845 -13.697 -7.670 1.00 94.06 444 ASP A CA 1
ATOM 3459 C C . ASP A 1 444 ? -19.802 -14.597 -7.008 1.00 94.06 444 ASP A C 1
ATOM 3461 O O . ASP A 1 444 ? -18.615 -14.272 -6.972 1.00 94.06 444 ASP A O 1
ATOM 3465 N N . ILE A 1 445 ? -20.245 -15.730 -6.468 1.00 95.25 445 ILE A N 1
ATOM 3466 C CA . ILE A 1 445 ? -19.357 -16.690 -5.810 1.00 95.25 445 ILE A CA 1
ATOM 3467 C C . ILE A 1 445 ? -18.619 -17.476 -6.895 1.00 95.25 445 ILE A C 1
ATOM 3469 O O . ILE A 1 445 ? -19.240 -18.219 -7.655 1.00 95.25 445 ILE A O 1
ATOM 3473 N N . VAL A 1 446 ? -17.299 -17.299 -6.969 1.00 95.62 446 VAL A N 1
ATOM 3474 C CA . VAL A 1 446 ? -16.431 -18.000 -7.931 1.00 95.62 446 VAL A CA 1
ATOM 3475 C C . VAL A 1 446 ? -15.746 -19.222 -7.324 1.00 95.62 446 VAL A C 1
ATOM 3477 O O . VAL A 1 446 ? -15.355 -20.126 -8.058 1.00 95.62 446 VAL A O 1
ATOM 3480 N N . ASP A 1 447 ? -15.604 -19.257 -5.998 1.00 95.75 447 ASP A N 1
ATOM 3481 C CA . ASP A 1 447 ? -15.065 -20.390 -5.244 1.00 95.75 447 ASP A CA 1
ATOM 3482 C C . ASP A 1 447 ? -15.547 -20.333 -3.783 1.00 95.75 447 ASP A C 1
ATOM 3484 O O . ASP A 1 447 ? -16.012 -19.292 -3.306 1.00 95.75 447 ASP A O 1
ATOM 3488 N N . GLN A 1 448 ? -15.412 -21.442 -3.061 1.00 94.94 448 GLN A N 1
ATOM 3489 C CA . GLN A 1 448 ? -15.737 -21.530 -1.640 1.00 94.94 448 GLN A CA 1
ATOM 3490 C C . GLN A 1 448 ? -14.630 -22.271 -0.883 1.00 94.94 448 GLN A C 1
ATOM 3492 O O . GLN A 1 448 ? -14.108 -23.291 -1.338 1.00 94.94 448 GLN A O 1
ATOM 3497 N N . VAL A 1 449 ? -14.273 -21.756 0.292 1.00 94.25 449 VAL A N 1
ATOM 3498 C CA . VAL A 1 449 ? -13.310 -22.377 1.206 1.00 94.25 449 VAL A CA 1
ATOM 3499 C C . VAL A 1 449 ? -14.100 -23.112 2.275 1.00 94.25 449 VAL A C 1
ATOM 3501 O O . VAL A 1 449 ? -14.645 -22.465 3.160 1.00 94.25 449 VAL A O 1
ATOM 3504 N N . VAL A 1 450 ? -14.175 -24.438 2.170 1.00 92.38 450 VAL A N 1
ATOM 3505 C CA . VAL A 1 450 ? -14.963 -25.308 3.058 1.00 92.38 450 VAL A CA 1
ATOM 3506 C C . VAL A 1 450 ? -14.035 -26.043 4.015 1.00 92.38 450 VAL A C 1
ATOM 3508 O O . VAL A 1 450 ? -13.019 -26.586 3.576 1.00 92.38 450 VAL A O 1
ATOM 3511 N N . LEU A 1 451 ? -14.380 -26.063 5.303 1.00 87.06 451 LEU A N 1
ATOM 3512 C CA . LEU A 1 451 ? -13.689 -26.885 6.294 1.00 87.06 451 LEU A CA 1
ATOM 3513 C C . LEU A 1 451 ? -14.406 -28.233 6.364 1.00 87.06 451 LEU A C 1
ATOM 3515 O O . LEU A 1 451 ? -15.577 -28.289 6.741 1.00 87.06 451 LEU A O 1
ATOM 3519 N N . GLU A 1 452 ? -13.728 -29.318 5.987 1.00 77.12 452 GLU A N 1
ATOM 3520 C CA . GLU A 1 452 ? -14.308 -30.657 6.089 1.00 77.12 452 GLU A CA 1
ATOM 3521 C C . GLU A 1 452 ? -14.500 -31.003 7.568 1.00 77.12 452 GLU A C 1
ATOM 3523 O O . GLU A 1 452 ? -13.586 -31.426 8.275 1.00 77.12 452 GLU A O 1
ATOM 3528 N N . THR A 1 453 ? -15.719 -30.810 8.065 1.00 62.03 453 THR A N 1
ATOM 3529 C CA . THR A 1 453 ? -16.100 -31.341 9.365 1.00 62.03 453 THR A CA 1
ATOM 3530 C C . THR A 1 453 ? -16.173 -32.850 9.206 1.00 62.03 453 THR A C 1
ATOM 3532 O O . THR A 1 453 ? -17.059 -33.373 8.534 1.00 62.03 453 THR A O 1
ATOM 3535 N N . ASN A 1 454 ? -15.222 -33.567 9.808 1.00 48.16 454 ASN A N 1
ATOM 3536 C CA . ASN A 1 454 ? -15.376 -34.996 10.041 1.00 48.16 454 ASN A CA 1
ATOM 3537 C C . ASN A 1 454 ? -16.619 -35.174 10.919 1.00 48.16 454 ASN A C 1
ATOM 3539 O O . ASN A 1 454 ? -16.532 -35.137 12.148 1.00 48.16 454 ASN A O 1
ATOM 3543 N N . GLU A 1 455 ? -17.785 -35.350 10.298 1.00 40.47 455 GLU A N 1
ATOM 3544 C CA . GLU A 1 455 ? -18.924 -35.956 10.960 1.00 40.47 455 GLU A CA 1
ATOM 3545 C C . GLU A 1 455 ? -18.456 -37.344 11.393 1.00 40.47 455 GLU A C 1
ATOM 3547 O O . GLU A 1 455 ? -18.378 -38.296 10.614 1.00 40.47 455 GLU A O 1
ATOM 3552 N N . VAL A 1 456 ? -18.072 -37.452 12.665 1.00 42.19 456 VAL A N 1
ATOM 3553 C CA . VAL A 1 456 ? -18.042 -38.731 13.353 1.00 42.19 456 VAL A CA 1
ATOM 3554 C C . VAL A 1 456 ? -19.447 -39.279 13.180 1.00 42.19 456 VAL A C 1
ATOM 3556 O O . VAL A 1 456 ? -20.373 -38.766 13.803 1.00 42.19 456 VAL A O 1
ATOM 3559 N N . ASN A 1 457 ? -19.595 -40.264 12.289 1.00 37.50 457 ASN A N 1
ATOM 3560 C CA . ASN A 1 457 ? -20.806 -41.051 12.107 1.00 37.50 457 ASN A CA 1
ATOM 3561 C C . ASN A 1 457 ? -21.307 -41.480 13.489 1.00 37.50 457 ASN A C 1
ATOM 3563 O O . ASN A 1 457 ? -20.863 -42.479 14.054 1.00 37.50 457 ASN A O 1
ATOM 3567 N N . ALA A 1 458 ? -22.243 -40.705 14.028 1.00 40.06 458 ALA A N 1
ATOM 3568 C CA . ALA A 1 458 ? -23.019 -41.024 15.207 1.00 40.06 458 ALA A CA 1
ATOM 3569 C C . ALA A 1 458 ? -24.198 -41.926 14.820 1.00 40.06 458 ALA A C 1
ATOM 3571 O O . ALA A 1 458 ? -25.252 -41.854 15.432 1.00 40.06 458 ALA A O 1
ATOM 3572 N N . ASP A 1 459 ? -24.007 -42.796 13.830 1.00 40.25 459 ASP A N 1
ATOM 3573 C CA . ASP A 1 459 ? -24.841 -43.965 13.619 1.00 40.25 459 ASP A CA 1
ATOM 3574 C C . ASP A 1 459 ? -23.999 -45.183 13.976 1.00 40.25 459 ASP A C 1
ATOM 3576 O O . ASP A 1 459 ? -23.366 -45.848 13.152 1.00 40.25 459 ASP A O 1
ATOM 3580 N N . GLY A 1 460 ? -23.994 -45.473 15.277 1.00 45.69 460 GLY A N 1
ATOM 3581 C CA . GLY A 1 460 ? -23.761 -46.832 15.715 1.00 45.69 460 GLY A CA 1
ATOM 3582 C C . GLY A 1 460 ? -24.794 -47.727 15.041 1.00 45.69 460 GLY A C 1
ATOM 3583 O O . GLY A 1 460 ? -25.983 -47.527 15.247 1.00 45.69 460 GLY A O 1
ATOM 3584 N N . VAL A 1 461 ? -24.325 -48.674 14.228 1.00 39.38 461 VAL A N 1
ATOM 3585 C CA . VAL A 1 461 ? -24.841 -50.040 14.025 1.00 39.38 461 VAL A CA 1
ATOM 3586 C C . VAL A 1 461 ? -24.008 -50.669 12.900 1.00 39.38 461 VAL A C 1
ATOM 3588 O O . VAL A 1 461 ? -24.212 -50.392 11.721 1.00 39.38 461 VAL A O 1
ATOM 3591 N N . ARG A 1 462 ? -23.071 -51.547 13.266 1.00 34.59 462 ARG A N 1
ATOM 3592 C CA . ARG A 1 462 ? -23.222 -53.004 13.118 1.00 34.59 462 ARG A CA 1
ATOM 3593 C C . ARG A 1 462 ? -22.187 -53.751 13.943 1.00 34.59 462 ARG A C 1
ATOM 3595 O O . ARG A 1 462 ? -21.002 -53.367 13.882 1.00 34.59 462 ARG A O 1
#

pLDDT: mean 85.14, std 14.51, range [34.59, 98.06]

Nearest PDB structures (foldseek):
  3myd-assembly1_A  TM=8.592E-01  e=2.804E-26  Helicobacter pylori
  7amy-assembly1_A  TM=8.869E-01  e=8.867E-24  Vibrio parahaemolyticus
  7alw-assembly1_A  TM=9.004E-01  e=2.659E-21  Yersinia enterocolitica
  7qij-assembly2_RA  TM=8.769E-01  e=1.133E-21  Yersinia enterocolitica
  2x4a-assembly1_A  TM=7.622E-01  e=1.008E-20  Salmonella enterica subsp. enterica serovar Typhimurium str. LT2